Protein AF-A0A2V8M638-F1 (afdb_monomer)

Sequence (380 aa):
MRMRRLLTLLLILGIGCCVAFAQEKGPDPGGGSTGAAADVPVKTAGQPTPGELLDAIGHNKVAINMMWTLLTGFLVMFMQAGFAMVETGLTQAKNAAHTFAMNFLVYPLGMLGFYVLGFGIMFGGMGAIGTMGGYAGLNHEISISLFGKDFGLFGGTGFFLTGGAYDVGVFALFLFQMVFMDTTATIPTGAMAERWKYSAFVIYGLLVGSIIYPLFGNWVWGGGWLSTLGKNFGLGHGHVDFAGSSVVHLTGGVIALVGAWMIGPRLGKFKKDGTPVPIPAHSIPMAMIGTFILAFGWFGFNPGSTLAGTDLRIAVVAVNTMLASATGAFAATLWMWWVRAGKPDPSMMCNGMLAGLVAITAPCAFVNAPGACLIGLVSG

Foldseek 3Di:
DPPVVVVVVVVVVVPPDPPVDPPPDPDDPPCPPPPDPQPQDDPDGPDDDPVSVVVSVVCVQLVLLLVLLQVLLVLLLLLLLLLLLQLLQFDDPVQNVVLNVLSVLLLVQLLVLQLAAQVQFQALCQAFPVSNNTQGLSNAFDWDADPNDTFGQGGDDCGNCDDSSVDSSSVSVSSNVSSLLSLLLSLLSSLCGPFDDPVVSSVSSNCSNNPQLSRLNNCCPNPGRQQCCCVVPVVPRGDFFQQPLPSRVVSSVVCNVVNSVVRDDDVPQADPVRHGDDDGRPHLPSSVVSLVSNLSSLLSRQLSSVSGSPPPLSVQLNLLLVLLLQLQLVLQQCCCCPPNPVGGDSSSSSVLSVQLNSQCRRCSSPDGNVVSNVSSNVRD

Radius of gyration: 27.26 Å; Cα contacts (8 Å, |Δi|>4): 705; chains: 1; bounding box: 104×58×62 Å

Structure (mmCIF, N/CA/C/O backbone):
data_AF-A0A2V8M638-F1
#
_entry.id   AF-A0A2V8M638-F1
#
loop_
_atom_site.group_PDB
_atom_site.id
_atom_site.type_symbol
_atom_site.label_atom_id
_atom_site.label_alt_id
_atom_site.label_comp_id
_atom_site.label_asym_id
_atom_site.label_entity_id
_atom_site.label_seq_id
_atom_site.pdbx_PDB_ins_code
_atom_site.Cartn_x
_atom_site.Cartn_y
_atom_site.Cartn_z
_atom_site.occupancy
_atom_site.B_iso_or_equiv
_atom_site.auth_seq_id
_atom_site.auth_comp_id
_atom_site.auth_asym_id
_atom_site.auth_atom_id
_atom_site.pdbx_PDB_model_num
ATOM 1 N N . MET A 1 1 ? 76.857 32.966 -8.307 1.00 54.22 1 MET A N 1
ATOM 2 C CA . MET A 1 1 ? 76.425 32.619 -9.686 1.00 54.22 1 MET A CA 1
ATOM 3 C C . MET A 1 1 ? 75.451 31.422 -9.777 1.00 54.22 1 MET A C 1
ATOM 5 O O . MET A 1 1 ? 74.850 31.240 -10.827 1.00 54.22 1 MET A O 1
ATOM 9 N N . ARG A 1 2 ? 75.223 30.634 -8.706 1.00 54.19 2 ARG A N 1
ATOM 10 C CA . ARG A 1 2 ? 74.341 29.442 -8.737 1.00 54.19 2 ARG A CA 1
ATOM 11 C C . ARG A 1 2 ? 72.847 29.693 -8.461 1.00 54.19 2 ARG A C 1
ATOM 13 O O . ARG A 1 2 ? 72.029 28.929 -8.948 1.00 54.19 2 ARG A O 1
ATOM 20 N N . MET A 1 3 ? 72.472 30.778 -7.776 1.00 48.53 3 MET A N 1
ATOM 21 C CA . MET A 1 3 ? 71.065 31.008 -7.385 1.00 48.53 3 MET A CA 1
ATOM 22 C C . MET A 1 3 ? 70.201 31.641 -8.493 1.00 48.53 3 MET A C 1
ATOM 24 O O . MET A 1 3 ? 69.022 31.333 -8.607 1.00 48.53 3 MET A O 1
ATOM 28 N N . ARG A 1 4 ? 70.797 32.452 -9.383 1.00 48.59 4 ARG A N 1
ATOM 29 C CA . ARG A 1 4 ? 70.081 33.028 -10.539 1.00 48.59 4 ARG A CA 1
ATOM 30 C C . ARG A 1 4 ? 69.717 31.982 -11.598 1.00 48.59 4 ARG A C 1
ATOM 32 O O . ARG A 1 4 ? 68.650 32.087 -12.175 1.00 48.59 4 ARG A O 1
ATOM 39 N N . ARG A 1 5 ? 70.546 30.947 -11.802 1.00 49.84 5 ARG A N 1
ATOM 40 C CA . ARG A 1 5 ? 70.251 29.861 -12.759 1.00 49.84 5 ARG A CA 1
ATOM 41 C C . ARG A 1 5 ? 69.128 28.931 -12.284 1.00 49.84 5 ARG A C 1
ATOM 43 O O . ARG A 1 5 ? 68.410 28.398 -13.118 1.00 49.84 5 ARG A O 1
ATOM 50 N N . LEU A 1 6 ? 68.944 28.786 -10.968 1.00 49.84 6 LEU A N 1
ATOM 51 C CA . LEU A 1 6 ? 67.859 27.982 -10.396 1.00 49.84 6 LEU A CA 1
ATOM 52 C C . LEU A 1 6 ? 66.491 28.672 -10.555 1.00 49.84 6 LEU A C 1
ATOM 54 O O . LEU A 1 6 ? 65.510 28.023 -10.896 1.00 49.84 6 LEU A O 1
ATOM 58 N N . LEU A 1 7 ? 66.449 30.000 -10.395 1.00 50.31 7 LEU A N 1
ATOM 59 C CA . LEU A 1 7 ? 65.242 30.807 -10.617 1.00 50.31 7 LEU A CA 1
ATOM 60 C C . LEU A 1 7 ? 64.839 30.874 -12.098 1.00 50.31 7 LEU A C 1
ATOM 62 O O . LEU A 1 7 ? 63.653 30.854 -12.404 1.00 50.31 7 LEU A O 1
ATOM 66 N N . THR A 1 8 ? 65.801 30.879 -13.028 1.00 51.88 8 THR A N 1
ATOM 67 C CA . THR A 1 8 ? 65.497 30.807 -14.468 1.00 51.88 8 THR A CA 1
ATOM 68 C C . THR A 1 8 ? 65.001 29.418 -14.886 1.00 51.88 8 THR A C 1
ATOM 70 O O . THR A 1 8 ? 64.109 29.331 -15.721 1.00 51.88 8 THR A O 1
ATOM 73 N N . LEU A 1 9 ? 65.502 28.331 -14.279 1.00 47.56 9 LEU A N 1
ATOM 74 C CA . LEU A 1 9 ? 64.991 26.977 -14.542 1.00 47.56 9 LEU A CA 1
ATOM 75 C C . LEU A 1 9 ? 63.577 26.756 -13.981 1.00 47.56 9 LEU A C 1
ATOM 77 O O . LEU A 1 9 ? 62.771 26.099 -14.633 1.00 47.56 9 LEU A O 1
ATOM 81 N N . LEU A 1 10 ? 63.252 27.341 -12.823 1.00 47.91 10 LEU A N 1
ATOM 82 C CA . LEU A 1 10 ? 61.900 27.280 -12.251 1.00 47.91 10 LEU A CA 1
ATOM 83 C C . LEU A 1 10 ? 60.882 28.122 -13.037 1.00 47.91 10 LEU A C 1
ATOM 85 O O . LEU A 1 10 ? 59.721 27.734 -13.113 1.00 47.91 10 LEU A O 1
ATOM 89 N N . LEU A 1 11 ? 61.306 29.215 -13.686 1.00 44.88 11 LEU A N 1
ATOM 90 C CA . LEU A 1 11 ? 60.440 29.972 -14.601 1.00 44.88 11 LEU A CA 1
ATOM 91 C C . LEU A 1 11 ? 60.205 29.259 -15.945 1.00 44.88 11 LEU A C 1
ATOM 93 O O . LEU A 1 11 ? 59.148 29.431 -16.542 1.00 44.88 11 LEU A O 1
ATOM 97 N N . ILE A 1 12 ? 61.156 28.446 -16.418 1.00 48.34 12 ILE A N 1
ATOM 98 C CA . ILE A 1 12 ? 61.030 27.709 -17.691 1.00 48.34 12 ILE A CA 1
ATOM 99 C C . ILE A 1 12 ? 60.231 26.404 -17.513 1.00 48.34 12 ILE A C 1
ATOM 101 O O . ILE A 1 12 ? 59.493 26.009 -18.413 1.00 48.34 12 ILE A O 1
ATOM 105 N N . LEU A 1 13 ? 60.282 25.778 -16.332 1.00 43.69 13 LEU A N 1
ATOM 106 C CA . LEU A 1 13 ? 59.431 24.628 -15.986 1.00 43.69 13 LEU A CA 1
ATOM 107 C C . LEU A 1 13 ? 57.946 24.991 -15.792 1.00 43.69 13 LEU A C 1
ATOM 109 O O . LEU A 1 13 ? 57.105 24.098 -15.795 1.00 43.69 13 LEU A O 1
ATOM 113 N N . GLY A 1 14 ? 57.609 26.281 -15.682 1.00 41.84 14 GLY A N 1
ATOM 114 C CA . GLY A 1 14 ? 56.226 26.761 -15.590 1.00 41.84 14 GLY A CA 1
ATOM 115 C C . GLY A 1 14 ? 55.493 26.923 -16.930 1.00 41.84 14 GLY A C 1
ATOM 116 O O . GLY A 1 14 ? 54.306 27.225 -16.919 1.00 41.84 14 GLY A O 1
ATOM 117 N N . ILE A 1 15 ? 56.164 26.745 -18.077 1.00 49.81 15 ILE A N 1
ATOM 118 C CA . ILE A 1 15 ? 55.593 27.053 -19.410 1.00 49.81 15 ILE A CA 1
ATOM 119 C C . ILE A 1 15 ? 55.379 25.783 -20.268 1.00 49.81 15 ILE A C 1
ATOM 121 O O . ILE A 1 15 ? 54.819 25.838 -21.357 1.00 49.81 15 ILE A O 1
ATOM 125 N N . GLY A 1 16 ? 55.767 24.604 -19.776 1.00 43.19 16 GLY A N 1
ATOM 126 C CA . GLY A 1 16 ? 55.860 23.380 -20.585 1.00 43.19 16 GLY A CA 1
ATOM 127 C C . GLY A 1 16 ? 54.780 22.318 -20.384 1.00 43.19 16 GLY A C 1
ATOM 128 O O . GLY A 1 16 ? 55.001 21.186 -20.798 1.00 43.19 16 GLY A O 1
ATOM 129 N N . CYS A 1 17 ? 53.647 22.625 -19.750 1.00 40.59 17 CYS A N 1
ATOM 130 C CA . CYS A 1 17 ? 52.543 21.673 -19.623 1.00 40.59 17 CYS A CA 1
ATOM 131 C C . CYS A 1 17 ? 51.230 22.349 -20.023 1.00 40.59 17 CYS A C 1
ATOM 133 O O . CYS A 1 17 ? 50.439 22.764 -19.180 1.00 40.59 17 CYS A O 1
ATOM 135 N N . CYS A 1 18 ? 50.980 22.444 -21.331 1.00 39.19 18 CYS A N 1
ATOM 136 C CA . CYS A 1 18 ? 49.616 22.549 -21.842 1.00 39.19 18 CYS A CA 1
ATOM 137 C C . CYS A 1 18 ? 48.916 21.204 -21.608 1.00 39.19 18 CYS A C 1
ATOM 139 O O . CYS A 1 18 ? 48.646 20.447 -22.537 1.00 39.19 18 CYS A O 1
ATOM 141 N N . VAL A 1 19 ? 48.638 20.895 -20.342 1.00 42.53 19 VAL A N 1
ATOM 142 C CA . VAL A 1 19 ? 47.472 20.084 -20.021 1.00 42.53 19 VAL A CA 1
ATOM 143 C C . VAL A 1 19 ? 46.306 20.947 -20.473 1.00 42.53 19 VAL A C 1
ATOM 145 O O . VAL A 1 19 ? 46.200 22.101 -20.057 1.00 42.53 19 VAL A O 1
ATOM 148 N N . ALA A 1 20 ? 45.490 20.440 -21.392 1.00 38.25 20 ALA A N 1
ATOM 149 C CA . ALA A 1 20 ? 44.214 21.057 -21.699 1.00 38.25 20 ALA A CA 1
ATOM 150 C C . ALA A 1 20 ? 43.388 21.041 -20.404 1.00 38.25 20 ALA A C 1
ATOM 152 O O . ALA A 1 20 ? 42.707 20.065 -20.103 1.00 38.25 20 ALA A O 1
ATOM 153 N N . PHE A 1 21 ? 43.518 22.086 -19.587 1.00 39.66 21 PHE A N 1
ATOM 154 C CA . PHE A 1 21 ? 42.579 22.350 -18.517 1.00 39.66 21 PHE A CA 1
ATOM 155 C C . PHE A 1 21 ? 41.246 22.567 -19.219 1.00 39.66 21 PHE A C 1
ATOM 157 O O . PHE A 1 21 ? 41.100 23.512 -19.998 1.00 39.66 21 PHE A O 1
ATOM 164 N N . ALA A 1 22 ? 40.304 21.646 -19.005 1.00 50.03 22 ALA A N 1
ATOM 165 C CA . ALA A 1 22 ? 38.907 21.922 -19.277 1.00 50.03 22 ALA A CA 1
ATOM 166 C C . ALA A 1 22 ? 38.622 23.293 -18.660 1.00 50.03 22 ALA A C 1
ATOM 168 O O . ALA A 1 22 ? 38.903 23.501 -17.480 1.00 50.03 22 ALA A O 1
ATOM 169 N N . GLN A 1 23 ? 38.199 24.244 -19.490 1.00 51.28 23 GLN A N 1
ATOM 170 C CA . GLN A 1 23 ? 37.894 25.601 -19.067 1.00 51.28 23 GLN A CA 1
ATOM 171 C C . GLN A 1 23 ? 36.997 25.514 -17.828 1.00 51.28 23 GLN A C 1
ATOM 173 O O . GLN A 1 23 ? 35.902 24.958 -17.917 1.00 51.28 23 GLN A O 1
ATOM 178 N N . GLU A 1 24 ? 37.490 25.974 -16.671 1.00 56.38 24 GLU A N 1
ATOM 179 C CA . GLU A 1 24 ? 36.710 25.915 -15.436 1.00 56.38 24 GLU A CA 1
ATOM 180 C C . GLU A 1 24 ? 35.388 26.637 -15.678 1.00 56.38 24 GLU A C 1
ATOM 182 O O . GLU A 1 24 ? 35.346 27.798 -16.100 1.00 56.38 24 GLU A O 1
ATOM 187 N N . LYS A 1 25 ? 34.295 25.903 -15.476 1.00 63.72 25 LYS A N 1
ATOM 188 C CA . LYS A 1 25 ? 32.948 26.425 -15.639 1.00 63.72 25 LYS A CA 1
ATOM 189 C C . LYS A 1 25 ? 32.765 27.539 -14.610 1.00 63.72 25 LYS A C 1
ATOM 191 O O . LYS A 1 25 ? 32.875 27.295 -13.410 1.00 63.72 25 LYS A O 1
ATOM 196 N N . GLY A 1 26 ? 32.543 28.768 -15.078 1.00 76.25 26 GLY A N 1
ATOM 197 C CA . GLY A 1 26 ? 32.265 29.898 -14.192 1.00 76.25 26 GLY A CA 1
ATOM 198 C C . GLY A 1 26 ? 30.999 29.658 -13.352 1.00 76.25 26 GLY A C 1
ATOM 199 O O . GLY A 1 26 ? 30.191 28.794 -13.702 1.00 76.25 26 GLY A O 1
ATOM 200 N N . PRO A 1 27 ? 30.793 30.410 -12.256 1.00 72.94 27 PRO A N 1
ATOM 201 C CA . PRO A 1 27 ? 29.583 30.297 -11.450 1.00 72.94 27 PRO A CA 1
ATOM 202 C C . PRO A 1 27 ? 28.327 30.522 -12.301 1.00 72.94 27 PRO A C 1
ATOM 204 O O . PRO A 1 27 ? 28.211 31.542 -12.979 1.00 72.94 27 PRO A O 1
ATOM 207 N N . ASP A 1 28 ? 27.379 29.590 -12.230 1.00 74.81 28 ASP A N 1
ATOM 208 C CA . ASP A 1 28 ? 26.121 29.621 -12.984 1.00 74.81 28 ASP A CA 1
ATOM 209 C C . ASP A 1 28 ? 24.909 29.683 -12.037 1.00 74.81 28 ASP A C 1
ATOM 211 O O . ASP A 1 28 ? 24.189 28.697 -11.866 1.00 74.81 28 ASP A O 1
ATOM 215 N N . PRO A 1 29 ? 24.667 30.829 -11.374 1.00 67.81 29 PRO A N 1
ATOM 216 C CA . PRO A 1 29 ? 23.577 30.970 -10.407 1.00 67.81 29 PRO A CA 1
ATOM 217 C C . PRO A 1 29 ? 22.179 30.865 -11.040 1.00 67.81 29 PRO A C 1
ATOM 219 O O . PRO A 1 29 ? 21.206 30.656 -10.322 1.00 67.81 29 PRO A O 1
ATOM 222 N N . GLY A 1 30 ? 22.069 31.015 -12.366 1.00 71.38 30 GLY A N 1
ATOM 223 C CA . GLY A 1 30 ? 20.821 30.838 -13.113 1.00 71.38 30 GLY A CA 1
ATOM 224 C C . GLY A 1 30 ? 20.617 29.427 -13.672 1.00 71.38 30 GLY A C 1
ATOM 225 O O . GLY A 1 30 ? 19.552 29.154 -14.218 1.00 71.38 30 GLY A O 1
ATOM 226 N N . GLY A 1 31 ? 21.621 28.547 -13.575 1.00 69.94 31 GLY A N 1
ATOM 227 C CA . GLY A 1 31 ? 21.592 27.173 -14.085 1.00 69.94 31 GLY A CA 1
ATOM 228 C C . GLY A 1 31 ? 21.539 27.038 -15.612 1.00 69.94 31 GLY A C 1
ATOM 229 O O . GLY A 1 31 ? 21.428 25.925 -16.115 1.00 69.94 31 GLY A O 1
ATOM 230 N N . GLY A 1 32 ? 21.609 28.138 -16.367 1.00 71.00 32 GLY A N 1
ATOM 231 C CA . GLY A 1 32 ? 21.393 28.140 -17.819 1.00 71.00 32 GLY A CA 1
ATOM 232 C C . GLY A 1 32 ? 22.524 27.497 -18.625 1.00 71.00 32 GLY A C 1
ATOM 233 O O . GLY A 1 32 ? 22.322 27.110 -19.773 1.00 71.00 32 GLY A O 1
ATOM 234 N N . SER A 1 33 ? 23.710 27.371 -18.033 1.00 67.12 33 SER A N 1
ATOM 235 C CA . SER A 1 33 ? 24.866 26.682 -18.616 1.00 67.12 33 SER A CA 1
ATOM 236 C C . SER A 1 33 ? 25.088 25.282 -18.025 1.00 67.12 33 SER A C 1
ATOM 238 O O . SER A 1 33 ? 25.975 24.555 -18.472 1.00 67.12 33 SER A O 1
ATOM 240 N N . THR A 1 34 ? 24.296 24.894 -17.022 1.00 74.81 34 THR A N 1
ATOM 241 C CA . THR A 1 34 ? 24.382 23.623 -16.296 1.00 74.81 34 THR A CA 1
ATOM 242 C C . THR A 1 34 ? 23.436 22.588 -16.902 1.00 74.81 34 THR A C 1
ATOM 244 O O . THR A 1 34 ? 22.245 22.838 -17.039 1.00 74.81 34 THR A O 1
ATOM 247 N N . GLY A 1 35 ? 23.958 21.415 -17.269 1.00 70.31 35 GLY A N 1
ATOM 248 C CA . GLY A 1 35 ? 23.214 20.383 -18.001 1.00 70.31 35 GLY A CA 1
ATOM 249 C C . GLY A 1 35 ? 23.227 20.571 -19.526 1.00 70.31 35 GLY A C 1
ATOM 250 O O . GLY A 1 35 ? 22.334 20.077 -20.210 1.00 70.31 35 GLY A O 1
ATOM 251 N N . ALA A 1 36 ? 24.209 21.301 -20.066 1.00 72.94 36 ALA A N 1
ATOM 252 C CA . ALA A 1 36 ? 24.378 21.515 -21.503 1.00 72.94 36 ALA A CA 1
ATOM 253 C C . ALA A 1 36 ? 25.030 20.299 -22.191 1.00 72.94 36 ALA A C 1
ATOM 255 O O . ALA A 1 36 ? 25.460 19.350 -21.541 1.00 72.94 36 ALA A O 1
ATOM 256 N N . ALA A 1 37 ? 25.180 20.336 -23.521 1.00 69.00 37 ALA A N 1
ATOM 257 C CA . ALA A 1 37 ? 25.810 19.251 -24.290 1.00 69.00 37 ALA A CA 1
ATOM 258 C C . ALA A 1 37 ? 27.236 18.894 -23.815 1.00 69.00 37 ALA A C 1
ATOM 260 O O . ALA A 1 37 ? 27.665 17.755 -23.963 1.00 69.00 37 ALA A O 1
ATOM 261 N N . ALA A 1 38 ? 27.955 19.853 -23.223 1.00 70.50 38 ALA A N 1
ATOM 262 C CA . ALA A 1 38 ? 29.273 19.634 -22.628 1.00 70.50 38 ALA A CA 1
ATOM 263 C C . ALA A 1 38 ? 29.234 18.824 -21.316 1.00 70.50 38 ALA A C 1
ATOM 265 O O . ALA A 1 38 ? 30.251 18.254 -20.934 1.00 70.50 38 ALA A O 1
ATOM 266 N N . ASP A 1 39 ? 28.079 18.766 -20.646 1.00 71.88 39 ASP A N 1
ATOM 267 C CA . ASP A 1 39 ? 27.868 18.015 -19.404 1.00 71.88 39 ASP A CA 1
ATOM 268 C C . ASP A 1 39 ? 27.376 16.575 -19.671 1.00 71.88 39 ASP A C 1
ATOM 270 O O . ASP A 1 39 ? 27.232 15.785 -18.738 1.00 71.88 39 ASP A O 1
ATOM 274 N N . VAL A 1 40 ? 27.118 16.214 -20.938 1.00 72.00 40 VAL A N 1
ATOM 275 C CA . VAL A 1 40 ? 26.773 14.841 -21.336 1.00 72.00 40 VAL A CA 1
ATOM 276 C C . VAL A 1 40 ? 28.056 14.001 -21.357 1.00 72.00 40 VAL A C 1
ATOM 278 O O . VAL A 1 40 ? 28.992 14.361 -22.074 1.00 72.00 40 VAL A O 1
ATOM 281 N N . PRO A 1 41 ? 28.135 12.878 -20.619 1.00 70.56 41 PRO A N 1
ATOM 282 C CA . PRO A 1 41 ? 29.295 11.994 -20.669 1.00 70.56 41 PRO A CA 1
ATOM 283 C C . PRO A 1 41 ? 29.453 11.402 -22.076 1.00 70.56 41 PRO A C 1
ATOM 285 O O . PRO A 1 41 ? 28.625 10.610 -22.518 1.00 70.56 41 PRO A O 1
ATOM 288 N N . VAL A 1 42 ? 30.511 11.796 -22.783 1.00 77.75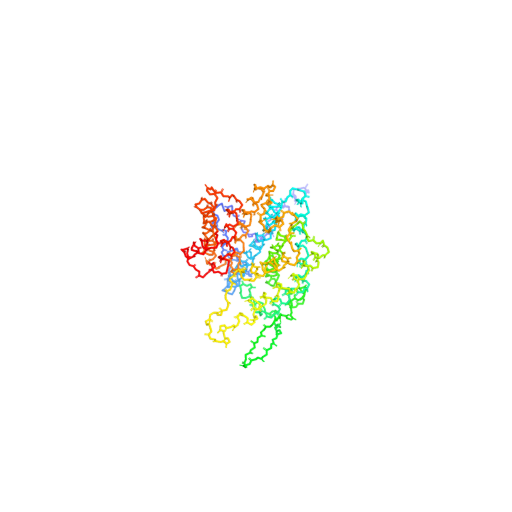 42 VAL A N 1
ATOM 289 C CA . VAL A 1 42 ? 30.799 11.391 -24.169 1.00 77.75 42 VAL A CA 1
ATOM 290 C C . VAL A 1 42 ? 32.265 11.004 -24.315 1.00 77.75 42 VAL A C 1
ATOM 292 O O . VAL A 1 42 ? 33.122 11.484 -23.571 1.00 77.75 42 VAL A O 1
ATOM 295 N N . LYS A 1 43 ? 32.584 10.161 -25.301 1.00 76.12 43 LYS A N 1
ATOM 296 C CA . LYS A 1 43 ? 33.967 9.760 -25.606 1.00 76.12 43 LYS A CA 1
ATOM 297 C C . LYS A 1 43 ? 34.830 10.937 -26.068 1.00 76.12 43 LYS A C 1
ATOM 299 O O . LYS A 1 43 ? 36.038 10.923 -25.846 1.00 76.12 43 LYS A O 1
ATOM 304 N N . THR A 1 44 ? 34.237 11.951 -26.702 1.00 74.69 44 THR A N 1
ATOM 305 C CA . THR A 1 44 ? 34.924 13.180 -27.128 1.00 74.69 44 THR A CA 1
ATOM 306 C C . THR A 1 44 ? 34.201 14.401 -26.574 1.00 74.69 44 THR A C 1
ATOM 308 O O . THR A 1 44 ? 33.099 14.727 -27.007 1.00 74.69 44 THR A O 1
ATOM 311 N N . ALA A 1 45 ? 34.824 15.076 -25.604 1.00 72.44 45 ALA A N 1
ATOM 312 C CA . ALA A 1 45 ? 34.232 16.213 -24.902 1.00 72.44 45 ALA A CA 1
ATOM 313 C C . ALA A 1 45 ? 33.713 17.289 -25.875 1.00 72.44 45 ALA A C 1
ATOM 315 O O . ALA A 1 45 ? 34.421 17.714 -26.788 1.00 72.44 45 ALA A O 1
ATOM 316 N N . GLY A 1 46 ? 32.466 17.722 -25.675 1.00 71.94 46 GLY A N 1
ATOM 317 C CA . GLY A 1 46 ? 31.813 18.736 -26.510 1.00 71.94 46 GLY A CA 1
ATOM 318 C C . GLY A 1 46 ? 31.332 18.253 -27.886 1.00 71.94 46 GLY A C 1
ATOM 319 O O . GLY A 1 46 ? 30.805 19.066 -28.641 1.00 71.94 46 GLY A O 1
ATOM 320 N N . GLN A 1 47 ? 31.479 16.964 -28.221 1.00 78.88 47 GLN A N 1
ATOM 321 C CA . GLN A 1 47 ? 31.026 16.381 -29.492 1.00 78.88 47 GLN A CA 1
ATOM 322 C C . GLN A 1 47 ? 30.223 15.082 -29.274 1.00 78.88 47 GLN A C 1
ATOM 324 O O . GLN A 1 47 ? 30.701 14.004 -29.628 1.00 78.88 47 GLN A O 1
ATOM 329 N N . PRO A 1 48 ? 29.006 15.152 -28.696 1.00 81.75 48 PRO A N 1
ATOM 330 C CA . PRO A 1 48 ? 28.156 13.974 -28.533 1.00 81.75 48 PRO A CA 1
ATOM 331 C C . PRO A 1 48 ? 27.780 13.362 -29.884 1.00 81.75 48 PRO A C 1
ATOM 333 O O . PRO A 1 48 ? 27.234 14.038 -30.759 1.00 81.75 48 PRO A O 1
ATOM 336 N N . THR A 1 49 ? 28.002 12.058 -30.036 1.00 88.19 49 THR A N 1
ATOM 337 C CA . THR A 1 49 ? 27.407 11.294 -31.137 1.00 88.19 49 THR A CA 1
ATOM 338 C C . THR A 1 49 ? 25.899 11.111 -30.908 1.00 88.19 49 THR A C 1
ATOM 340 O O . THR A 1 49 ? 25.443 11.102 -29.761 1.00 88.19 49 THR A O 1
ATOM 343 N N . PRO A 1 50 ? 25.092 10.895 -31.968 1.00 87.81 50 PRO A N 1
ATOM 344 C CA . PRO A 1 50 ? 23.675 10.574 -31.802 1.00 87.81 50 PRO A CA 1
ATOM 345 C C . PRO A 1 50 ? 23.426 9.361 -30.892 1.00 87.81 50 PRO A C 1
ATOM 347 O O . PRO A 1 50 ? 22.468 9.370 -30.129 1.00 87.81 50 PRO A O 1
ATOM 350 N N . GLY A 1 51 ? 24.297 8.345 -30.939 1.00 88.00 51 GLY A N 1
ATOM 351 C CA . GLY A 1 51 ? 24.210 7.167 -30.069 1.00 88.00 51 GLY A CA 1
ATOM 352 C C . GLY A 1 51 ? 24.412 7.507 -28.593 1.00 88.00 51 GLY A C 1
ATOM 353 O O . GLY A 1 51 ? 23.575 7.158 -27.772 1.00 88.00 51 GLY A O 1
ATOM 354 N N . GLU A 1 52 ? 25.455 8.272 -28.261 1.00 86.19 52 GLU A N 1
ATOM 355 C CA . GLU A 1 52 ? 25.702 8.711 -26.878 1.00 86.19 52 GLU A CA 1
ATOM 356 C C . GLU A 1 52 ? 24.572 9.598 -26.345 1.00 86.19 52 GLU A C 1
ATOM 358 O O . GLU A 1 52 ? 24.209 9.514 -25.172 1.00 86.19 52 GLU A O 1
ATOM 363 N N . LEU A 1 53 ? 23.978 10.427 -27.209 1.00 87.50 53 LEU A N 1
ATOM 364 C CA . LEU A 1 53 ? 22.839 11.254 -26.830 1.00 87.50 53 LEU A CA 1
ATOM 365 C C . LEU A 1 53 ? 21.587 10.403 -26.559 1.00 87.50 53 LEU A C 1
ATOM 367 O O . LEU A 1 53 ? 20.870 10.661 -25.593 1.00 87.50 53 LEU A O 1
ATOM 371 N N . LEU A 1 54 ? 21.341 9.368 -27.370 1.00 88.31 54 LEU A N 1
ATOM 372 C CA . LEU A 1 54 ? 20.256 8.407 -27.148 1.00 88.31 54 LEU A CA 1
ATOM 373 C C . LEU A 1 54 ? 20.455 7.607 -25.854 1.00 88.31 54 LEU A C 1
ATOM 375 O O . LEU A 1 54 ? 19.506 7.481 -25.078 1.00 88.31 54 LEU A O 1
ATOM 379 N N . ASP A 1 55 ? 21.674 7.134 -25.587 1.00 88.19 55 ASP A N 1
ATOM 380 C CA . ASP A 1 55 ? 22.016 6.429 -24.348 1.00 88.19 55 ASP A CA 1
ATOM 381 C C . ASP A 1 55 ? 21.800 7.332 -23.128 1.00 88.19 55 ASP A C 1
ATOM 383 O O . ASP A 1 55 ? 21.183 6.919 -2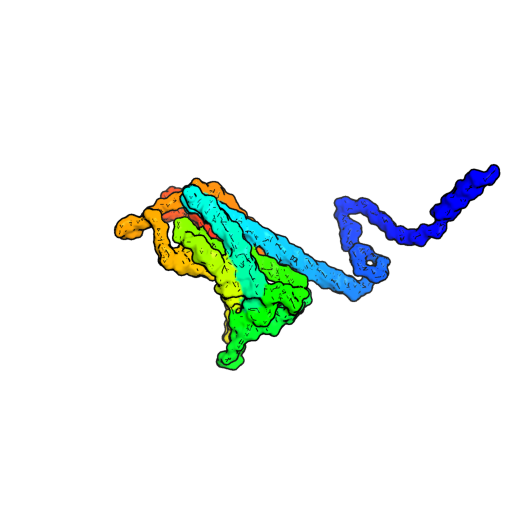2.147 1.00 88.19 55 ASP A O 1
ATOM 387 N N . ALA A 1 56 ? 22.226 8.598 -23.199 1.00 88.19 56 ALA A N 1
ATOM 388 C CA . ALA A 1 56 ? 22.001 9.575 -22.137 1.00 88.19 56 ALA A CA 1
ATOM 389 C C . ALA A 1 56 ? 20.504 9.832 -21.884 1.00 88.19 56 ALA A C 1
ATOM 391 O O . ALA A 1 56 ? 20.071 9.869 -20.732 1.00 88.19 56 ALA A O 1
ATOM 392 N N . ILE A 1 57 ? 19.689 9.960 -22.938 1.00 90.50 57 ILE A N 1
ATOM 393 C CA . ILE A 1 57 ? 18.228 10.106 -22.817 1.00 90.50 57 ILE A CA 1
ATOM 394 C C . ILE A 1 57 ? 17.613 8.862 -22.156 1.00 90.50 57 ILE A C 1
ATOM 396 O O . ILE A 1 57 ? 16.785 8.991 -21.250 1.00 90.50 57 ILE A O 1
ATOM 400 N N . GLY A 1 58 ? 18.027 7.665 -22.581 1.00 90.31 58 GLY A N 1
ATOM 401 C CA . GLY A 1 58 ? 17.569 6.395 -22.019 1.00 90.31 58 GLY A CA 1
ATOM 402 C C . GLY A 1 58 ? 17.924 6.249 -20.539 1.00 90.31 58 GLY A C 1
ATOM 403 O O . GLY A 1 58 ? 17.040 5.998 -19.715 1.00 90.31 58 GLY A O 1
ATOM 404 N N . HIS A 1 59 ? 19.190 6.483 -20.186 1.00 91.19 59 HIS A N 1
ATOM 405 C CA . HIS A 1 59 ? 19.664 6.460 -18.804 1.00 91.19 59 HIS A CA 1
ATOM 406 C C . HIS A 1 59 ? 18.932 7.479 -17.936 1.00 91.19 59 HIS A C 1
ATOM 408 O O . HIS A 1 59 ? 18.470 7.117 -16.859 1.00 91.19 59 HIS A O 1
ATOM 414 N N . ASN A 1 60 ? 18.746 8.714 -18.408 1.00 93.12 60 ASN A N 1
ATOM 415 C CA . ASN A 1 60 ? 18.022 9.736 -17.653 1.00 93.12 60 ASN A CA 1
ATOM 416 C C . ASN A 1 60 ? 16.563 9.339 -17.412 1.00 93.12 60 ASN A C 1
ATOM 418 O O . ASN A 1 60 ? 16.071 9.478 -16.294 1.00 93.12 60 ASN A O 1
ATOM 422 N N . LYS A 1 61 ? 15.873 8.790 -18.421 1.00 94.44 61 LYS A N 1
ATOM 423 C CA . LYS A 1 61 ? 14.498 8.297 -18.259 1.00 94.44 61 LYS A CA 1
ATOM 424 C C . LYS A 1 61 ? 14.410 7.220 -17.173 1.00 94.44 61 LYS A C 1
ATOM 426 O O . LYS A 1 61 ? 13.566 7.318 -16.283 1.00 94.44 61 LYS A O 1
ATOM 431 N N . VAL A 1 62 ? 15.277 6.207 -17.233 1.00 95.25 62 VAL A N 1
ATOM 432 C CA . VAL A 1 62 ? 15.291 5.105 -16.255 1.00 95.25 62 VAL A CA 1
ATOM 433 C C . VAL A 1 62 ? 15.713 5.603 -14.870 1.00 95.25 62 VAL A C 1
ATOM 435 O O . VAL A 1 62 ? 15.078 5.245 -13.881 1.00 95.25 62 VAL A O 1
ATOM 438 N N . ALA A 1 63 ? 16.710 6.486 -14.786 1.00 95.50 63 ALA A N 1
ATOM 439 C CA . ALA A 1 63 ? 17.174 7.071 -13.531 1.00 95.50 63 ALA A CA 1
ATOM 440 C C . ALA A 1 63 ? 16.084 7.904 -12.841 1.00 95.50 63 ALA A C 1
ATOM 442 O O . ALA A 1 63 ? 15.889 7.767 -11.636 1.00 95.50 63 ALA A O 1
ATOM 443 N N . ILE A 1 64 ? 15.322 8.712 -13.589 1.00 97.75 64 ILE A N 1
ATOM 444 C CA . ILE A 1 64 ? 14.173 9.461 -13.052 1.00 97.75 64 ILE A CA 1
ATOM 445 C C . ILE A 1 64 ? 13.101 8.498 -12.530 1.00 97.75 64 ILE A C 1
ATOM 447 O O . ILE A 1 64 ? 12.558 8.711 -11.447 1.00 97.75 64 ILE A O 1
ATOM 451 N N . ASN A 1 65 ? 12.814 7.417 -13.260 1.00 98.00 65 ASN A N 1
ATOM 452 C CA . ASN A 1 65 ? 11.845 6.409 -12.828 1.00 98.00 65 ASN A CA 1
ATOM 453 C C . ASN A 1 65 ? 12.284 5.677 -11.550 1.00 98.00 65 ASN A C 1
ATOM 455 O O . ASN A 1 65 ? 11.475 5.498 -10.638 1.00 98.00 65 ASN A O 1
ATOM 459 N N . MET A 1 66 ? 13.564 5.311 -11.448 1.00 96.56 66 MET A N 1
ATOM 460 C CA . MET A 1 66 ? 14.131 4.701 -10.244 1.00 96.56 66 MET A CA 1
ATOM 461 C C . MET A 1 66 ? 14.130 5.671 -9.062 1.00 96.56 66 MET A C 1
ATOM 463 O O . MET A 1 66 ? 13.682 5.301 -7.981 1.00 96.56 66 MET A O 1
ATOM 467 N N . MET A 1 67 ? 14.571 6.917 -9.263 1.00 97.75 67 MET A N 1
ATOM 468 C CA . MET A 1 67 ? 14.573 7.948 -8.221 1.00 97.75 67 MET A CA 1
ATOM 469 C C . MET A 1 67 ? 13.164 8.186 -7.679 1.00 97.75 67 MET A C 1
ATOM 471 O O . MET A 1 67 ? 12.968 8.174 -6.465 1.00 97.75 67 MET A O 1
ATOM 475 N N . TRP A 1 68 ? 12.178 8.308 -8.570 1.00 98.12 68 TRP A N 1
ATOM 476 C CA . TRP A 1 68 ? 10.774 8.419 -8.194 1.00 98.12 68 TRP A CA 1
ATOM 477 C C . TRP A 1 68 ? 10.297 7.216 -7.380 1.00 98.12 68 TRP A C 1
ATOM 479 O O . TRP A 1 68 ? 9.724 7.392 -6.308 1.00 98.12 68 TRP A O 1
ATOM 489 N N . THR A 1 69 ? 10.568 5.996 -7.849 1.00 98.31 69 THR A N 1
ATOM 490 C CA . THR A 1 69 ? 10.125 4.767 -7.172 1.00 98.31 69 THR A CA 1
ATOM 491 C C . THR A 1 69 ? 10.758 4.613 -5.787 1.00 98.31 69 THR A C 1
ATOM 493 O O . THR A 1 69 ? 10.078 4.261 -4.828 1.00 98.31 69 THR A O 1
ATOM 496 N N . LEU A 1 70 ? 12.048 4.924 -5.642 1.00 98.50 70 LEU A N 1
ATOM 497 C CA . LEU A 1 70 ? 12.734 4.868 -4.350 1.00 98.50 70 LEU A CA 1
ATOM 498 C C . LEU A 1 70 ? 12.213 5.942 -3.393 1.00 98.50 70 LEU A C 1
ATOM 500 O O . LEU A 1 70 ? 11.873 5.629 -2.255 1.00 98.50 70 LEU A O 1
ATOM 504 N N . LEU A 1 71 ? 12.089 7.190 -3.859 1.00 98.62 71 LEU A N 1
ATOM 505 C CA . LEU A 1 71 ? 11.579 8.294 -3.046 1.00 98.62 71 LEU A CA 1
ATOM 506 C C . LEU A 1 71 ? 10.158 8.012 -2.552 1.00 98.62 71 LEU A C 1
ATOM 508 O O . LEU A 1 71 ? 9.867 8.169 -1.368 1.00 98.62 71 LEU A O 1
ATOM 512 N N . THR A 1 72 ? 9.282 7.567 -3.449 1.00 98.62 72 THR A N 1
ATOM 513 C CA . THR A 1 72 ? 7.909 7.194 -3.097 1.00 98.62 72 THR A CA 1
ATOM 514 C C . THR A 1 72 ? 7.872 5.978 -2.173 1.00 98.62 72 THR A C 1
ATOM 516 O O . THR A 1 72 ? 7.125 5.996 -1.198 1.00 98.62 72 THR A O 1
ATOM 519 N N . GLY A 1 73 ? 8.750 4.991 -2.369 1.00 98.62 73 GLY A N 1
ATOM 520 C CA . GLY A 1 73 ? 8.951 3.889 -1.427 1.00 98.62 73 GLY A CA 1
ATOM 521 C C . GLY A 1 73 ? 9.344 4.359 -0.021 1.00 98.62 73 GLY A C 1
ATOM 522 O O . GLY A 1 73 ? 8.808 3.856 0.964 1.00 98.62 73 GLY A O 1
ATOM 523 N N . PHE A 1 74 ? 10.205 5.372 0.109 1.00 98.50 74 PHE A N 1
ATOM 524 C CA . PHE A 1 74 ? 10.567 5.944 1.415 1.00 98.50 74 PHE A CA 1
ATOM 525 C C . PHE A 1 74 ? 9.391 6.661 2.091 1.00 98.50 74 PHE A C 1
ATOM 527 O O . PHE A 1 74 ? 9.231 6.572 3.309 1.00 98.50 74 PHE A O 1
ATOM 534 N N . LEU A 1 75 ? 8.537 7.338 1.315 1.00 98.44 75 LEU A N 1
ATOM 535 C CA . LEU A 1 75 ? 7.300 7.932 1.832 1.00 98.44 75 LEU A CA 1
ATOM 536 C C . LEU A 1 75 ? 6.333 6.856 2.345 1.00 98.44 75 LEU A C 1
ATOM 538 O O . LEU A 1 75 ? 5.733 7.035 3.405 1.00 98.44 75 LEU A O 1
ATOM 542 N N . VAL A 1 76 ? 6.219 5.727 1.639 1.00 98.50 76 VAL A N 1
ATOM 543 C CA . VAL A 1 76 ? 5.402 4.588 2.086 1.00 98.50 76 VAL A CA 1
ATOM 544 C C . VAL A 1 76 ? 6.003 3.927 3.322 1.00 98.50 76 VAL A C 1
ATOM 546 O O . VAL A 1 76 ? 5.277 3.651 4.267 1.00 98.50 76 VAL A O 1
ATOM 549 N N . MET A 1 77 ? 7.326 3.762 3.399 1.00 97.31 77 MET A N 1
ATOM 550 C CA . MET A 1 77 ? 7.989 3.287 4.621 1.00 97.31 77 MET A CA 1
ATOM 551 C C . MET A 1 77 ? 7.631 4.168 5.830 1.00 97.31 77 MET A C 1
ATOM 553 O O . MET A 1 77 ? 7.386 3.665 6.927 1.00 97.31 77 MET A O 1
ATOM 557 N N . PHE A 1 78 ? 7.542 5.488 5.638 1.00 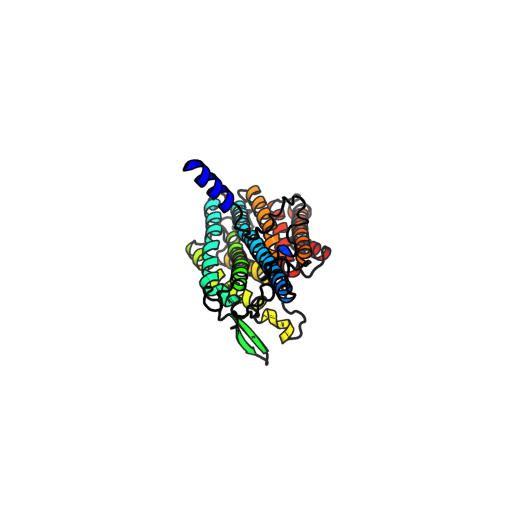97.81 78 PHE A N 1
ATOM 558 C CA . PHE A 1 78 ? 7.162 6.414 6.705 1.00 97.81 78 PHE A CA 1
ATOM 559 C C . PHE A 1 78 ? 5.702 6.251 7.171 1.00 97.81 78 PHE A C 1
ATOM 561 O O . PHE A 1 78 ? 5.379 6.632 8.300 1.00 97.81 78 PHE A O 1
ATOM 568 N N . MET A 1 79 ? 4.832 5.602 6.383 1.00 98.31 79 MET A N 1
ATOM 569 C CA . MET A 1 79 ? 3.476 5.244 6.819 1.00 98.31 79 MET A CA 1
ATOM 570 C C . MET A 1 79 ? 3.486 4.341 8.055 1.00 98.31 79 MET A C 1
ATOM 572 O O . MET A 1 79 ? 2.550 4.424 8.845 1.00 98.31 79 MET A O 1
ATOM 576 N N . GLN A 1 80 ? 4.543 3.558 8.299 1.00 97.31 80 GLN A N 1
ATOM 577 C CA . GLN A 1 80 ? 4.639 2.731 9.508 1.00 97.31 80 GLN A CA 1
ATOM 578 C C . GLN A 1 80 ? 4.624 3.553 10.798 1.00 97.31 80 GLN A C 1
ATOM 580 O O . GLN A 1 80 ? 3.988 3.164 11.777 1.00 97.31 80 GLN A O 1
ATOM 585 N N . ALA A 1 81 ? 5.240 4.739 10.794 1.00 97.75 81 ALA A N 1
ATOM 586 C CA . ALA A 1 81 ? 5.117 5.671 11.913 1.00 97.75 81 ALA A CA 1
ATOM 587 C C . ALA A 1 81 ? 3.671 6.175 12.062 1.00 97.75 81 ALA A C 1
ATOM 589 O O . ALA A 1 81 ? 3.175 6.341 13.177 1.00 97.75 81 ALA A O 1
ATOM 590 N N . GLY A 1 82 ? 2.984 6.377 10.935 1.00 98.31 82 GLY A N 1
ATOM 591 C CA . GLY A 1 82 ? 1.566 6.709 10.883 1.00 98.31 82 GLY A CA 1
ATOM 592 C C . GLY A 1 82 ? 0.692 5.640 11.540 1.00 98.31 82 GLY A C 1
ATOM 593 O O . GLY A 1 82 ? -0.031 5.957 12.483 1.00 98.31 82 GLY A O 1
ATOM 594 N N . PHE A 1 83 ? 0.808 4.380 11.112 1.00 97.94 83 PHE A N 1
ATOM 595 C CA . PHE A 1 83 ? 0.073 3.248 11.690 1.00 97.94 83 PHE A CA 1
ATOM 596 C C . PHE A 1 83 ? 0.353 3.090 13.183 1.00 97.94 83 PHE A C 1
ATOM 598 O O . PHE A 1 83 ? -0.586 3.117 13.982 1.00 97.94 83 PHE A O 1
ATOM 605 N N . ALA A 1 84 ? 1.631 3.077 13.578 1.00 97.81 84 ALA A N 1
ATOM 606 C CA . ALA A 1 84 ? 2.019 2.980 14.981 1.00 97.81 84 ALA A CA 1
ATOM 607 C C . ALA A 1 84 ? 1.352 4.066 15.835 1.00 97.81 84 ALA A C 1
ATOM 609 O O . ALA A 1 84 ? 0.901 3.789 16.951 1.00 97.81 84 ALA A O 1
ATOM 610 N N . MET A 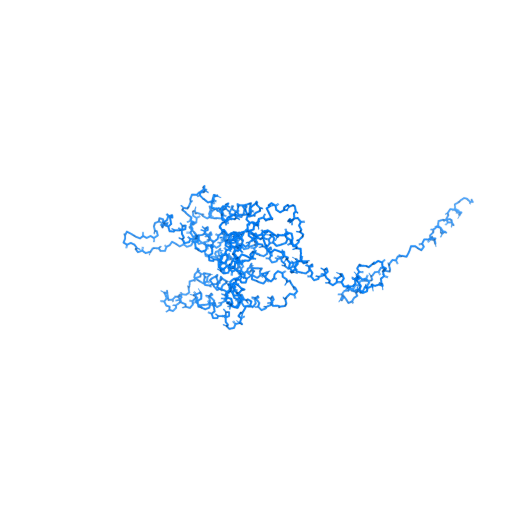1 85 ? 1.245 5.293 15.314 1.00 98.31 85 MET A N 1
ATOM 611 C CA . MET A 1 85 ? 0.607 6.397 16.023 1.00 98.31 85 MET A CA 1
ATOM 612 C C . MET A 1 85 ? -0.921 6.341 16.033 1.00 98.31 85 MET A C 1
ATOM 614 O O . MET A 1 85 ? -1.509 6.554 17.097 1.00 98.31 85 MET A O 1
ATOM 618 N N . VAL A 1 86 ? -1.565 6.030 14.900 1.00 97.94 86 VAL A N 1
ATOM 619 C CA . VAL A 1 86 ? -3.029 5.874 14.821 1.00 97.94 86 VAL A CA 1
ATOM 620 C C . VAL A 1 86 ? -3.494 4.808 15.795 1.00 97.94 86 VAL A C 1
ATOM 622 O O . VAL A 1 86 ? -4.339 5.064 16.653 1.00 97.94 86 VAL A O 1
ATOM 625 N N . GLU A 1 87 ? -2.910 3.622 15.702 1.00 97.25 87 GLU A N 1
ATOM 626 C CA . GLU A 1 87 ? -3.338 2.486 16.498 1.00 97.25 87 GLU A CA 1
ATOM 627 C C . GLU A 1 87 ? -3.066 2.699 17.975 1.00 97.25 87 GLU A C 1
ATOM 629 O O . GLU A 1 87 ? -3.956 2.518 18.806 1.00 97.25 87 GLU A O 1
ATOM 634 N N . THR A 1 88 ? -1.855 3.143 18.313 1.00 97.88 88 THR A N 1
ATOM 635 C CA . THR A 1 88 ? -1.510 3.389 19.707 1.00 97.88 88 THR A CA 1
ATOM 636 C C . THR A 1 88 ? -2.451 4.440 20.285 1.00 97.88 88 THR A C 1
ATOM 638 O O . THR A 1 88 ? -3.093 4.153 21.295 1.00 97.88 88 THR A O 1
ATOM 641 N N . GLY A 1 89 ? -2.647 5.584 19.616 1.00 97.75 89 GLY A N 1
ATOM 642 C CA . GLY A 1 89 ? -3.556 6.647 20.059 1.00 97.75 89 GLY A CA 1
ATOM 643 C C . GLY A 1 89 ? -4.993 6.173 20.314 1.00 97.75 89 GLY A C 1
ATOM 644 O O . GLY A 1 89 ? -5.622 6.608 21.284 1.00 97.75 89 GLY A O 1
ATOM 645 N N . LEU A 1 90 ? -5.482 5.225 19.503 1.00 96.88 90 LEU A N 1
ATOM 646 C CA . LEU A 1 90 ? -6.820 4.627 19.609 1.00 96.88 90 LEU A CA 1
ATOM 647 C C . LEU A 1 90 ? -6.930 3.459 20.611 1.00 96.88 90 LEU A C 1
ATOM 649 O O . LEU A 1 90 ? -8.042 3.010 20.906 1.00 96.88 90 LEU A O 1
ATOM 653 N N . THR A 1 91 ? -5.819 2.977 21.173 1.00 96.81 91 THR A N 1
ATOM 654 C CA . THR A 1 91 ? -5.814 1.974 22.259 1.00 96.81 91 THR A CA 1
ATOM 655 C C . THR A 1 91 ? -5.851 2.616 23.647 1.00 96.81 91 THR A C 1
ATOM 657 O O . THR A 1 91 ? -5.730 3.834 23.789 1.00 96.81 91 THR A O 1
ATOM 660 N N . GLN A 1 92 ? -6.051 1.811 24.696 1.00 96.12 92 GLN A N 1
ATOM 661 C CA . GLN A 1 92 ? -6.008 2.283 26.080 1.00 96.12 92 GLN A CA 1
ATOM 662 C C . GLN A 1 92 ? -4.563 2.583 26.508 1.00 96.12 92 GLN A C 1
ATOM 664 O O . GLN A 1 92 ? -3.644 1.847 26.158 1.00 96.12 92 GLN A O 1
ATOM 669 N N . ALA A 1 93 ? -4.364 3.594 27.363 1.00 96.50 93 ALA A N 1
ATOM 670 C CA . ALA A 1 93 ? -3.030 4.042 27.791 1.00 96.50 93 ALA A CA 1
ATOM 671 C C . ALA A 1 93 ? -2.142 2.909 28.340 1.00 96.50 93 ALA A C 1
ATOM 673 O O . ALA A 1 93 ? -0.952 2.847 28.046 1.00 96.50 93 ALA A O 1
ATOM 674 N N . LYS A 1 94 ? -2.732 1.962 29.083 1.00 95.69 94 LYS A N 1
ATOM 675 C CA . LYS A 1 94 ? -2.025 0.797 29.648 1.00 95.69 94 LYS A CA 1
ATOM 676 C C . LYS A 1 94 ? -1.400 -0.134 28.598 1.00 95.69 94 LYS A C 1
ATOM 678 O O . LYS A 1 94 ? -0.512 -0.904 28.938 1.00 95.69 94 LYS A O 1
ATOM 683 N N . ASN A 1 95 ? -1.871 -0.078 27.351 1.00 95.38 95 ASN A N 1
ATOM 684 C CA . ASN A 1 95 ? -1.405 -0.916 26.249 1.00 95.38 95 ASN A CA 1
ATOM 685 C C . ASN A 1 95 ? -0.525 -0.149 25.253 1.00 95.38 95 ASN A C 1
ATOM 687 O O . ASN A 1 95 ? -0.014 -0.763 24.321 1.00 95.38 95 ASN A O 1
ATOM 691 N N . ALA A 1 96 ? -0.313 1.158 25.444 1.00 96.06 96 ALA A N 1
ATOM 692 C CA . ALA A 1 96 ? 0.312 2.014 24.440 1.00 96.06 96 ALA A CA 1
ATOM 693 C C . ALA A 1 96 ? 1.714 1.533 24.024 1.00 96.06 96 ALA A C 1
ATOM 695 O O . ALA A 1 96 ? 1.985 1.372 22.837 1.00 96.06 96 ALA A O 1
ATOM 696 N N . ALA A 1 97 ? 2.576 1.220 24.998 1.00 95.31 97 ALA A N 1
ATOM 697 C CA . ALA A 1 97 ? 3.924 0.715 24.729 1.00 95.31 97 ALA A CA 1
ATOM 698 C C . ALA A 1 97 ? 3.907 -0.620 23.968 1.00 95.31 97 ALA A C 1
ATOM 700 O O . ALA A 1 97 ? 4.702 -0.825 23.054 1.00 95.31 97 ALA A O 1
ATOM 701 N N . HIS A 1 98 ? 2.976 -1.513 24.316 1.00 94.62 98 HIS A N 1
ATOM 702 C CA . HIS A 1 98 ? 2.834 -2.792 23.633 1.00 94.62 98 HIS A CA 1
ATOM 703 C C . HIS A 1 98 ? 2.341 -2.596 22.194 1.00 94.62 98 HIS A C 1
ATOM 705 O O . HIS A 1 98 ? 2.955 -3.122 21.277 1.00 94.62 98 HIS A O 1
ATOM 711 N N . THR A 1 99 ? 1.282 -1.813 21.965 1.00 95.69 99 THR A N 1
ATOM 712 C CA . THR A 1 99 ? 0.750 -1.540 20.615 1.00 95.69 99 THR A CA 1
ATOM 713 C C . THR A 1 99 ? 1.814 -0.941 19.693 1.00 95.69 99 THR A C 1
ATOM 715 O O . THR A 1 99 ? 1.994 -1.416 18.569 1.00 95.69 99 THR A O 1
ATOM 718 N N . PHE A 1 100 ? 2.576 0.036 20.189 1.00 96.62 100 PHE A N 1
ATOM 719 C CA . PHE A 1 100 ? 3.651 0.661 19.424 1.00 96.62 100 PHE A CA 1
ATOM 720 C C . PHE A 1 100 ? 4.781 -0.330 19.110 1.00 96.62 100 PHE A C 1
ATOM 722 O O . PHE A 1 100 ? 5.248 -0.400 17.975 1.00 96.62 100 PHE A O 1
ATOM 729 N N . ALA A 1 101 ? 5.189 -1.147 20.089 1.00 95.12 101 ALA A N 1
ATOM 730 C CA . ALA A 1 101 ? 6.211 -2.174 19.892 1.00 95.12 101 ALA A CA 1
ATOM 731 C C . ALA A 1 101 ? 5.783 -3.241 18.873 1.00 95.12 101 ALA A C 1
ATOM 733 O O . ALA A 1 101 ? 6.617 -3.707 18.101 1.00 95.12 101 ALA A O 1
ATOM 734 N N . MET A 1 102 ? 4.498 -3.608 18.835 1.00 95.31 102 MET A N 1
ATOM 735 C CA . MET A 1 102 ? 3.982 -4.554 17.841 1.00 95.31 102 MET A CA 1
ATOM 736 C C . MET A 1 102 ? 4.061 -3.972 16.430 1.00 95.31 102 MET A C 1
ATOM 738 O O . MET A 1 102 ? 4.572 -4.646 15.544 1.00 95.31 102 MET A O 1
ATOM 742 N N . ASN A 1 103 ? 3.668 -2.711 16.231 1.00 95.62 103 ASN A N 1
ATOM 743 C CA . ASN A 1 103 ? 3.848 -2.033 14.941 1.00 95.62 103 ASN A CA 1
ATOM 744 C C . ASN A 1 103 ? 5.328 -2.001 14.526 1.00 95.62 103 ASN A C 1
ATOM 746 O O . ASN A 1 103 ? 5.670 -2.308 13.391 1.00 95.62 103 ASN A O 1
ATOM 750 N N . PHE A 1 104 ? 6.236 -1.715 15.460 1.00 94.88 104 PHE A N 1
ATOM 751 C CA . PHE A 1 104 ? 7.668 -1.716 15.158 1.00 94.88 104 PHE A CA 1
ATOM 752 C C . PHE A 1 104 ? 8.208 -3.112 14.812 1.00 94.88 104 PHE A C 1
ATOM 754 O O . PHE A 1 104 ? 9.132 -3.242 14.017 1.00 94.88 104 PHE A O 1
ATOM 761 N N . LEU A 1 105 ? 7.653 -4.163 15.420 1.00 96.19 105 LEU A N 1
ATOM 762 C CA . LEU A 1 105 ? 8.079 -5.546 15.222 1.00 96.19 105 LEU A CA 1
ATOM 763 C C . LEU A 1 105 ? 7.492 -6.183 13.956 1.00 96.19 105 LEU A C 1
ATOM 765 O O . LEU A 1 105 ? 8.153 -7.040 13.370 1.00 96.19 105 LEU A O 1
ATOM 769 N N . VAL A 1 106 ? 6.293 -5.789 13.509 1.00 96.56 106 VAL A N 1
ATOM 770 C CA . VAL A 1 106 ? 5.732 -6.326 12.254 1.00 96.56 106 VAL A CA 1
ATOM 771 C C . VAL A 1 106 ? 6.629 -5.996 11.067 1.00 96.56 106 VAL A C 1
ATOM 773 O O . VAL A 1 106 ? 6.812 -6.851 10.206 1.00 96.56 106 VAL A O 1
ATOM 776 N N . TYR A 1 107 ? 7.262 -4.820 11.106 1.00 94.88 107 TYR A N 1
ATOM 777 C CA . TYR A 1 107 ? 8.164 -4.317 10.078 1.00 94.88 107 TYR A CA 1
ATOM 778 C C . TYR A 1 107 ? 9.291 -5.310 9.734 1.00 94.88 107 TYR A C 1
ATOM 780 O O . TYR A 1 107 ? 9.280 -5.878 8.639 1.00 94.88 107 TYR A O 1
ATOM 788 N N . PRO A 1 108 ? 10.231 -5.641 10.647 1.00 96.94 108 PRO A N 1
ATOM 789 C CA . PRO A 1 108 ? 11.290 -6.597 10.340 1.00 96.94 108 PRO A CA 1
ATOM 790 C C . PRO A 1 108 ? 10.763 -8.011 10.055 1.00 96.94 108 PRO A C 1
ATOM 792 O O . PRO A 1 108 ? 11.361 -8.719 9.249 1.00 96.94 108 PRO A O 1
ATOM 795 N N . LEU A 1 109 ? 9.660 -8.448 10.675 1.00 97.94 109 LEU A N 1
ATOM 796 C CA . LEU A 1 109 ? 9.109 -9.787 10.432 1.00 97.94 109 LEU A CA 1
ATOM 797 C C . LEU A 1 109 ? 8.566 -9.932 9.007 1.00 97.94 109 LEU A C 1
ATOM 799 O O . LEU A 1 109 ? 8.930 -10.876 8.302 1.00 97.94 109 LEU A O 1
ATOM 803 N N . GLY A 1 110 ? 7.732 -8.984 8.581 1.00 97.25 110 GLY A N 1
ATOM 804 C CA . GLY A 1 110 ? 7.186 -8.942 7.232 1.00 97.25 110 GLY A CA 1
ATOM 805 C C . GLY A 1 110 ? 8.300 -8.811 6.201 1.00 97.25 110 GLY A C 1
ATOM 806 O O . GLY A 1 110 ? 8.346 -9.591 5.251 1.00 97.25 110 GLY A O 1
ATOM 807 N N . MET A 1 111 ? 9.242 -7.885 6.417 1.00 96.94 111 MET A N 1
ATOM 808 C CA . MET A 1 111 ? 10.384 -7.676 5.522 1.00 96.94 111 MET A CA 1
ATOM 809 C C . MET A 1 111 ? 11.214 -8.941 5.326 1.00 96.94 111 MET A C 1
ATOM 811 O O . MET A 1 111 ? 11.545 -9.276 4.192 1.00 96.94 111 MET A O 1
ATOM 815 N N . LEU A 1 112 ? 11.553 -9.652 6.407 1.00 98.25 112 LEU A N 1
ATOM 816 C CA . LEU A 1 112 ? 12.331 -10.887 6.314 1.00 98.25 112 LEU A CA 1
ATOM 817 C C . LEU A 1 112 ? 11.550 -11.983 5.582 1.00 98.25 112 LEU A C 1
ATOM 819 O O . LEU A 1 112 ? 12.119 -12.662 4.728 1.00 98.25 112 LEU A O 1
ATOM 823 N N . GLY A 1 113 ? 10.249 -12.124 5.857 1.00 98.38 113 GLY A N 1
ATOM 824 C CA . GLY A 1 113 ? 9.384 -13.055 5.129 1.00 98.38 113 GLY A CA 1
ATOM 825 C C . GLY A 1 113 ? 9.312 -12.741 3.630 1.00 98.38 113 GLY A C 1
ATOM 826 O O . GLY A 1 113 ? 9.441 -13.642 2.794 1.00 98.38 113 GLY A O 1
ATOM 827 N N . PHE A 1 114 ? 9.172 -11.461 3.284 1.00 98.69 114 PHE A N 1
ATOM 828 C CA . PHE A 1 114 ? 9.092 -11.003 1.901 1.00 98.69 114 PHE A CA 1
ATOM 829 C C . PHE A 1 114 ? 10.430 -11.119 1.166 1.00 98.69 114 PHE A C 1
ATOM 831 O O . PHE A 1 114 ? 10.466 -11.570 0.028 1.00 98.69 114 PHE A O 1
ATOM 838 N N . TYR A 1 115 ? 11.543 -10.795 1.823 1.00 98.56 115 TYR A N 1
ATOM 839 C CA . TYR A 1 115 ? 12.893 -10.960 1.280 1.00 98.56 115 TYR A CA 1
ATOM 840 C C . TYR A 1 115 ? 13.224 -12.422 0.954 1.00 98.56 115 TYR A C 1
ATOM 842 O O . TYR A 1 115 ? 13.700 -12.728 -0.140 1.00 98.56 115 TYR A O 1
ATOM 850 N N . VAL A 1 116 ? 12.975 -13.328 1.902 1.00 98.31 116 VAL A N 1
ATOM 851 C CA . VAL A 1 116 ? 13.342 -14.743 1.761 1.00 98.31 116 VAL A CA 1
ATOM 852 C C . VAL A 1 116 ? 12.483 -15.431 0.704 1.00 98.31 116 VAL A C 1
ATOM 854 O O . VAL A 1 116 ? 13.015 -16.129 -0.160 1.00 98.31 116 VAL A O 1
ATOM 857 N N . LEU A 1 117 ? 11.163 -15.235 0.766 1.00 98.25 117 LEU A N 1
ATOM 858 C CA . LEU A 1 117 ? 10.206 -15.996 -0.038 1.00 98.25 117 LEU A CA 1
ATOM 859 C C . LEU A 1 117 ? 9.237 -15.106 -0.820 1.00 98.25 117 LEU A C 1
ATOM 861 O O . LEU A 1 117 ? 9.010 -15.339 -2.008 1.00 98.25 117 LEU A O 1
ATOM 865 N N . GLY A 1 118 ? 8.666 -14.096 -0.163 1.00 98.69 118 GLY A N 1
ATOM 866 C CA . GLY A 1 118 ? 7.498 -13.392 -0.684 1.00 98.69 118 GLY A CA 1
ATOM 867 C C . GLY A 1 118 ? 7.722 -12.665 -2.006 1.00 98.69 118 GLY A C 1
ATOM 868 O O . GLY A 1 118 ? 6.898 -12.782 -2.904 1.00 98.69 118 GLY A O 1
ATOM 869 N N . PHE A 1 119 ? 8.847 -11.978 -2.195 1.00 98.81 119 PHE A N 1
ATOM 870 C CA . PHE A 1 119 ? 9.123 -11.293 -3.456 1.00 98.81 119 PHE A CA 1
ATOM 871 C C . PHE A 1 119 ? 9.186 -12.271 -4.633 1.00 98.81 119 PHE A C 1
ATOM 873 O O . PHE A 1 119 ? 8.632 -11.991 -5.694 1.00 98.81 119 PHE A O 1
ATOM 880 N N . GLY A 1 120 ? 9.801 -13.440 -4.429 1.00 98.50 120 GLY A N 1
ATOM 881 C CA . GLY A 1 120 ? 9.880 -14.467 -5.461 1.00 98.50 120 GLY A CA 1
ATOM 882 C C . GLY A 1 120 ? 8.516 -15.059 -5.812 1.00 98.50 120 GLY A C 1
ATOM 883 O O . GLY A 1 120 ? 8.182 -15.165 -6.988 1.00 98.50 120 GLY A O 1
ATOM 884 N N . ILE A 1 121 ? 7.677 -15.339 -4.807 1.00 98.75 121 ILE A N 1
ATOM 885 C CA . ILE A 1 121 ? 6.283 -15.764 -5.030 1.00 98.75 121 ILE A CA 1
ATOM 886 C C . ILE A 1 121 ? 5.501 -14.690 -5.789 1.00 98.75 121 ILE A C 1
ATOM 888 O O . ILE A 1 121 ? 4.758 -15.010 -6.713 1.00 98.75 121 ILE A O 1
ATOM 892 N N . MET A 1 122 ? 5.664 -13.424 -5.410 1.00 98.81 122 MET A N 1
ATOM 893 C CA . MET A 1 122 ? 4.874 -12.328 -5.956 1.00 98.81 122 MET A CA 1
ATOM 894 C C . MET A 1 122 ? 5.278 -11.978 -7.390 1.00 98.81 122 MET A C 1
ATOM 896 O O . MET A 1 122 ? 4.413 -11.878 -8.249 1.00 98.81 122 MET A O 1
ATOM 900 N N . PHE A 1 123 ? 6.573 -11.819 -7.663 1.00 98.50 123 PHE A N 1
ATOM 901 C CA . PHE A 1 123 ? 7.075 -11.245 -8.917 1.00 98.50 123 PHE A CA 1
ATOM 902 C C . PHE A 1 123 ? 7.982 -12.171 -9.726 1.00 98.50 123 PHE A C 1
ATOM 904 O O . PHE A 1 123 ? 8.381 -11.796 -10.823 1.00 98.50 123 PHE A O 1
ATOM 911 N N . GLY A 1 124 ? 8.288 -13.381 -9.251 1.00 97.81 124 GLY A N 1
ATOM 912 C CA . GLY A 1 124 ? 9.222 -14.309 -9.904 1.00 97.81 124 GLY A CA 1
ATOM 913 C C . GLY A 1 124 ? 8.852 -14.757 -11.323 1.00 97.81 124 GLY A C 1
ATOM 914 O O . GLY A 1 124 ? 9.689 -15.357 -11.999 1.00 97.81 124 GLY A O 1
ATOM 915 N N . GLY A 1 125 ? 7.632 -14.473 -11.778 1.00 96.44 125 GLY A N 1
ATOM 916 C CA . GLY A 1 125 ? 7.150 -14.730 -13.133 1.00 96.44 125 GLY A CA 1
ATOM 917 C C . GLY A 1 125 ? 6.774 -13.480 -13.936 1.00 96.44 125 GLY A C 1
ATOM 918 O O . GLY A 1 125 ? 6.232 -13.616 -15.031 1.00 96.44 125 GLY A O 1
ATOM 919 N N . MET A 1 126 ? 7.048 -12.268 -13.431 1.00 95.06 126 MET A N 1
ATOM 920 C CA . MET A 1 126 ? 6.513 -11.029 -14.017 1.00 95.06 126 MET A CA 1
ATOM 921 C C . MET A 1 126 ? 7.088 -10.675 -15.399 1.00 95.06 126 MET A C 1
ATOM 923 O O . MET A 1 126 ? 6.485 -9.908 -16.149 1.00 95.06 126 MET A O 1
ATOM 927 N N . GLY A 1 127 ? 8.272 -11.186 -15.734 1.00 94.56 127 GLY A N 1
ATOM 928 C CA . GLY A 1 127 ? 9.003 -10.847 -16.948 1.00 94.56 127 GLY A CA 1
ATOM 929 C C . GLY A 1 127 ? 9.703 -9.486 -16.873 1.00 94.56 127 GLY A C 1
ATOM 930 O O . GLY A 1 127 ? 10.397 -9.178 -15.906 1.00 94.56 127 GLY A O 1
ATOM 931 N N . ALA A 1 128 ? 9.587 -8.701 -17.948 1.00 94.94 128 ALA A N 1
ATOM 932 C CA . ALA A 1 128 ? 10.351 -7.470 -18.143 1.00 94.94 128 ALA A CA 1
ATOM 933 C C . ALA A 1 128 ? 9.803 -6.277 -17.338 1.00 94.94 128 ALA A C 1
ATOM 935 O O . ALA A 1 128 ? 8.645 -5.889 -17.503 1.00 94.94 128 ALA A O 1
ATOM 936 N N . ILE A 1 129 ? 10.658 -5.602 -16.561 1.00 93.44 129 ILE A N 1
ATOM 937 C CA . ILE A 1 129 ? 10.290 -4.378 -15.821 1.00 93.44 129 ILE A CA 1
ATOM 938 C C . ILE A 1 129 ? 10.454 -3.145 -16.725 1.00 93.44 129 ILE A C 1
ATOM 940 O O . ILE A 1 129 ? 11.463 -2.438 -16.685 1.00 93.44 129 ILE A O 1
ATOM 944 N N . GLY A 1 130 ? 9.465 -2.887 -17.585 1.00 92.31 130 GLY A N 1
ATOM 945 C CA . GLY A 1 130 ? 9.562 -1.876 -18.649 1.00 92.31 130 GLY A CA 1
ATOM 946 C C . GLY A 1 130 ? 9.878 -0.447 -18.179 1.00 92.31 130 GLY A C 1
ATOM 947 O O . GLY A 1 130 ? 10.608 0.276 -18.856 1.00 92.31 130 GLY A O 1
ATOM 948 N N . THR A 1 131 ? 9.389 -0.034 -17.007 1.00 94.06 131 THR A N 1
ATOM 949 C CA . THR A 1 131 ? 9.663 1.303 -16.445 1.00 94.06 131 THR A CA 1
ATOM 950 C C . THR A 1 131 ? 11.103 1.468 -15.951 1.00 94.06 131 THR A C 1
ATOM 952 O O . THR A 1 131 ? 11.577 2.601 -15.848 1.00 94.06 131 THR A O 1
ATOM 955 N N . MET A 1 132 ? 11.815 0.363 -15.708 1.00 91.25 132 MET A N 1
ATOM 956 C CA . MET A 1 132 ? 13.155 0.320 -15.112 1.00 91.25 132 MET A CA 1
ATOM 957 C C . MET A 1 132 ? 14.184 -0.365 -16.023 1.00 91.25 132 MET A C 1
ATOM 959 O O . MET A 1 132 ? 15.058 -1.088 -15.559 1.00 91.25 132 MET A O 1
ATOM 963 N N . GLY A 1 133 ? 14.078 -0.155 -17.336 1.00 88.81 133 GLY A N 1
ATOM 964 C CA . GLY A 1 133 ? 15.071 -0.644 -18.301 1.00 88.81 133 GLY A CA 1
ATOM 965 C C . GLY A 1 133 ? 14.781 -2.027 -18.889 1.00 88.81 133 GLY A C 1
ATOM 966 O O . GLY A 1 133 ? 15.523 -2.477 -19.755 1.00 88.81 133 GLY A O 1
ATOM 967 N N . GLY A 1 134 ? 13.682 -2.678 -18.498 1.00 92.19 134 GLY A N 1
ATOM 968 C CA . GLY A 1 134 ? 13.173 -3.867 -19.187 1.00 92.19 134 GLY A CA 1
ATOM 969 C C . GLY A 1 134 ? 13.915 -5.166 -18.878 1.00 92.19 134 GLY A C 1
ATOM 970 O O . GLY A 1 134 ? 13.765 -6.129 -19.628 1.00 92.19 134 GLY A O 1
ATOM 971 N N . TYR A 1 135 ? 14.690 -5.221 -17.791 1.00 92.81 135 TYR A N 1
ATOM 972 C CA . TYR A 1 135 ? 15.305 -6.467 -17.342 1.00 92.81 135 TYR A CA 1
ATOM 973 C C . TYR A 1 135 ? 14.236 -7.544 -17.111 1.00 92.81 135 TYR A C 1
ATOM 975 O O . TYR A 1 135 ? 13.221 -7.279 -16.468 1.00 92.81 135 TYR A O 1
ATOM 983 N N . ALA A 1 136 ? 14.465 -8.744 -17.651 1.00 94.12 136 ALA A N 1
ATOM 984 C CA . ALA A 1 136 ? 13.491 -9.836 -17.709 1.00 94.12 136 ALA A CA 1
ATOM 985 C C . ALA A 1 136 ? 13.974 -11.109 -16.990 1.00 94.12 136 ALA A C 1
ATOM 987 O O . ALA A 1 136 ? 13.636 -12.215 -17.400 1.00 94.12 136 ALA A O 1
ATOM 988 N N . GLY A 1 137 ? 14.800 -10.971 -15.946 1.00 92.06 137 GLY A N 1
ATOM 989 C CA . GLY A 1 137 ? 15.320 -12.113 -15.178 1.00 92.06 137 GLY A CA 1
ATOM 990 C C . GLY A 1 137 ? 14.294 -12.792 -14.263 1.00 92.06 137 GLY A C 1
ATOM 991 O O . GLY A 1 137 ? 14.519 -13.920 -13.837 1.00 92.06 137 GLY A O 1
ATOM 992 N N . LEU A 1 138 ? 13.154 -12.144 -14.001 1.00 96.12 138 LEU A N 1
ATOM 993 C CA . LEU A 1 138 ? 12.029 -12.699 -13.244 1.00 96.12 138 LEU A CA 1
ATOM 994 C C . LEU A 1 138 ? 11.089 -13.483 -14.175 1.00 96.12 138 LEU A C 1
ATOM 996 O O . LEU A 1 138 ? 10.016 -13.010 -14.536 1.00 96.12 138 LEU A O 1
ATOM 1000 N N . ASN A 1 139 ? 11.533 -14.642 -14.657 1.00 95.44 139 ASN A N 1
ATOM 1001 C CA . ASN A 1 139 ? 10.999 -15.267 -15.875 1.00 95.44 139 ASN A CA 1
ATOM 1002 C C . ASN A 1 139 ? 10.349 -16.642 -15.685 1.00 95.44 139 ASN A C 1
ATOM 1004 O O . ASN A 1 139 ? 10.169 -17.369 -16.664 1.00 95.44 139 ASN A O 1
ATOM 1008 N N . HIS A 1 140 ? 10.003 -17.016 -14.457 1.00 97.12 140 HIS A N 1
ATOM 1009 C CA . HIS A 1 140 ? 9.416 -18.320 -14.178 1.00 97.12 140 HIS A CA 1
ATOM 1010 C C . HIS A 1 140 ? 8.117 -18.163 -13.397 1.00 97.12 140 HIS A C 1
ATOM 1012 O O . HIS A 1 140 ? 8.136 -17.895 -12.201 1.00 97.12 140 HIS A O 1
ATOM 1018 N N . GLU A 1 141 ? 6.993 -18.355 -14.081 1.00 97.69 141 GLU A N 1
ATOM 1019 C CA . GLU A 1 141 ? 5.662 -18.390 -13.477 1.00 97.69 141 GLU A CA 1
ATOM 1020 C C . GLU A 1 141 ? 5.171 -19.837 -13.422 1.00 97.69 141 GLU A C 1
ATOM 1022 O O . GLU A 1 141 ? 5.072 -20.514 -14.450 1.00 97.69 141 GLU A O 1
ATOM 1027 N N . ILE A 1 142 ? 4.831 -20.319 -12.230 1.00 98.12 142 ILE A N 1
ATOM 1028 C CA . ILE A 1 142 ? 4.211 -21.630 -12.063 1.00 98.12 142 ILE A CA 1
ATOM 1029 C C . ILE A 1 142 ? 2.732 -21.484 -12.396 1.00 98.12 142 ILE A C 1
ATOM 1031 O O . ILE A 1 142 ? 2.001 -20.742 -11.744 1.00 98.12 142 ILE A O 1
ATOM 1035 N N . SER A 1 143 ? 2.296 -22.196 -13.432 1.00 97.56 143 SER A N 1
ATOM 1036 C CA . SER A 1 143 ? 0.959 -22.054 -14.009 1.00 97.56 143 SER A CA 1
ATOM 1037 C C . SER A 1 143 ? 0.239 -23.393 -14.114 1.00 97.56 143 SER A C 1
ATOM 1039 O O . SER A 1 143 ? 0.866 -24.446 -14.231 1.00 97.56 143 SER A O 1
ATOM 1041 N N . ILE A 1 144 ? -1.092 -23.343 -14.131 1.00 97.00 144 ILE A N 1
ATOM 1042 C CA . ILE A 1 144 ? -1.947 -24.464 -14.541 1.00 97.00 144 ILE A CA 1
ATOM 1043 C C . ILE A 1 144 ? -2.661 -24.116 -15.845 1.00 97.00 144 ILE A C 1
ATOM 1045 O O . ILE A 1 144 ? -3.113 -22.986 -16.022 1.00 97.00 144 ILE A O 1
ATOM 1049 N N . SER A 1 145 ? -2.799 -25.085 -16.747 1.00 96.69 145 SER A N 1
ATOM 1050 C CA . SER A 1 145 ? -3.531 -24.895 -18.002 1.00 96.69 145 SER A CA 1
ATOM 1051 C C . SER A 1 145 ? -4.937 -25.480 -17.879 1.00 96.69 145 SER A C 1
ATOM 1053 O O . SER A 1 145 ? -5.108 -26.686 -17.709 1.00 96.69 145 SER A O 1
ATOM 1055 N N . LEU A 1 146 ? -5.956 -24.627 -17.977 1.00 94.44 146 LEU A N 1
ATOM 1056 C CA . LEU A 1 146 ? -7.372 -25.003 -17.939 1.00 94.44 146 LEU A CA 1
ATOM 1057 C C . LEU A 1 146 ? -8.094 -24.357 -19.125 1.00 94.44 146 LEU A C 1
ATOM 1059 O O . LEU A 1 146 ? -7.820 -23.217 -19.479 1.00 94.44 146 LEU A O 1
ATOM 1063 N N . PHE A 1 147 ? -9.021 -25.069 -19.769 1.00 93.44 147 PHE A N 1
ATOM 1064 C CA . PHE A 1 147 ? -9.812 -24.529 -20.894 1.00 93.44 147 PHE A CA 1
ATOM 1065 C C . PHE A 1 147 ? -8.971 -23.944 -22.053 1.00 93.44 147 PHE A C 1
ATOM 1067 O O . PHE A 1 147 ? -9.398 -23.009 -22.729 1.00 93.44 147 PHE A O 1
ATOM 1074 N N . GLY A 1 148 ? -7.758 -24.466 -22.276 1.00 92.81 148 GLY A N 1
ATOM 1075 C CA . GLY A 1 148 ? -6.825 -23.941 -23.283 1.00 92.81 148 GLY A CA 1
ATOM 1076 C C . GLY A 1 148 ? -6.217 -22.575 -22.933 1.00 92.81 148 GLY A C 1
ATOM 1077 O O . GLY A 1 148 ? -5.779 -21.857 -23.831 1.00 92.81 148 GLY A O 1
ATOM 1078 N N . LYS A 1 149 ? -6.228 -22.191 -21.651 1.00 94.38 149 LYS A N 1
ATOM 1079 C CA . LYS A 1 149 ? -5.663 -20.947 -21.116 1.00 94.38 149 LYS A CA 1
ATOM 1080 C C . LYS A 1 149 ? -4.734 -21.261 -19.947 1.00 94.38 149 LYS A C 1
ATOM 1082 O O . LYS A 1 149 ? -5.028 -22.157 -19.158 1.00 94.38 149 LYS A O 1
ATOM 1087 N N . ASP A 1 150 ? -3.663 -20.489 -19.817 1.00 94.38 150 ASP A N 1
ATOM 1088 C CA . ASP A 1 150 ? -2.745 -20.591 -18.685 1.00 94.38 150 ASP A CA 1
ATOM 1089 C C . ASP A 1 150 ? -3.176 -19.653 -17.554 1.00 94.38 150 ASP A C 1
ATOM 1091 O O . ASP A 1 150 ? -3.530 -18.490 -17.779 1.00 94.38 150 ASP A O 1
ATOM 1095 N N . PHE A 1 151 ? -3.144 -20.182 -16.334 1.00 96.06 151 PHE A N 1
ATOM 1096 C CA . PHE A 1 151 ? -3.455 -19.487 -15.091 1.00 96.06 151 PHE A CA 1
ATOM 1097 C C . PHE A 1 151 ? -2.201 -19.499 -14.217 1.00 96.06 151 PHE A C 1
ATOM 1099 O O . PHE A 1 151 ? -1.896 -20.518 -13.594 1.00 96.06 151 PHE A O 1
ATOM 1106 N N . GLY A 1 152 ? -1.478 -18.376 -14.196 1.00 96.94 152 GLY A N 1
ATOM 1107 C CA . GLY A 1 152 ? -0.325 -18.173 -13.314 1.00 96.94 152 GLY A CA 1
ATOM 1108 C C . GLY A 1 152 ? -0.753 -18.151 -11.849 1.00 96.94 152 GLY A C 1
ATOM 1109 O O . GLY A 1 152 ? -1.733 -17.480 -11.499 1.00 96.94 152 GLY A O 1
ATOM 1110 N N . LEU A 1 153 ? -0.075 -18.949 -11.029 1.00 97.75 153 LEU A N 1
ATOM 1111 C CA . LEU A 1 153 ? -0.390 -19.153 -9.620 1.00 97.75 153 LEU A CA 1
ATOM 1112 C C . LEU A 1 153 ? 0.604 -18.455 -8.690 1.00 97.75 153 LEU A C 1
ATOM 1114 O O . LEU A 1 153 ? 0.175 -17.967 -7.644 1.00 97.75 153 LEU A O 1
ATOM 1118 N N . PHE A 1 154 ? 1.899 -18.505 -9.012 1.00 98.44 154 PHE A N 1
ATOM 1119 C CA . PHE A 1 154 ? 2.985 -17.877 -8.259 1.00 98.44 154 PHE A CA 1
ATOM 1120 C C . PHE A 1 154 ? 4.318 -17.934 -9.020 1.00 98.44 154 PHE A C 1
ATOM 1122 O O . PHE A 1 154 ? 4.578 -18.843 -9.813 1.00 98.44 154 PHE A O 1
ATOM 1129 N N . GLY A 1 155 ? 5.210 -16.998 -8.697 1.00 98.19 155 GLY A N 1
ATOM 1130 C CA . GLY A 1 155 ? 6.556 -16.921 -9.249 1.00 98.19 155 GLY A CA 1
ATOM 1131 C C . GLY A 1 155 ? 7.522 -17.967 -8.679 1.00 98.19 155 GLY A C 1
ATOM 1132 O O . GLY A 1 155 ? 7.436 -18.387 -7.523 1.00 98.19 155 GLY A O 1
ATOM 1133 N N . GLY A 1 156 ? 8.476 -18.380 -9.512 1.00 97.25 156 GLY A N 1
ATOM 1134 C CA . GLY A 1 156 ? 9.481 -19.403 -9.223 1.00 97.25 156 GLY A CA 1
ATOM 1135 C C . GLY A 1 156 ? 10.932 -18.923 -9.338 1.00 97.25 156 GLY A C 1
ATOM 1136 O O . GLY A 1 156 ? 11.839 -19.752 -9.323 1.00 97.25 156 GLY A O 1
ATOM 1137 N N . THR A 1 157 ? 11.168 -17.614 -9.461 1.00 97.06 157 THR A N 1
ATOM 1138 C CA . THR A 1 157 ? 12.494 -16.965 -9.353 1.00 97.06 157 THR A CA 1
ATOM 1139 C C . THR A 1 157 ? 12.403 -15.761 -8.408 1.00 97.06 157 THR A C 1
ATOM 1141 O O . THR A 1 157 ? 11.328 -15.474 -7.901 1.00 97.06 157 THR A O 1
ATOM 1144 N N . GLY A 1 158 ? 13.502 -15.054 -8.117 1.00 96.31 158 GLY A N 1
ATOM 1145 C CA . GLY A 1 158 ? 13.457 -13.854 -7.259 1.00 96.31 158 GLY A CA 1
ATOM 1146 C C . GLY A 1 158 ? 13.744 -14.086 -5.773 1.00 96.31 158 GLY A C 1
ATOM 1147 O O . GLY A 1 158 ? 13.896 -13.123 -5.023 1.00 96.31 158 GLY A O 1
ATOM 1148 N N . PHE A 1 159 ? 13.859 -15.342 -5.336 1.00 97.88 159 PHE A N 1
ATOM 1149 C CA . PHE A 1 159 ? 14.122 -15.687 -3.936 1.00 97.88 159 PHE A CA 1
ATOM 1150 C C . PHE A 1 159 ? 15.472 -15.135 -3.453 1.00 97.88 159 PHE A C 1
ATOM 1152 O O . PHE A 1 159 ? 16.484 -15.228 -4.156 1.00 97.88 159 PHE A O 1
ATOM 1159 N N . PHE A 1 160 ? 15.485 -14.563 -2.245 1.00 97.62 160 PHE A N 1
ATOM 1160 C CA . PHE A 1 160 ? 16.657 -13.930 -1.625 1.00 97.62 160 PHE A CA 1
ATOM 1161 C C . PHE A 1 160 ? 17.308 -12.796 -2.442 1.00 97.62 160 PHE A C 1
ATOM 1163 O O . PHE A 1 160 ? 18.411 -12.378 -2.105 1.00 97.62 160 PHE A O 1
ATOM 1170 N N . LEU A 1 161 ? 16.678 -12.299 -3.517 1.00 96.38 161 LEU A N 1
ATOM 1171 C CA . LEU A 1 161 ? 17.264 -11.288 -4.416 1.00 96.38 161 LEU A CA 1
ATOM 1172 C C . LEU A 1 161 ? 18.659 -11.663 -4.956 1.00 96.38 161 LEU A C 1
ATOM 1174 O O . LEU A 1 161 ? 19.531 -10.812 -5.134 1.00 96.38 161 LEU A O 1
ATOM 1178 N N . THR A 1 162 ? 18.882 -12.951 -5.212 1.00 94.50 162 THR A N 1
ATOM 1179 C CA . THR A 1 162 ? 20.161 -13.467 -5.725 1.00 94.50 162 THR A CA 1
ATOM 1180 C C . THR A 1 162 ? 20.045 -13.972 -7.165 1.00 94.50 162 THR A C 1
ATOM 1182 O O . THR A 1 162 ? 18.952 -14.098 -7.721 1.00 94.50 162 THR A O 1
ATOM 1185 N N . GLY A 1 163 ? 21.187 -14.259 -7.799 1.00 92.00 163 GLY A 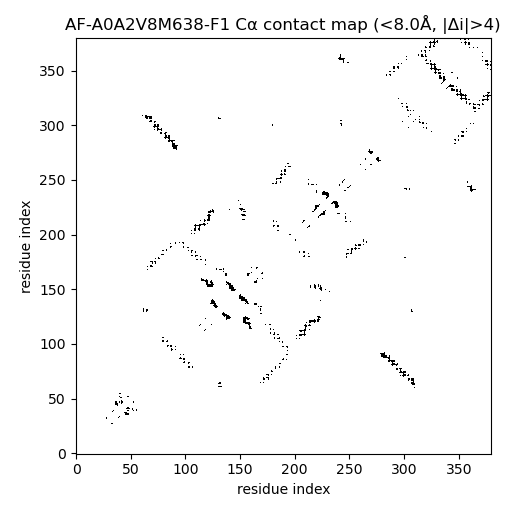N 1
ATOM 1186 C CA . GLY A 1 163 ? 21.235 -14.807 -9.156 1.00 92.00 163 GLY A CA 1
ATOM 1187 C C . GLY A 1 163 ? 20.594 -13.865 -10.176 1.00 92.00 163 GLY A C 1
ATOM 1188 O O . GLY A 1 163 ? 20.943 -12.690 -10.235 1.00 92.00 163 GLY A O 1
ATOM 1189 N N . GLY A 1 164 ? 19.626 -14.369 -10.947 1.00 86.69 164 GLY A N 1
ATOM 1190 C CA . GLY A 1 164 ? 18.868 -13.583 -11.930 1.00 86.69 164 GLY A CA 1
ATOM 1191 C C . GLY A 1 164 ? 17.967 -12.493 -11.336 1.00 86.69 164 GLY A C 1
ATOM 1192 O O . GLY A 1 164 ? 17.277 -11.818 -12.081 1.00 86.69 164 GLY A O 1
ATOM 1193 N N . ALA A 1 165 ? 17.937 -12.319 -10.014 1.00 93.44 165 ALA A N 1
ATOM 1194 C CA . ALA A 1 165 ? 17.258 -11.205 -9.355 1.00 93.44 165 ALA A CA 1
ATOM 1195 C C . ALA A 1 165 ? 18.221 -10.099 -8.889 1.00 93.44 165 ALA A C 1
ATOM 1197 O O . ALA A 1 165 ? 17.769 -9.065 -8.401 1.00 93.44 165 ALA A O 1
ATOM 1198 N N . TYR A 1 166 ? 19.537 -10.298 -9.035 1.00 95.75 166 TYR A N 1
ATOM 1199 C CA . TYR A 1 166 ? 20.542 -9.278 -8.739 1.00 95.75 166 TYR A CA 1
ATOM 1200 C C . TYR A 1 166 ? 20.625 -8.260 -9.884 1.00 95.75 166 TYR A C 1
ATOM 1202 O O . TYR A 1 166 ? 21.528 -8.292 -10.717 1.00 95.75 166 TYR A O 1
ATOM 1210 N N . ASP A 1 167 ? 19.629 -7.379 -9.931 1.00 96.19 167 ASP A N 1
ATOM 1211 C CA . ASP A 1 167 ? 19.481 -6.316 -10.920 1.00 96.19 167 ASP A CA 1
ATOM 1212 C C . ASP A 1 167 ? 18.959 -5.032 -10.256 1.00 96.19 167 ASP A C 1
ATOM 1214 O O . ASP A 1 167 ? 18.182 -5.067 -9.300 1.00 96.19 167 ASP A O 1
ATOM 1218 N N . VAL A 1 168 ? 19.379 -3.879 -10.776 1.00 95.06 168 VAL A N 1
ATOM 1219 C CA . VAL A 1 168 ? 19.039 -2.565 -10.213 1.00 95.06 168 VAL A CA 1
ATOM 1220 C C . VAL A 1 168 ? 17.537 -2.265 -10.261 1.00 95.06 168 VAL A C 1
ATOM 1222 O O . VAL A 1 168 ? 16.998 -1.698 -9.310 1.00 95.06 168 VAL A O 1
ATOM 1225 N N . GLY A 1 169 ? 16.842 -2.669 -11.329 1.00 95.19 169 GLY A N 1
ATOM 1226 C CA . GLY A 1 169 ? 15.396 -2.503 -11.465 1.00 95.19 169 GLY A CA 1
ATOM 1227 C C . GLY A 1 169 ? 14.638 -3.446 -10.539 1.00 95.19 169 GLY A C 1
ATOM 1228 O O . GLY A 1 169 ? 13.693 -3.034 -9.868 1.00 95.19 169 GLY A O 1
ATOM 1229 N N . VAL A 1 170 ? 15.106 -4.690 -10.419 1.00 97.88 170 VAL A N 1
ATOM 1230 C CA . VAL A 1 170 ? 14.536 -5.667 -9.480 1.00 97.88 170 VAL A CA 1
ATOM 1231 C C . VAL A 1 170 ? 14.662 -5.187 -8.032 1.00 97.88 170 VAL A C 1
ATOM 1233 O O . VAL A 1 170 ? 13.698 -5.283 -7.278 1.00 97.88 170 VAL A O 1
ATOM 1236 N N . PHE A 1 171 ? 15.801 -4.612 -7.638 1.00 98.00 171 PHE A N 1
ATOM 1237 C CA . PHE A 1 171 ? 16.004 -4.087 -6.281 1.00 98.00 171 PHE A CA 1
ATOM 1238 C C . PHE A 1 171 ? 15.137 -2.855 -5.988 1.00 98.00 171 PHE A C 1
ATOM 1240 O O . PHE A 1 171 ? 14.586 -2.739 -4.890 1.00 98.00 171 PHE A O 1
ATOM 1247 N N . ALA A 1 172 ? 14.977 -1.952 -6.961 1.00 97.88 172 ALA A N 1
ATOM 1248 C CA . ALA A 1 172 ? 14.075 -0.809 -6.829 1.00 97.88 172 ALA A CA 1
ATOM 1249 C C . ALA A 1 172 ? 12.611 -1.261 -6.685 1.00 97.88 172 ALA A C 1
ATOM 1251 O O . ALA A 1 172 ? 11.901 -0.778 -5.800 1.00 97.88 172 ALA A O 1
ATOM 1252 N N . LEU A 1 173 ? 12.180 -2.235 -7.495 1.00 98.19 173 LEU A N 1
ATOM 1253 C CA . LEU A 1 173 ? 10.855 -2.841 -7.383 1.00 98.19 173 LEU A CA 1
ATOM 1254 C C . LEU A 1 173 ? 10.672 -3.559 -6.040 1.00 98.19 173 LEU A C 1
ATOM 1256 O O . LEU A 1 173 ? 9.642 -3.379 -5.395 1.00 98.19 173 LEU A O 1
ATOM 1260 N N . PHE A 1 174 ? 11.663 -4.336 -5.598 1.00 98.56 174 PHE A N 1
ATOM 1261 C CA . PHE A 1 174 ? 11.629 -5.030 -4.313 1.00 98.56 174 PHE A CA 1
ATOM 1262 C C . PHE A 1 174 ? 11.386 -4.061 -3.160 1.00 98.56 174 PHE A C 1
ATOM 1264 O O . PHE A 1 174 ? 10.488 -4.302 -2.358 1.00 98.56 174 PHE A O 1
ATOM 1271 N N . LEU A 1 175 ? 12.146 -2.963 -3.087 1.00 98.38 175 LEU A N 1
ATOM 1272 C CA . LEU A 1 175 ? 11.995 -1.980 -2.016 1.00 98.38 175 LEU A CA 1
ATOM 1273 C C . LEU A 1 175 ? 10.582 -1.397 -2.001 1.00 98.38 175 LEU A C 1
ATOM 1275 O O . LEU A 1 175 ? 9.947 -1.358 -0.949 1.00 98.38 175 LEU A O 1
ATOM 1279 N N . PHE A 1 176 ? 10.080 -0.991 -3.168 1.00 98.69 176 PHE A N 1
ATOM 1280 C CA . PHE A 1 176 ? 8.746 -0.413 -3.294 1.00 98.69 176 PHE A CA 1
ATOM 1281 C C . PHE A 1 176 ? 7.641 -1.408 -2.908 1.00 98.69 176 PHE A C 1
ATOM 1283 O O . PHE A 1 176 ? 6.715 -1.070 -2.180 1.00 98.69 176 PHE A O 1
ATOM 1290 N N . GLN A 1 177 ? 7.755 -2.665 -3.328 1.00 98.62 177 GLN A N 1
ATOM 1291 C CA . GLN A 1 177 ? 6.738 -3.686 -3.061 1.00 98.62 177 GLN A CA 1
ATOM 1292 C C . GLN A 1 177 ? 6.809 -4.241 -1.634 1.00 98.62 177 GLN A C 1
ATOM 1294 O O . GLN A 1 177 ? 5.789 -4.621 -1.058 1.00 98.62 177 GLN A O 1
ATOM 1299 N N . MET A 1 178 ? 7.996 -4.237 -1.028 1.00 98.44 178 MET A N 1
ATOM 1300 C CA . MET A 1 178 ? 8.199 -4.608 0.369 1.00 98.44 178 MET A CA 1
ATOM 1301 C C . MET A 1 178 ? 7.453 -3.655 1.308 1.00 98.44 178 MET A C 1
ATOM 1303 O O . MET A 1 178 ? 6.788 -4.118 2.229 1.00 98.44 178 MET A O 1
ATOM 1307 N N . VAL A 1 179 ? 7.473 -2.345 1.054 1.00 98.31 179 VAL A N 1
ATOM 1308 C CA . VAL A 1 179 ? 6.751 -1.385 1.909 1.00 98.31 179 VAL A CA 1
ATOM 1309 C C . VAL A 1 179 ? 5.219 -1.451 1.723 1.00 98.31 179 VAL A C 1
ATOM 1311 O O . VAL A 1 179 ? 4.464 -1.138 2.646 1.00 98.31 179 VAL A O 1
ATOM 1314 N N . PHE A 1 180 ? 4.728 -1.963 0.586 1.00 98.75 180 PHE A N 1
ATOM 1315 C CA . PHE A 1 180 ? 3.301 -2.269 0.365 1.00 98.75 180 PHE A CA 1
ATOM 1316 C C . PHE A 1 180 ? 2.868 -3.546 1.099 1.00 98.75 180 PHE A C 1
ATOM 1318 O O . PHE A 1 180 ? 1.818 -3.579 1.750 1.00 98.75 180 PHE A O 1
ATOM 1325 N N . MET A 1 181 ? 3.699 -4.592 1.043 1.00 98.50 181 MET A N 1
ATOM 1326 C CA . MET A 1 181 ? 3.521 -5.803 1.850 1.00 98.50 181 MET A CA 1
ATOM 1327 C C . MET A 1 181 ? 3.432 -5.442 3.331 1.00 98.50 181 MET A C 1
ATOM 1329 O O . MET A 1 181 ? 2.512 -5.860 4.028 1.00 98.50 181 MET A O 1
ATOM 1333 N N . ASP A 1 182 ? 4.356 -4.614 3.796 1.00 97.62 182 ASP A N 1
ATOM 1334 C CA . ASP A 1 182 ? 4.441 -4.194 5.185 1.00 97.62 182 ASP A CA 1
ATOM 1335 C C . ASP A 1 182 ? 3.218 -3.359 5.613 1.00 97.62 182 ASP A C 1
ATOM 1337 O O . ASP A 1 182 ? 2.652 -3.565 6.686 1.00 97.62 182 ASP A O 1
ATOM 1341 N N . THR A 1 183 ? 2.692 -2.515 4.720 1.00 98.06 183 THR A N 1
ATOM 1342 C CA . THR A 1 183 ? 1.391 -1.849 4.916 1.00 98.06 183 THR A CA 1
ATOM 1343 C C . THR A 1 183 ? 0.256 -2.866 5.103 1.00 98.06 183 THR A C 1
ATOM 1345 O O . THR A 1 183 ? -0.560 -2.731 6.015 1.00 98.06 183 THR A O 1
ATOM 1348 N N . THR A 1 184 ? 0.220 -3.931 4.296 1.00 98.56 184 THR A N 1
ATOM 1349 C CA . THR A 1 184 ? -0.756 -5.028 4.458 1.00 98.56 184 THR A CA 1
ATOM 1350 C C . THR A 1 184 ? -0.604 -5.717 5.809 1.00 98.56 184 THR A C 1
ATOM 1352 O O . THR A 1 184 ? -1.597 -5.990 6.483 1.00 98.56 184 THR A O 1
ATOM 1355 N N . ALA A 1 185 ? 0.638 -5.998 6.205 1.00 98.06 185 ALA A N 1
ATOM 1356 C CA . ALA A 1 185 ? 0.967 -6.693 7.440 1.00 98.06 185 ALA A CA 1
ATOM 1357 C C . ALA A 1 185 ? 0.577 -5.885 8.687 1.00 98.06 185 ALA A C 1
ATOM 1359 O O . ALA A 1 185 ? 0.231 -6.471 9.718 1.00 98.06 185 ALA A O 1
ATOM 1360 N N . THR A 1 186 ? 0.600 -4.557 8.592 1.00 97.31 186 THR A N 1
ATOM 1361 C CA . THR A 1 186 ? 0.349 -3.672 9.727 1.00 97.31 186 THR A CA 1
ATOM 1362 C C . THR A 1 186 ? -1.148 -3.438 9.988 1.00 97.31 186 THR A C 1
ATOM 1364 O O . THR A 1 186 ? -1.554 -3.397 11.146 1.00 97.31 186 THR A O 1
ATOM 1367 N N . ILE A 1 187 ? -2.007 -3.422 8.952 1.00 97.62 187 ILE A N 1
ATOM 1368 C CA . ILE A 1 187 ? -3.469 -3.195 9.080 1.00 97.62 187 ILE A CA 1
ATOM 1369 C C . ILE A 1 187 ? -4.136 -4.072 10.168 1.00 97.62 187 ILE A C 1
ATOM 1371 O O . ILE A 1 187 ? -4.934 -3.558 10.960 1.00 97.62 187 ILE A O 1
ATOM 1375 N N . PRO A 1 188 ? -3.854 -5.387 10.263 1.00 96.62 188 PRO A N 1
ATOM 1376 C CA . PRO A 1 188 ? -4.477 -6.240 11.272 1.00 96.62 188 PRO A CA 1
ATOM 1377 C C . PRO A 1 188 ? -4.011 -5.964 12.704 1.00 96.62 188 PRO A C 1
ATOM 1379 O O . PRO A 1 188 ? -4.695 -6.377 13.647 1.00 96.62 188 PRO A O 1
ATOM 1382 N N . THR A 1 189 ? -2.878 -5.276 12.889 1.00 95.50 189 THR A N 1
ATOM 1383 C CA . THR A 1 189 ? -2.297 -5.055 14.217 1.00 95.50 189 THR A CA 1
ATOM 1384 C C . THR A 1 189 ? -3.209 -4.196 15.096 1.00 95.50 189 THR A C 1
ATOM 1386 O O . THR A 1 189 ? -3.508 -4.602 16.223 1.00 95.50 189 THR A O 1
ATOM 1389 N N . GLY A 1 190 ? -3.815 -3.136 14.555 1.00 93.94 190 GLY A N 1
ATOM 1390 C CA . GLY A 1 190 ? -4.801 -2.318 15.267 1.00 93.94 190 GLY A CA 1
ATOM 1391 C C . GLY A 1 190 ? -6.122 -3.037 15.552 1.00 93.94 190 GLY A C 1
ATOM 1392 O O . GLY A 1 190 ? -6.715 -2.869 16.621 1.00 93.94 190 GLY A O 1
ATOM 1393 N N . ALA A 1 191 ? -6.586 -3.897 14.640 1.00 95.19 191 ALA A N 1
ATOM 1394 C CA . ALA A 1 191 ? -7.839 -4.643 14.808 1.00 95.19 191 ALA A CA 1
ATOM 1395 C C . ALA A 1 191 ? -7.765 -5.694 15.931 1.00 95.19 191 ALA A C 1
ATOM 1397 O O . ALA A 1 191 ? -8.760 -5.980 16.614 1.00 95.19 191 ALA A O 1
ATOM 1398 N N . MET A 1 192 ? -6.583 -6.272 16.142 1.00 95.06 192 MET A N 1
ATOM 1399 C CA . MET A 1 192 ? -6.318 -7.289 17.164 1.00 95.06 192 MET A CA 1
ATOM 1400 C C . MET A 1 192 ? -5.573 -6.747 18.391 1.00 95.06 192 MET A C 1
ATOM 1402 O O . MET A 1 192 ? -5.319 -7.510 19.332 1.00 95.06 192 MET A O 1
ATOM 1406 N N . ALA A 1 193 ? -5.277 -5.445 18.416 1.00 94.75 193 ALA A N 1
ATOM 1407 C CA . ALA A 1 193 ? -4.574 -4.783 19.503 1.00 94.75 193 ALA A CA 1
ATOM 1408 C C . ALA A 1 193 ? -5.193 -5.091 20.877 1.00 94.75 193 ALA A C 1
ATOM 1410 O O . ALA A 1 193 ? -6.400 -5.307 21.021 1.00 94.75 193 ALA A O 1
ATOM 1411 N N . GLU A 1 194 ? -4.340 -5.082 21.905 1.00 95.00 194 GLU A N 1
ATOM 1412 C CA . GLU A 1 194 ? -4.677 -5.307 23.322 1.00 95.00 194 GLU A CA 1
ATOM 1413 C C . GLU A 1 194 ? -5.023 -6.758 23.719 1.00 95.00 194 GLU A C 1
ATOM 1415 O O . GLU A 1 194 ? -5.262 -7.006 24.901 1.00 95.00 194 GLU A O 1
ATOM 1420 N N . ARG A 1 195 ? -5.065 -7.721 22.780 1.00 93.88 195 ARG A N 1
ATOM 1421 C CA . ARG A 1 195 ? -5.576 -9.083 23.074 1.00 93.88 195 ARG A CA 1
ATOM 1422 C C . ARG A 1 195 ? -4.941 -10.259 22.323 1.00 93.88 195 ARG A C 1
ATOM 1424 O O . ARG A 1 195 ? -5.218 -11.398 22.690 1.00 93.88 195 ARG A O 1
ATOM 1431 N N . TRP A 1 196 ? -4.108 -10.047 21.305 1.00 92.56 196 TRP A N 1
ATOM 1432 C CA . TRP A 1 196 ? -3.399 -11.166 20.666 1.00 92.56 196 TRP A CA 1
ATOM 1433 C C . TRP A 1 196 ? -2.122 -11.581 21.403 1.00 92.56 196 TRP A C 1
ATOM 1435 O O . TRP A 1 196 ? -1.451 -10.771 22.042 1.00 92.56 196 TRP A O 1
ATOM 1445 N N . LYS A 1 197 ? -1.778 -12.869 21.314 1.00 92.75 197 LYS A N 1
ATOM 1446 C CA . LYS A 1 197 ? -0.545 -13.412 21.898 1.00 92.75 197 LYS A CA 1
ATOM 1447 C C . LYS A 1 197 ? 0.661 -13.002 21.055 1.00 92.75 197 LYS A C 1
ATOM 1449 O O . LYS A 1 197 ? 0.631 -13.140 19.836 1.00 92.75 197 LYS A O 1
ATOM 1454 N N . TYR A 1 198 ? 1.753 -12.619 21.713 1.00 92.88 198 TYR A N 1
ATOM 1455 C CA . TYR A 1 198 ? 2.997 -12.220 21.047 1.00 92.88 198 TYR A CA 1
ATOM 1456 C C . TYR A 1 198 ? 3.557 -13.298 20.100 1.00 92.88 198 TYR A C 1
ATOM 1458 O O . TYR A 1 198 ? 3.952 -12.998 18.981 1.00 92.88 198 TYR A O 1
ATOM 1466 N N . SER A 1 199 ? 3.528 -14.576 20.490 1.00 95.62 199 SER A N 1
ATOM 1467 C CA . SER A 1 199 ? 3.992 -15.668 19.619 1.00 95.62 199 SER A CA 1
ATOM 1468 C C . SER A 1 199 ? 3.143 -15.831 18.355 1.00 95.62 199 SER A C 1
ATOM 1470 O O . SER A 1 199 ? 3.685 -16.044 17.274 1.00 95.62 199 SER A O 1
ATOM 1472 N N . ALA A 1 200 ? 1.819 -15.687 18.474 1.00 95.12 200 ALA A N 1
ATOM 1473 C CA . ALA A 1 200 ? 0.916 -15.721 17.326 1.00 95.12 200 ALA A CA 1
ATOM 1474 C C . ALA A 1 200 ? 1.182 -14.544 16.379 1.00 95.12 200 ALA A C 1
ATOM 1476 O O 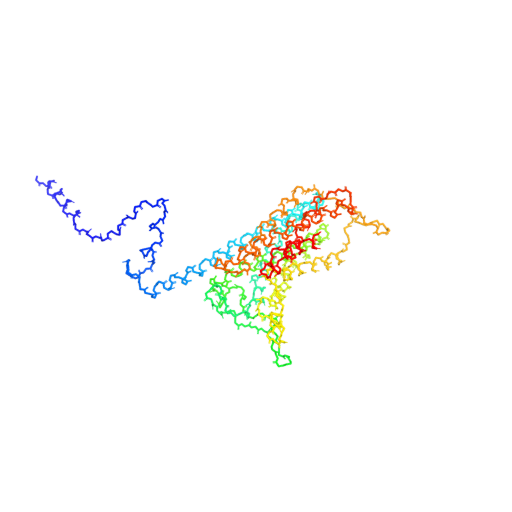. ALA A 1 200 ? 1.143 -14.718 15.166 1.00 95.12 200 ALA A O 1
ATOM 1477 N N 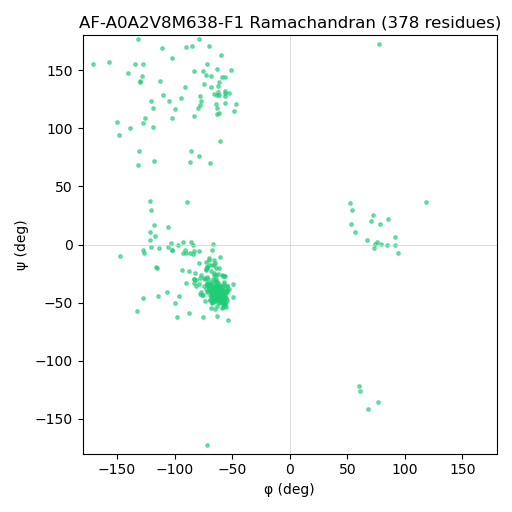. PHE A 1 201 ? 1.517 -13.376 16.931 1.00 96.00 201 PHE A N 1
ATOM 1478 C CA . PHE A 1 201 ? 1.897 -12.211 16.146 1.00 96.00 201 PHE A CA 1
ATOM 1479 C C . PHE A 1 201 ? 3.183 -12.412 15.345 1.00 96.00 201 PHE A C 1
ATOM 1481 O O . PHE A 1 201 ? 3.229 -12.062 14.170 1.00 96.00 201 PHE A O 1
ATOM 1488 N N . VAL A 1 202 ? 4.208 -13.015 15.954 1.00 96.81 202 VAL A N 1
ATOM 1489 C CA . VAL A 1 202 ? 5.473 -13.301 15.263 1.00 96.81 202 VAL A CA 1
ATOM 1490 C C . VAL A 1 202 ? 5.248 -14.234 14.071 1.00 96.81 202 VAL A C 1
ATOM 1492 O O . VAL A 1 202 ? 5.718 -13.962 12.968 1.00 96.81 202 VAL A O 1
ATOM 1495 N N . ILE A 1 203 ? 4.481 -15.308 14.279 1.00 96.62 203 ILE A N 1
ATOM 1496 C CA . ILE A 1 203 ? 4.120 -16.255 13.216 1.00 96.62 203 ILE A CA 1
ATOM 1497 C C . ILE A 1 203 ? 3.320 -15.545 12.120 1.00 96.62 203 ILE A C 1
ATOM 1499 O O . ILE A 1 203 ? 3.608 -15.715 10.939 1.00 96.62 203 ILE A O 1
ATOM 1503 N N . TYR A 1 204 ? 2.347 -14.722 12.511 1.00 96.69 204 TYR A N 1
ATOM 1504 C CA . TYR A 1 204 ? 1.555 -13.921 11.587 1.00 96.69 204 TYR A CA 1
ATOM 1505 C C . TYR A 1 204 ? 2.433 -13.013 10.712 1.00 96.69 204 TYR A C 1
ATOM 1507 O O . TYR A 1 204 ? 2.314 -13.077 9.491 1.00 96.69 204 TYR A O 1
ATOM 1515 N N . GLY A 1 205 ? 3.334 -12.225 11.311 1.00 96.38 205 GLY A N 1
ATOM 1516 C CA . GLY A 1 205 ? 4.201 -11.289 10.589 1.00 96.38 205 GLY A CA 1
ATOM 1517 C C . GLY A 1 205 ? 5.079 -11.983 9.545 1.00 96.38 205 GLY A C 1
ATOM 1518 O O . GLY A 1 205 ? 5.210 -11.503 8.422 1.00 96.38 205 GLY A O 1
ATOM 1519 N N . LEU A 1 206 ? 5.610 -13.165 9.871 1.00 97.62 206 LEU A N 1
ATOM 1520 C CA . LEU A 1 206 ? 6.376 -13.970 8.917 1.00 97.62 206 LEU A CA 1
ATOM 1521 C C . LEU A 1 206 ? 5.490 -14.531 7.796 1.00 97.62 206 LEU A C 1
ATOM 1523 O O . LEU A 1 206 ? 5.869 -14.467 6.628 1.00 97.62 206 LEU A O 1
ATOM 1527 N N . LEU A 1 207 ? 4.315 -15.079 8.122 1.00 97.75 207 LEU A N 1
ATOM 1528 C CA . LEU A 1 207 ? 3.424 -15.715 7.142 1.00 97.75 207 LEU A CA 1
ATOM 1529 C C . LEU A 1 207 ? 2.777 -14.717 6.182 1.00 97.75 207 LEU A C 1
ATOM 1531 O O . LEU A 1 207 ? 2.620 -15.024 4.998 1.00 97.75 207 LEU A O 1
ATOM 1535 N N . VAL A 1 208 ? 2.407 -13.529 6.668 1.00 98.19 208 VAL A N 1
ATOM 1536 C CA . VAL A 1 208 ? 1.795 -12.510 5.813 1.00 98.19 208 VAL A CA 1
ATOM 1537 C C . VAL A 1 208 ? 2.782 -12.030 4.755 1.00 98.19 208 VAL A C 1
ATOM 1539 O O . VAL A 1 208 ? 2.425 -12.009 3.580 1.00 98.19 208 VAL A O 1
ATOM 1542 N N . GLY A 1 209 ? 4.032 -11.763 5.147 1.00 97.81 209 GLY A N 1
ATOM 1543 C CA . GLY A 1 209 ? 5.072 -11.311 4.226 1.00 97.81 209 GLY A CA 1
ATOM 1544 C C . GLY A 1 209 ? 5.625 -12.404 3.318 1.00 97.81 209 GLY A C 1
ATOM 1545 O O . GLY A 1 209 ? 6.046 -12.105 2.207 1.00 97.81 209 GLY A O 1
ATOM 1546 N N . SER A 1 210 ? 5.615 -13.668 3.748 1.00 98.19 210 SER A N 1
ATOM 1547 C CA . SER A 1 210 ? 6.180 -14.771 2.959 1.00 98.19 210 SER A CA 1
ATOM 1548 C C . SER A 1 210 ? 5.187 -15.447 2.017 1.00 98.19 210 SER A C 1
ATOM 1550 O O . SER A 1 210 ? 5.611 -15.894 0.957 1.00 98.19 210 SER A O 1
ATOM 1552 N N . ILE A 1 211 ? 3.898 -15.538 2.371 1.00 98.19 211 ILE A N 1
ATOM 1553 C CA . ILE A 1 211 ? 2.923 -16.359 1.630 1.00 98.19 211 ILE A CA 1
ATOM 1554 C C . ILE A 1 211 ? 1.627 -15.599 1.339 1.00 98.19 211 ILE A C 1
ATOM 1556 O O . ILE A 1 211 ? 1.242 -15.491 0.179 1.00 98.19 211 ILE A O 1
ATOM 1560 N N . ILE A 1 212 ? 0.940 -15.080 2.365 1.00 98.12 212 ILE A N 1
ATOM 1561 C CA . ILE A 1 212 ? -0.457 -14.626 2.216 1.00 98.12 212 ILE A CA 1
ATOM 1562 C C . ILE A 1 212 ? -0.563 -13.426 1.267 1.00 98.12 212 ILE A C 1
ATOM 1564 O O . ILE A 1 212 ? -1.307 -13.488 0.289 1.00 98.12 212 ILE A O 1
ATOM 1568 N N . TYR A 1 213 ? 0.178 -12.348 1.541 1.00 98.69 213 TYR A N 1
ATOM 1569 C CA . TYR A 1 213 ? 0.183 -11.165 0.679 1.00 98.69 213 TYR A CA 1
ATOM 1570 C C . TYR A 1 213 ? 0.819 -11.450 -0.693 1.00 98.69 213 TYR A C 1
ATOM 1572 O O . TYR A 1 213 ? 0.175 -11.162 -1.703 1.00 98.69 213 TYR A O 1
ATOM 1580 N N . PRO A 1 214 ? 2.019 -12.067 -0.775 1.00 98.75 214 PRO A N 1
ATOM 1581 C CA . PRO A 1 214 ? 2.664 -12.375 -2.048 1.00 98.75 214 PRO A CA 1
ATOM 1582 C C . PRO A 1 214 ? 1.827 -13.176 -3.033 1.00 98.75 214 PRO A C 1
ATOM 1584 O O . PRO A 1 214 ? 1.889 -12.912 -4.229 1.00 98.75 214 PRO A O 1
ATOM 1587 N N . LEU A 1 215 ? 1.055 -14.152 -2.549 1.00 98.50 215 LEU A N 1
ATOM 1588 C CA . LEU A 1 215 ? 0.264 -15.018 -3.414 1.00 98.50 215 LEU A CA 1
ATOM 1589 C C . LEU A 1 215 ? -0.843 -14.228 -4.118 1.00 98.50 215 LEU A C 1
ATOM 1591 O O . LEU A 1 215 ? -0.969 -14.284 -5.338 1.00 98.50 215 LEU A O 1
ATOM 1595 N N . PHE A 1 216 ? -1.607 -13.432 -3.367 1.00 98.50 216 PHE A N 1
ATOM 1596 C CA . PHE A 1 216 ? -2.623 -12.567 -3.968 1.00 98.50 216 PHE A CA 1
ATOM 1597 C C . PHE A 1 216 ? -1.992 -11.449 -4.812 1.00 98.50 216 PHE A C 1
ATOM 1599 O O . PHE A 1 216 ? -2.484 -11.124 -5.894 1.00 98.50 216 PHE A O 1
ATOM 1606 N N . GLY A 1 217 ? -0.855 -10.918 -4.358 1.00 98.62 217 GLY A N 1
ATOM 1607 C CA . GLY A 1 217 ? -0.035 -9.972 -5.102 1.00 98.62 217 GLY A CA 1
ATOM 1608 C C . GLY A 1 217 ? 0.421 -10.505 -6.461 1.00 98.62 217 GLY A C 1
ATOM 1609 O O . GLY A 1 217 ? 0.360 -9.772 -7.444 1.00 98.62 217 GLY A O 1
ATOM 1610 N N . ASN A 1 218 ? 0.804 -11.782 -6.557 1.00 98.62 218 ASN A N 1
ATOM 1611 C CA . ASN A 1 218 ? 1.155 -12.411 -7.829 1.00 98.62 218 ASN A CA 1
ATOM 1612 C C . ASN A 1 218 ? -0.031 -12.414 -8.792 1.00 98.62 218 ASN A C 1
ATOM 1614 O O . ASN A 1 218 ? 0.103 -12.002 -9.946 1.00 98.62 218 ASN A O 1
ATOM 1618 N N . TRP A 1 219 ? -1.202 -12.829 -8.305 1.00 98.19 219 TRP A N 1
ATOM 1619 C CA . TRP A 1 219 ? -2.385 -12.961 -9.146 1.00 98.19 219 TRP A CA 1
ATOM 1620 C C . TRP A 1 219 ? -2.749 -11.637 -9.813 1.00 98.19 219 TRP A C 1
ATOM 1622 O O . TRP A 1 219 ? -3.166 -11.643 -10.970 1.00 98.19 219 TRP A O 1
ATOM 1632 N N . VAL A 1 220 ? -2.568 -10.519 -9.105 1.00 98.00 220 VAL A N 1
ATOM 1633 C CA . VAL A 1 220 ? -2.975 -9.179 -9.549 1.00 98.00 220 VAL A CA 1
ATOM 1634 C C . VAL A 1 220 ? -1.842 -8.383 -10.215 1.00 98.00 220 VAL A C 1
ATOM 1636 O O . VAL A 1 220 ? -2.078 -7.769 -11.252 1.00 98.00 220 VAL A O 1
ATOM 1639 N N . TRP A 1 221 ? -0.627 -8.389 -9.660 1.00 97.81 221 TRP A N 1
ATOM 1640 C CA . TRP A 1 221 ? 0.507 -7.560 -10.115 1.00 97.81 221 TRP A CA 1
ATOM 1641 C C . TRP A 1 221 ? 1.702 -8.352 -10.647 1.00 97.81 221 TRP A C 1
ATOM 1643 O O . TRP A 1 221 ? 2.520 -7.799 -11.378 1.00 97.81 221 TRP A O 1
ATOM 1653 N N . GLY A 1 222 ? 1.809 -9.634 -10.303 1.00 96.06 222 GLY A N 1
ATOM 1654 C CA . GLY A 1 222 ? 2.922 -10.502 -10.698 1.00 96.06 222 GLY A CA 1
ATOM 1655 C C . GLY A 1 222 ? 2.800 -11.152 -12.072 1.00 96.06 222 GLY A C 1
ATOM 1656 O O . GLY A 1 222 ? 3.690 -11.900 -12.455 1.00 96.06 222 GLY A O 1
ATOM 1657 N N . GLY A 1 223 ? 1.713 -10.893 -12.805 1.00 93.62 223 GLY A N 1
ATOM 1658 C CA . GLY A 1 223 ? 1.407 -11.568 -14.072 1.00 93.62 223 GLY A CA 1
ATOM 1659 C C . GLY A 1 223 ? 0.540 -12.824 -13.924 1.00 93.62 223 GLY A C 1
ATOM 1660 O O . GLY A 1 223 ? 0.297 -13.518 -14.911 1.00 93.62 223 GLY A O 1
ATOM 1661 N N . GLY A 1 224 ? 0.038 -13.105 -12.717 1.00 96.12 224 GLY A N 1
ATOM 1662 C CA . GLY A 1 224 ? -0.805 -14.262 -12.444 1.00 96.12 224 GLY A CA 1
ATOM 1663 C C . GLY A 1 224 ? -2.221 -14.155 -13.025 1.00 96.12 224 GLY A C 1
ATOM 1664 O O . GLY A 1 224 ? -2.574 -13.257 -13.798 1.00 96.12 224 GLY A O 1
ATOM 1665 N N . TRP A 1 225 ? -3.071 -15.113 -12.673 1.00 95.94 225 TRP A N 1
ATOM 1666 C CA . TRP A 1 225 ? -4.337 -15.335 -13.375 1.00 95.94 225 TRP A CA 1
ATOM 1667 C C . TRP A 1 225 ? -5.359 -14.181 -13.316 1.00 95.94 225 TRP A C 1
ATOM 1669 O O . TRP A 1 225 ? -6.086 -13.983 -14.291 1.00 95.94 225 TRP A O 1
ATOM 1679 N N . LEU A 1 226 ? -5.425 -13.398 -12.226 1.00 96.19 226 LEU A N 1
ATOM 1680 C CA . LEU A 1 226 ? -6.353 -12.255 -12.133 1.00 96.19 226 LEU A CA 1
ATOM 1681 C C . LEU A 1 226 ? -5.971 -11.151 -13.126 1.00 96.19 226 LEU A C 1
ATOM 1683 O O . LEU A 1 226 ? -6.838 -10.608 -13.816 1.00 96.19 226 LEU A O 1
ATOM 1687 N N . SER A 1 227 ? -4.672 -10.877 -13.254 1.00 94.81 227 SER A N 1
ATOM 1688 C CA . SER A 1 227 ? -4.122 -9.890 -14.188 1.00 94.81 227 SER A CA 1
ATOM 1689 C C . SER A 1 227 ? -4.361 -10.269 -15.657 1.00 94.81 227 SER A C 1
ATOM 1691 O O . SER A 1 227 ? -4.472 -9.407 -16.528 1.00 94.81 227 SER A O 1
ATOM 1693 N N . THR A 1 228 ? -4.508 -11.566 -15.947 1.00 94.00 228 THR A N 1
ATOM 1694 C CA . THR A 1 228 ? -4.683 -12.082 -17.311 1.00 94.00 228 THR A CA 1
ATOM 1695 C C . THR A 1 228 ? -6.142 -12.323 -17.694 1.00 94.00 228 THR A C 1
ATOM 1697 O O . THR A 1 228 ? -6.402 -12.675 -18.845 1.00 94.00 228 THR A O 1
ATOM 1700 N N . LEU A 1 229 ? -7.116 -12.069 -16.807 1.00 93.56 229 LEU A N 1
ATOM 1701 C CA . LEU A 1 229 ? -8.544 -12.281 -17.095 1.00 93.56 229 LEU A CA 1
ATOM 1702 C C . LEU A 1 229 ? -9.017 -11.556 -18.362 1.00 93.56 229 LEU A C 1
ATOM 1704 O O . LEU A 1 229 ? -9.748 -12.135 -19.167 1.00 93.56 229 LEU A O 1
ATOM 1708 N N . GLY A 1 230 ? -8.564 -10.317 -18.571 1.00 92.69 230 GLY A N 1
ATOM 1709 C CA . GLY A 1 230 ? -8.880 -9.536 -19.768 1.00 92.69 230 GLY A CA 1
ATOM 1710 C C . GLY A 1 230 ? -8.439 -10.239 -21.054 1.00 92.69 230 GLY A C 1
ATOM 1711 O O . GLY A 1 230 ? -9.241 -10.438 -21.966 1.00 92.69 230 GLY A O 1
ATOM 1712 N N . LYS A 1 231 ? -7.187 -10.711 -21.089 1.00 90.88 231 LYS A N 1
ATOM 1713 C CA . LYS A 1 231 ? -6.603 -11.463 -22.212 1.00 90.88 231 LYS A CA 1
ATOM 1714 C C . LYS A 1 231 ? -7.241 -12.845 -22.386 1.00 90.88 231 LYS A C 1
ATOM 1716 O O . LYS A 1 231 ? -7.496 -13.276 -23.510 1.00 90.88 231 LYS A O 1
ATOM 1721 N N . ASN A 1 232 ? -7.480 -13.556 -21.288 1.00 92.81 232 ASN A N 1
ATOM 1722 C CA . ASN A 1 232 ? -7.940 -14.940 -21.323 1.00 92.81 232 ASN A CA 1
ATOM 1723 C C . ASN A 1 232 ? -9.417 -15.053 -21.719 1.00 92.81 232 ASN A C 1
ATOM 1725 O O . ASN A 1 232 ? -9.754 -15.971 -22.470 1.00 92.81 232 ASN A O 1
ATOM 1729 N N . PHE A 1 233 ? -10.254 -14.102 -21.291 1.00 92.44 233 PHE A N 1
ATOM 1730 C CA . PHE A 1 233 ? -11.713 -14.146 -21.446 1.00 92.44 233 PHE A CA 1
ATOM 1731 C C . PHE A 1 233 ? -12.314 -12.970 -22.234 1.00 92.44 233 PHE A C 1
ATOM 1733 O O . PHE A 1 233 ? -13.532 -12.885 -22.354 1.00 92.44 233 PHE A O 1
ATOM 1740 N N . GLY A 1 234 ? -11.501 -12.060 -22.777 1.00 91.31 234 GLY A N 1
ATOM 1741 C CA . GLY A 1 234 ? -11.995 -10.907 -23.543 1.00 91.31 234 GLY A CA 1
ATOM 1742 C C . GLY A 1 234 ? -12.669 -9.829 -22.685 1.00 91.31 234 GLY A C 1
ATOM 1743 O O . GLY A 1 234 ? -13.505 -9.081 -23.183 1.00 91.31 234 GLY A O 1
ATOM 1744 N N . LEU A 1 235 ? -12.317 -9.733 -21.399 1.00 90.19 235 LEU A N 1
ATOM 1745 C CA . LEU A 1 235 ? -12.938 -8.832 -20.414 1.00 90.19 235 LEU A CA 1
ATOM 1746 C C . LEU A 1 235 ? -12.273 -7.441 -20.359 1.00 90.19 235 LEU A C 1
ATOM 1748 O O . LEU A 1 235 ? -12.107 -6.861 -19.286 1.00 90.19 235 LEU A O 1
ATOM 1752 N N . GLY A 1 236 ? -11.832 -6.912 -21.503 1.00 89.19 236 GLY A N 1
ATOM 1753 C CA . GLY A 1 236 ? -11.097 -5.644 -21.565 1.00 89.19 236 GLY A CA 1
ATOM 1754 C C . GLY A 1 236 ? -9.799 -5.693 -20.750 1.00 89.19 236 GLY A C 1
ATOM 1755 O O . GLY A 1 236 ? -8.948 -6.546 -20.996 1.00 89.19 236 GLY A O 1
ATOM 1756 N N . HIS A 1 237 ? -9.650 -4.795 -19.771 1.00 86.25 237 HIS A N 1
ATOM 1757 C CA . HIS A 1 237 ? -8.476 -4.750 -18.888 1.00 86.25 237 HIS A CA 1
ATOM 1758 C C . HIS A 1 237 ? -8.487 -5.802 -17.761 1.00 86.25 237 HIS A C 1
ATOM 1760 O O . HIS A 1 237 ? -7.488 -5.935 -17.065 1.00 86.25 237 HIS A O 1
ATOM 1766 N N . GLY A 1 238 ? -9.566 -6.579 -17.591 1.00 88.62 238 GLY A N 1
ATOM 1767 C CA . GLY A 1 238 ? -9.658 -7.584 -16.527 1.00 88.62 238 GLY A CA 1
ATOM 1768 C C . GLY A 1 238 ? -9.722 -6.968 -15.124 1.00 88.62 238 GLY A C 1
ATOM 1769 O O . GLY A 1 238 ? -10.384 -5.950 -14.920 1.00 88.62 238 GLY A O 1
ATOM 1770 N N . HIS A 1 239 ? -9.061 -7.603 -14.150 1.00 94.31 239 HIS A N 1
ATOM 1771 C CA . HIS A 1 239 ? -8.938 -7.072 -12.789 1.00 94.31 239 HIS A CA 1
ATOM 1772 C C . HIS A 1 239 ? -7.869 -5.977 -12.747 1.00 94.31 239 HIS A C 1
ATOM 1774 O O . HIS A 1 239 ? -6.705 -6.240 -13.043 1.00 94.31 239 HIS A O 1
ATOM 1780 N N . VAL A 1 240 ? -8.261 -4.760 -12.367 1.00 94.81 240 VAL A N 1
ATOM 1781 C CA . VAL A 1 240 ? -7.360 -3.605 -12.277 1.00 94.81 240 VAL A CA 1
ATOM 1782 C C . VAL A 1 240 ? -7.329 -3.057 -10.858 1.00 94.81 240 VAL A C 1
ATOM 1784 O O . VAL A 1 240 ? -8.349 -2.670 -10.292 1.00 94.81 240 VAL A O 1
ATOM 1787 N N . ASP A 1 241 ? -6.131 -3.000 -10.294 1.00 98.00 241 ASP A N 1
ATOM 1788 C CA . ASP A 1 241 ? -5.862 -2.408 -8.992 1.00 98.00 241 ASP A CA 1
ATOM 1789 C C . ASP A 1 241 ? -4.565 -1.615 -9.110 1.00 98.00 241 ASP A C 1
ATOM 1791 O O . ASP A 1 241 ? -3.493 -2.206 -9.173 1.00 98.00 241 ASP A O 1
ATOM 1795 N N . PHE A 1 242 ? -4.657 -0.292 -9.252 1.00 98.31 242 PHE A N 1
ATOM 1796 C CA . PHE A 1 242 ? -3.490 0.524 -9.581 1.00 98.31 242 PHE A CA 1
ATOM 1797 C C . PHE A 1 242 ? -2.447 0.540 -8.461 1.00 98.31 242 PHE A C 1
ATOM 1799 O O . PHE A 1 242 ? -1.269 0.333 -8.732 1.00 98.31 242 PHE A O 1
ATOM 1806 N N . ALA A 1 243 ? -2.882 0.767 -7.218 1.00 98.50 243 ALA A N 1
ATOM 1807 C CA . ALA A 1 243 ? -1.981 0.892 -6.075 1.00 98.50 243 ALA A CA 1
ATOM 1808 C C . ALA A 1 243 ? -2.320 -0.028 -4.892 1.00 98.50 243 ALA A C 1
ATOM 1810 O O . ALA A 1 243 ? -1.548 -0.085 -3.951 1.00 98.50 243 ALA A O 1
ATOM 1811 N N . GLY A 1 244 ? -3.418 -0.794 -4.901 1.00 98.19 244 GLY A N 1
ATOM 1812 C CA . GLY A 1 244 ? -3.661 -1.815 -3.874 1.00 98.19 244 GLY A CA 1
ATOM 1813 C C . GLY A 1 244 ? -4.900 -1.637 -3.002 1.00 98.19 244 GLY A C 1
ATOM 1814 O O . GLY A 1 244 ? -4.841 -2.013 -1.830 1.00 98.19 244 GLY A O 1
ATOM 1815 N N . SER A 1 245 ? -6.041 -1.142 -3.507 1.00 98.56 245 SER A N 1
ATOM 1816 C CA . SER A 1 245 ? -7.286 -1.243 -2.708 1.00 98.56 245 SER A CA 1
ATOM 1817 C C . SER A 1 245 ? -7.636 -2.702 -2.433 1.00 98.56 245 SER A C 1
ATOM 1819 O O . SER A 1 245 ? -8.116 -3.021 -1.348 1.00 98.56 245 SER A O 1
ATOM 1821 N N . SER A 1 246 ? -7.380 -3.594 -3.395 1.00 97.75 246 SER A N 1
ATOM 1822 C CA . SER A 1 246 ? -7.536 -5.031 -3.203 1.00 97.75 246 SER A CA 1
ATOM 1823 C C . SER A 1 246 ? -6.261 -5.648 -2.628 1.00 97.75 246 SER A C 1
ATOM 1825 O O . SER A 1 246 ? -6.296 -6.208 -1.534 1.00 97.75 246 SER A O 1
ATOM 1827 N N . VAL A 1 247 ? -5.126 -5.509 -3.321 1.00 98.62 247 VAL A N 1
ATOM 1828 C CA . VAL A 1 247 ? -3.894 -6.252 -3.006 1.00 98.62 247 VAL A CA 1
ATOM 1829 C C . VAL A 1 247 ? -3.398 -5.959 -1.597 1.00 98.62 247 VAL A C 1
ATOM 1831 O O . VAL A 1 247 ? -3.040 -6.891 -0.878 1.00 98.62 247 VAL A O 1
ATOM 1834 N N . VAL A 1 248 ? -3.459 -4.695 -1.175 1.00 98.75 248 VAL A N 1
ATOM 1835 C CA . VAL A 1 248 ? -2.989 -4.268 0.143 1.00 98.75 248 VAL A CA 1
ATOM 1836 C C . VAL A 1 248 ? -4.145 -4.166 1.130 1.00 98.75 248 VAL A C 1
ATOM 1838 O O . VAL A 1 248 ? -4.197 -4.892 2.126 1.00 98.75 248 VAL A O 1
ATOM 1841 N N . HIS A 1 249 ? -5.108 -3.287 0.860 1.00 98.69 249 HIS A N 1
ATOM 1842 C CA . HIS A 1 249 ? -6.089 -2.915 1.877 1.00 98.69 249 HIS A CA 1
ATOM 1843 C C . HIS A 1 249 ? -7.176 -3.962 2.101 1.00 98.69 249 HIS A C 1
ATOM 1845 O O . HIS A 1 249 ? -7.514 -4.224 3.254 1.00 98.69 249 HIS A O 1
ATOM 1851 N N . LEU A 1 250 ? -7.709 -4.595 1.051 1.00 98.44 250 LEU A N 1
ATOM 1852 C CA . LEU A 1 250 ? -8.671 -5.686 1.219 1.00 98.44 250 LEU A CA 1
ATOM 1853 C C . LEU A 1 250 ? -8.002 -6.907 1.850 1.00 98.44 250 LEU A C 1
ATOM 1855 O O . LEU A 1 250 ? -8.571 -7.476 2.776 1.00 98.44 250 LEU A O 1
ATOM 1859 N N . THR A 1 251 ? -6.791 -7.277 1.418 1.00 98.62 251 THR A N 1
ATOM 1860 C CA . THR A 1 251 ? -6.021 -8.367 2.043 1.00 98.62 251 THR A CA 1
ATOM 1861 C C . THR A 1 251 ? -5.830 -8.113 3.537 1.00 98.62 251 THR A C 1
ATOM 1863 O O . THR A 1 251 ? -6.233 -8.935 4.361 1.00 98.62 251 THR A O 1
ATOM 1866 N N . GLY A 1 252 ? -5.299 -6.942 3.904 1.00 98.56 252 GLY A N 1
ATOM 1867 C CA . GLY A 1 252 ? -5.125 -6.547 5.301 1.00 98.56 252 GLY A CA 1
ATOM 1868 C C . GLY A 1 252 ? -6.456 -6.491 6.054 1.00 98.56 252 GLY A C 1
ATOM 1869 O O . GLY A 1 252 ? -6.568 -7.013 7.157 1.00 98.56 252 GLY A O 1
ATOM 1870 N N . GLY A 1 253 ? -7.503 -5.935 5.446 1.00 98.50 253 GLY A N 1
ATOM 1871 C CA . GLY A 1 253 ? -8.838 -5.830 6.034 1.00 98.50 253 GLY A CA 1
ATOM 1872 C C . GLY A 1 253 ? -9.502 -7.184 6.297 1.00 98.50 253 GLY A C 1
ATOM 1873 O O . GLY A 1 253 ? -10.106 -7.378 7.351 1.00 98.50 253 GLY A O 1
ATOM 1874 N N . VAL A 1 254 ? -9.356 -8.151 5.389 1.00 98.44 254 VAL A N 1
ATOM 1875 C CA . VAL A 1 254 ? -9.875 -9.515 5.566 1.00 98.44 254 VAL A CA 1
ATOM 1876 C C . VAL A 1 254 ? -9.102 -10.245 6.659 1.00 98.44 254 VAL A C 1
ATOM 1878 O O . VAL A 1 254 ? -9.723 -10.864 7.523 1.00 98.44 254 VAL A O 1
ATOM 1881 N N . ILE A 1 255 ? -7.770 -10.127 6.691 1.00 98.06 255 ILE A N 1
ATOM 1882 C CA . ILE A 1 255 ? -6.959 -10.682 7.784 1.00 98.06 255 ILE A CA 1
ATOM 1883 C C . ILE A 1 255 ? -7.381 -10.062 9.122 1.00 98.06 255 ILE A C 1
ATOM 1885 O O . ILE A 1 255 ? -7.586 -10.782 10.099 1.00 98.06 255 ILE A O 1
ATOM 1889 N N . ALA A 1 256 ? -7.556 -8.740 9.167 1.00 98.00 256 ALA A N 1
ATOM 1890 C CA . ALA A 1 256 ? -8.007 -8.011 10.346 1.00 98.00 256 ALA A CA 1
ATOM 1891 C C . ALA A 1 256 ? -9.384 -8.494 10.824 1.00 98.00 256 ALA A C 1
ATOM 1893 O O . ALA A 1 256 ? -9.571 -8.741 12.016 1.00 98.00 256 ALA A O 1
ATOM 1894 N N . LEU A 1 257 ? -10.333 -8.671 9.899 1.00 98.12 257 LEU A N 1
ATOM 1895 C CA . LEU A 1 257 ? -11.681 -9.158 10.181 1.00 98.12 257 LEU A CA 1
ATOM 1896 C C . LEU A 1 257 ? -11.662 -10.585 10.739 1.00 98.12 257 LEU A C 1
ATOM 1898 O O . LEU A 1 257 ? -12.219 -10.833 11.810 1.00 98.12 257 LEU A O 1
ATOM 1902 N N . VAL A 1 258 ? -11.007 -11.512 10.036 1.00 97.44 258 VAL A N 1
ATOM 1903 C CA . VAL A 1 258 ? -10.916 -12.922 10.440 1.00 97.44 258 VAL A CA 1
ATOM 1904 C C . VAL A 1 258 ? -10.182 -13.045 11.774 1.00 97.44 258 VAL A C 1
ATOM 1906 O O . VAL A 1 258 ? -10.669 -13.709 12.687 1.00 97.44 258 VAL A O 1
ATOM 1909 N N . GLY A 1 259 ? -9.058 -12.347 11.938 1.00 96.31 259 GLY A N 1
ATOM 1910 C CA . GLY A 1 259 ? -8.281 -12.354 13.174 1.00 96.31 259 GLY A CA 1
ATOM 1911 C C . GLY A 1 259 ? -9.053 -11.786 14.369 1.00 96.31 259 GLY A C 1
ATOM 1912 O O . GLY A 1 259 ? -9.091 -12.401 15.438 1.00 96.31 259 GLY A O 1
ATOM 1913 N N . ALA A 1 260 ? -9.740 -10.652 14.196 1.00 96.12 260 ALA A N 1
ATOM 1914 C CA . ALA A 1 260 ? -10.577 -10.070 15.244 1.00 96.12 260 ALA A CA 1
ATOM 1915 C C . ALA A 1 260 ? -11.769 -10.968 15.614 1.00 96.12 260 ALA A C 1
ATOM 1917 O O . ALA A 1 260 ? -12.144 -11.021 16.789 1.00 96.12 260 ALA A O 1
ATOM 1918 N N . TRP A 1 261 ? -12.346 -11.679 14.639 1.00 96.44 261 TRP A N 1
ATOM 1919 C CA . TRP A 1 261 ? -13.407 -12.658 14.873 1.00 96.44 261 TRP A CA 1
ATOM 1920 C C . TRP A 1 261 ? -12.903 -13.862 15.677 1.00 96.44 261 TRP A C 1
ATOM 1922 O O . TRP A 1 261 ? -13.519 -14.218 16.680 1.00 96.44 261 TRP A O 1
ATOM 1932 N N . MET A 1 262 ? -11.755 -14.433 15.300 1.00 96.06 262 MET A N 1
ATOM 1933 C CA . MET A 1 262 ? -11.172 -15.602 15.968 1.00 96.06 262 MET A CA 1
ATOM 1934 C C . MET A 1 262 ? -10.727 -15.319 17.406 1.00 96.06 262 MET A C 1
ATOM 1936 O O . MET A 1 262 ? -10.907 -16.163 18.281 1.00 96.06 262 MET A O 1
ATOM 1940 N N . ILE A 1 263 ? -10.140 -14.146 17.668 1.00 95.81 263 ILE A N 1
ATOM 1941 C CA . ILE A 1 263 ? -9.683 -13.778 19.020 1.00 95.81 263 ILE A CA 1
ATOM 1942 C C . ILE A 1 263 ? -10.861 -13.361 19.914 1.00 95.81 263 ILE A C 1
ATOM 1944 O O . ILE A 1 263 ? -10.794 -13.494 21.137 1.00 95.81 263 ILE A O 1
ATOM 1948 N N . GLY A 1 264 ? -11.952 -12.876 19.319 1.00 94.69 264 GLY A N 1
ATOM 1949 C CA . GLY A 1 264 ? -13.127 -12.412 20.047 1.00 94.69 264 GLY A CA 1
ATOM 1950 C C . GLY A 1 264 ? -12.947 -11.020 20.669 1.00 94.69 264 GLY A C 1
ATOM 1951 O O . GLY A 1 264 ? -11.862 -10.437 20.616 1.00 94.69 264 GLY A O 1
ATOM 1952 N N . PRO A 1 265 ? -14.019 -10.424 21.227 1.00 95.25 265 PRO A N 1
ATOM 1953 C CA . PRO A 1 265 ? -14.071 -9.027 21.670 1.00 95.25 265 PRO A CA 1
ATOM 1954 C C . PRO A 1 265 ? -13.096 -8.683 22.807 1.00 95.25 265 PRO A C 1
ATOM 1956 O O . PRO A 1 265 ? -12.788 -9.511 23.657 1.00 95.25 265 PRO A O 1
ATOM 1959 N N . ARG A 1 266 ? -12.646 -7.419 22.858 1.00 95.62 266 ARG A N 1
ATOM 1960 C CA . ARG A 1 266 ? -11.902 -6.883 24.008 1.00 95.62 266 ARG A CA 1
ATOM 1961 C C . ARG A 1 266 ? -12.761 -6.996 25.269 1.00 95.62 266 ARG A C 1
ATOM 1963 O O . ARG A 1 266 ? -13.977 -6.790 25.214 1.00 95.62 266 ARG A O 1
ATOM 1970 N N . LEU A 1 267 ? -12.131 -7.276 26.409 1.00 93.25 267 LEU A N 1
ATOM 1971 C CA . LEU A 1 267 ? -12.827 -7.320 27.696 1.00 93.25 267 LEU A CA 1
ATOM 1972 C C . LEU A 1 267 ? -13.542 -5.986 27.955 1.00 93.25 267 LEU A C 1
ATOM 1974 O O . LEU A 1 267 ? -12.955 -4.917 27.802 1.00 93.25 267 LEU A O 1
ATOM 1978 N N . GLY A 1 268 ? -14.826 -6.054 28.311 1.00 92.81 268 GLY A N 1
ATOM 1979 C CA . GLY A 1 268 ? -15.667 -4.875 28.540 1.00 92.81 268 GLY A CA 1
ATOM 1980 C C . GLY A 1 268 ? -16.211 -4.200 27.275 1.00 92.81 268 GLY A C 1
ATOM 1981 O O . GLY A 1 268 ? -16.951 -3.229 27.399 1.00 92.81 268 GLY A O 1
ATOM 1982 N N . LYS A 1 269 ? -15.909 -4.702 26.065 1.00 95.62 269 LYS A N 1
ATOM 1983 C CA . LYS A 1 269 ? -16.443 -4.135 24.813 1.00 95.62 269 LYS A CA 1
ATOM 1984 C C . LYS A 1 269 ? -17.956 -4.314 24.669 1.00 95.62 269 LYS A C 1
ATOM 1986 O O . LYS A 1 269 ? -18.598 -3.487 24.025 1.00 95.62 269 LYS A O 1
ATOM 1991 N N . PHE A 1 270 ? -18.508 -5.376 25.246 1.00 97.06 270 PHE A N 1
ATOM 1992 C CA . PHE A 1 270 ? -19.931 -5.694 25.202 1.00 97.06 270 PHE A CA 1
ATOM 1993 C C . PHE A 1 270 ? -20.452 -5.985 26.610 1.00 97.06 270 PHE A C 1
ATOM 1995 O O . PHE A 1 270 ? -19.772 -6.634 27.409 1.00 97.06 270 PHE A O 1
ATOM 2002 N N . LYS A 1 271 ? -21.660 -5.502 26.916 1.00 95.69 271 LYS A N 1
ATOM 2003 C CA . LYS A 1 271 ? -22.411 -5.907 28.114 1.00 95.69 271 LYS A CA 1
ATOM 2004 C C . LYS A 1 271 ? -22.889 -7.361 27.973 1.00 95.69 271 LYS A C 1
ATOM 2006 O O . LYS A 1 271 ? -22.823 -7.939 26.891 1.00 95.69 271 LYS A O 1
ATOM 2011 N N . LYS A 1 272 ? -23.419 -7.948 29.056 1.00 94.12 272 LYS A N 1
ATOM 2012 C CA . LYS A 1 272 ? -23.985 -9.316 29.041 1.00 94.12 272 LYS A CA 1
ATOM 2013 C C . LYS A 1 272 ? -25.126 -9.495 28.026 1.00 94.12 272 LYS A C 1
ATOM 2015 O O . LYS A 1 272 ? -25.329 -10.604 27.554 1.00 94.12 272 LYS A O 1
ATOM 2020 N N . ASP A 1 273 ? -25.839 -8.419 27.700 1.00 95.25 273 ASP A N 1
ATOM 2021 C CA . ASP A 1 273 ? -26.916 -8.384 26.700 1.00 95.25 273 ASP A CA 1
ATOM 2022 C C . ASP A 1 273 ? -26.416 -8.143 25.259 1.00 95.25 273 ASP A C 1
ATOM 2024 O O . ASP A 1 273 ? -27.220 -8.032 24.339 1.00 95.25 273 ASP A O 1
ATOM 2028 N N . GLY A 1 274 ? -25.097 -8.042 25.048 1.00 94.00 274 GLY A N 1
ATOM 2029 C CA . GLY A 1 274 ? -24.493 -7.777 23.742 1.00 94.00 274 GLY A CA 1
ATOM 2030 C C . GLY A 1 274 ? -24.419 -6.298 23.350 1.00 94.00 274 GLY A C 1
ATOM 2031 O O . GLY A 1 274 ? -23.872 -5.982 22.296 1.00 94.00 274 GLY A O 1
ATOM 2032 N N . THR A 1 275 ? -24.898 -5.368 24.182 1.00 96.06 275 THR A N 1
ATOM 2033 C CA . THR A 1 275 ? -24.831 -3.930 23.878 1.00 96.06 275 THR A CA 1
ATOM 2034 C C . THR A 1 275 ? -23.373 -3.460 23.786 1.00 96.06 275 THR A C 1
ATOM 2036 O O . THR A 1 275 ? -22.606 -3.692 24.733 1.00 96.06 275 THR A O 1
ATOM 2039 N N . PRO A 1 276 ? -22.962 -2.771 22.701 1.00 94.88 276 PRO A N 1
ATOM 2040 C CA . PRO A 1 276 ? -21.606 -2.255 22.563 1.00 94.88 276 PRO A CA 1
ATOM 2041 C C . PRO A 1 276 ? -21.330 -1.120 23.549 1.00 94.88 276 PRO A C 1
ATOM 2043 O O . PRO A 1 276 ? -22.108 -0.179 23.689 1.00 94.88 276 PRO A O 1
ATOM 2046 N N . VAL A 1 277 ? -20.162 -1.177 24.180 1.00 94.88 277 VAL A N 1
ATOM 2047 C CA . VAL A 1 277 ? -19.616 -0.127 25.039 1.00 94.88 277 VAL A CA 1
ATOM 2048 C C . VAL A 1 277 ? -18.418 0.510 24.320 1.00 94.88 277 VAL A C 1
ATOM 2050 O O . VAL A 1 277 ? -17.541 -0.203 23.810 1.00 94.88 277 VAL A O 1
ATOM 2053 N N . PRO A 1 278 ? -18.366 1.845 24.189 1.00 91.06 278 PRO A N 1
ATOM 2054 C CA . PRO A 1 278 ? -17.177 2.525 23.689 1.00 91.06 278 PRO A CA 1
ATOM 2055 C C . PRO A 1 278 ? -15.984 2.300 24.625 1.00 91.06 278 PRO A C 1
ATOM 2057 O O . PRO A 1 278 ? -16.095 2.485 25.834 1.00 91.06 278 PRO A O 1
ATOM 2060 N N . ILE A 1 279 ? -14.838 1.922 24.058 1.00 93.75 279 ILE A N 1
ATOM 2061 C CA . ILE A 1 279 ? -13.550 1.952 24.757 1.00 93.75 279 ILE A CA 1
ATOM 2062 C C . ILE A 1 279 ? -12.847 3.203 24.226 1.00 93.75 279 ILE A C 1
ATOM 2064 O O . ILE A 1 279 ? -12.518 3.216 23.038 1.00 93.75 279 ILE A O 1
ATOM 2068 N N . PRO A 1 280 ? -12.707 4.269 25.031 1.00 90.75 280 PRO A N 1
ATOM 2069 C CA . PRO A 1 280 ? -12.194 5.540 24.543 1.00 90.75 280 PRO A CA 1
ATOM 2070 C C . PRO A 1 280 ? -10.713 5.436 24.174 1.00 90.75 280 PRO A C 1
ATOM 2072 O O . PRO A 1 280 ? -9.940 4.741 24.837 1.00 90.75 280 PRO A O 1
ATOM 2075 N N . ALA A 1 281 ? -10.340 6.171 23.129 1.00 94.75 281 ALA A N 1
ATOM 2076 C CA . ALA A 1 281 ? -8.955 6.404 22.749 1.00 94.75 281 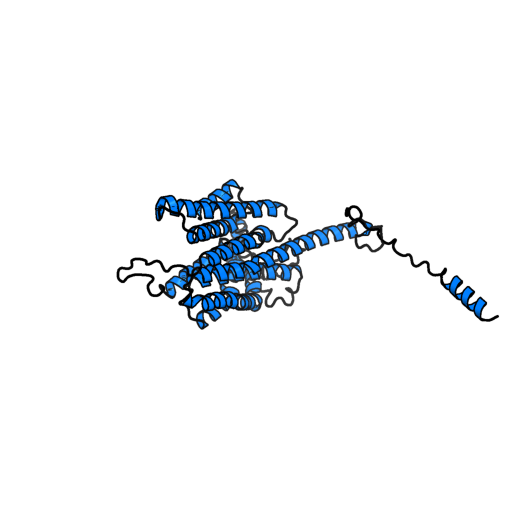ALA A CA 1
ATOM 2077 C C . ALA A 1 281 ? -8.216 7.131 23.878 1.00 94.75 281 ALA A C 1
ATOM 2079 O O . ALA A 1 281 ? -8.771 8.044 24.495 1.00 94.75 281 ALA A O 1
ATOM 2080 N N . HIS A 1 282 ? -6.964 6.758 24.141 1.00 96.19 282 HIS A N 1
ATOM 2081 C CA . HIS A 1 282 ? -6.179 7.439 25.168 1.00 96.19 282 HIS A CA 1
ATOM 2082 C C . HIS A 1 282 ? -5.538 8.744 24.667 1.00 96.19 282 HIS A C 1
ATOM 2084 O O . HIS A 1 282 ? -5.260 9.622 25.479 1.00 96.19 282 HIS A O 1
ATOM 2090 N N . SER A 1 283 ? -5.305 8.880 23.353 1.00 98.12 283 SER A N 1
ATOM 2091 C CA . SER A 1 283 ? -4.731 10.088 22.750 1.00 98.12 283 SER A CA 1
ATOM 2092 C C . SER A 1 283 ? -5.253 10.318 21.330 1.00 98.12 283 SER A C 1
ATOM 2094 O O . SER A 1 283 ? -4.716 9.814 20.343 1.00 98.12 283 SER A O 1
ATOM 2096 N N . ILE A 1 284 ? -6.307 11.131 21.221 1.00 97.69 284 ILE A N 1
ATOM 2097 C CA . ILE A 1 284 ? -6.845 11.581 19.929 1.00 97.69 284 ILE A CA 1
ATOM 2098 C C . ILE A 1 284 ? -5.822 12.404 19.126 1.00 97.69 284 ILE A C 1
ATOM 2100 O O . ILE A 1 284 ? -5.682 12.127 17.937 1.00 97.69 284 ILE A O 1
ATOM 2104 N N . PRO A 1 285 ? -5.055 13.349 19.712 1.00 98.38 285 PRO A N 1
ATOM 2105 C CA . PRO A 1 285 ? -4.047 14.090 18.951 1.00 98.38 285 PRO A CA 1
ATOM 2106 C C . PRO A 1 285 ? -2.996 13.182 18.307 1.00 98.38 285 PRO A C 1
ATOM 2108 O O . PRO A 1 285 ? -2.630 13.391 17.155 1.00 98.38 285 PRO A O 1
ATOM 2111 N N . MET A 1 286 ? -2.556 12.137 19.013 1.00 98.31 286 MET A N 1
ATOM 2112 C CA . MET A 1 286 ? -1.625 11.147 18.468 1.00 98.31 286 MET A CA 1
ATOM 2113 C C . MET A 1 286 ? -2.236 10.392 17.284 1.00 98.31 286 MET A C 1
ATOM 2115 O O . MET A 1 286 ? -1.578 10.234 16.258 1.00 98.31 286 MET A O 1
ATOM 2119 N N . ALA A 1 287 ? -3.510 10.001 17.388 1.00 98.25 287 ALA A N 1
ATOM 2120 C CA . ALA A 1 287 ? -4.211 9.359 16.283 1.00 98.25 287 ALA A CA 1
ATOM 2121 C C . ALA A 1 287 ? -4.370 10.285 15.063 1.00 98.25 287 ALA A C 1
ATOM 2123 O O . ALA A 1 287 ? -4.198 9.853 13.924 1.00 98.25 287 ALA A O 1
ATOM 2124 N N . MET A 1 288 ? -4.633 11.575 15.286 1.00 98.50 288 MET A N 1
ATOM 2125 C CA . MET A 1 288 ? -4.730 12.567 14.211 1.00 98.50 288 MET A CA 1
ATOM 2126 C C . MET A 1 288 ? -3.378 12.813 13.528 1.00 98.50 288 MET A C 1
ATOM 2128 O O . MET A 1 288 ? -3.318 12.852 12.302 1.00 98.50 288 MET A O 1
ATOM 2132 N N . ILE A 1 289 ? -2.285 12.921 14.293 1.00 98.56 289 IL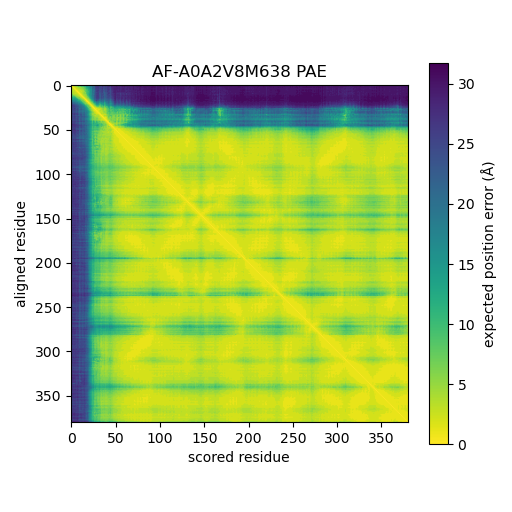E A N 1
ATOM 2133 C CA . ILE A 1 289 ? -0.929 13.048 13.733 1.00 98.56 289 ILE A CA 1
ATOM 2134 C C . ILE A 1 289 ? -0.580 11.804 12.911 1.00 98.56 289 ILE A C 1
ATOM 2136 O O . ILE A 1 289 ? -0.122 11.934 11.778 1.00 98.56 289 ILE A O 1
ATOM 2140 N N . GLY A 1 290 ? -0.847 10.607 13.443 1.00 98.62 290 GLY A N 1
ATOM 2141 C CA . GLY A 1 290 ? -0.657 9.360 12.706 1.00 98.62 290 GLY A CA 1
ATOM 2142 C C . GLY A 1 290 ? -1.429 9.344 11.387 1.00 98.62 290 GLY A C 1
ATOM 2143 O O . GLY A 1 290 ? -0.870 9.003 10.349 1.00 98.62 290 GLY A O 1
ATOM 2144 N N . THR A 1 291 ? -2.680 9.807 11.404 1.00 98.75 291 THR A N 1
ATOM 2145 C CA . THR A 1 291 ? -3.534 9.882 10.210 1.00 98.75 291 THR A CA 1
ATOM 2146 C C . THR A 1 291 ? -2.967 10.834 9.157 1.00 98.75 291 THR A C 1
ATOM 2148 O O . THR A 1 291 ? -2.940 10.487 7.979 1.00 98.75 291 THR A O 1
ATOM 2151 N N . PHE A 1 292 ? -2.445 12.000 9.553 1.00 98.50 292 PHE A N 1
ATOM 2152 C CA . PHE A 1 292 ? -1.781 12.907 8.613 1.00 98.50 292 PHE A CA 1
ATOM 2153 C C . PHE A 1 292 ? -0.490 12.326 8.035 1.00 98.50 292 PHE A C 1
ATOM 2155 O O . PHE A 1 292 ? -0.219 12.529 6.853 1.00 98.50 292 PHE A O 1
ATOM 2162 N N . ILE A 1 293 ? 0.287 11.579 8.826 1.00 98.75 293 ILE A N 1
ATOM 2163 C CA . ILE A 1 293 ? 1.466 10.873 8.308 1.00 98.75 293 ILE A CA 1
ATOM 2164 C C . ILE A 1 293 ? 1.060 9.813 7.285 1.00 98.75 293 ILE A C 1
ATOM 2166 O O . ILE A 1 293 ? 1.687 9.730 6.232 1.00 98.75 293 ILE A O 1
ATOM 2170 N N . LEU A 1 294 ? -0.006 9.051 7.545 1.00 98.69 294 LEU A N 1
ATOM 2171 C CA . LEU A 1 294 ? -0.550 8.101 6.571 1.00 98.69 294 LEU A CA 1
ATOM 2172 C C . LEU A 1 294 ? -1.004 8.811 5.294 1.00 98.69 294 LEU A C 1
ATOM 2174 O O . LEU A 1 294 ? -0.628 8.393 4.203 1.00 98.69 294 LEU A O 1
ATOM 2178 N N . ALA A 1 295 ? -1.754 9.909 5.416 1.00 98.44 295 ALA A N 1
ATOM 2179 C CA . ALA A 1 295 ? -2.201 10.695 4.269 1.00 98.44 295 ALA A CA 1
ATOM 2180 C C . ALA A 1 295 ? -1.026 11.250 3.448 1.00 98.44 295 ALA A C 1
ATOM 2182 O O . ALA A 1 295 ? -1.071 11.228 2.221 1.00 98.44 295 ALA A O 1
ATOM 2183 N N . PHE A 1 296 ? 0.043 11.699 4.112 1.00 98.44 296 PHE A N 1
ATOM 2184 C CA . PHE A 1 296 ? 1.267 12.146 3.452 1.00 98.44 296 PHE A CA 1
ATOM 2185 C C . PHE A 1 296 ? 1.997 10.994 2.747 1.00 98.44 296 PHE A C 1
ATOM 2187 O O . PHE A 1 296 ? 2.350 11.112 1.575 1.00 98.44 296 PHE A O 1
ATOM 2194 N N . GLY A 1 297 ? 2.174 9.856 3.423 1.00 98.62 297 GLY A N 1
ATOM 2195 C CA . GLY A 1 297 ? 2.789 8.666 2.836 1.00 98.62 297 GLY A CA 1
ATOM 2196 C C . GLY A 1 297 ? 1.999 8.099 1.652 1.00 98.62 297 GLY A C 1
ATOM 2197 O O . GLY A 1 297 ? 2.590 7.545 0.726 1.00 98.62 297 GLY A O 1
ATOM 2198 N N . TRP A 1 298 ? 0.686 8.344 1.595 1.00 98.69 298 TRP A N 1
ATOM 2199 C CA . TRP A 1 298 ? -0.165 7.967 0.464 1.00 98.69 298 TRP A CA 1
ATOM 2200 C C . TRP A 1 298 ? 0.185 8.671 -0.856 1.00 98.69 298 TRP A C 1
ATOM 2202 O O . TRP A 1 298 ? -0.142 8.155 -1.927 1.00 98.69 298 TRP A O 1
ATOM 2212 N N . PHE A 1 299 ? 0.891 9.810 -0.811 1.00 97.62 299 PHE A N 1
ATOM 2213 C CA . PHE A 1 299 ? 1.486 10.426 -2.006 1.00 97.62 299 PHE A CA 1
ATOM 2214 C C . PHE A 1 299 ? 2.704 9.653 -2.528 1.00 97.62 299 PHE A C 1
ATOM 2216 O O . PHE A 1 299 ? 3.042 9.774 -3.703 1.00 97.62 299 PHE A O 1
ATOM 2223 N N . GLY A 1 300 ? 3.341 8.837 -1.687 1.00 98.19 300 GLY A N 1
ATOM 2224 C CA . GLY A 1 300 ? 4.252 7.788 -2.130 1.00 98.19 300 GLY A CA 1
ATOM 2225 C C . GLY A 1 300 ? 3.501 6.567 -2.649 1.00 98.19 300 GLY A C 1
ATOM 2226 O O . GLY A 1 300 ? 3.844 6.033 -3.694 1.00 98.19 300 GLY A O 1
ATOM 2227 N N . PHE A 1 301 ? 2.440 6.165 -1.953 1.00 98.62 301 PHE A N 1
ATOM 2228 C CA . PHE A 1 301 ? 1.688 4.950 -2.259 1.00 98.62 301 PHE A CA 1
ATOM 2229 C C . PHE A 1 301 ? 1.030 5.014 -3.641 1.00 98.62 301 PHE A C 1
ATOM 2231 O O . PHE A 1 301 ? 1.393 4.266 -4.539 1.00 98.62 301 PHE A O 1
ATOM 2238 N N . ASN A 1 302 ? 0.125 5.971 -3.859 1.00 98.75 302 ASN A N 1
ATOM 2239 C CA . ASN A 1 302 ? -0.656 6.025 -5.092 1.00 98.75 302 ASN A CA 1
ATOM 2240 C C . ASN A 1 302 ? 0.187 6.543 -6.274 1.00 98.75 302 ASN A C 1
ATOM 2242 O O . ASN A 1 302 ? 0.400 5.789 -7.218 1.00 98.75 302 ASN A O 1
ATOM 2246 N N . PRO A 1 303 ? 0.720 7.784 -6.272 1.00 98.44 303 PRO A N 1
ATOM 2247 C CA . PRO A 1 303 ? 1.571 8.262 -7.366 1.00 98.44 303 PRO A CA 1
ATOM 2248 C C . PRO A 1 303 ? 2.809 7.393 -7.640 1.00 98.44 303 PRO A C 1
ATOM 2250 O O . PRO A 1 303 ? 3.225 7.288 -8.792 1.00 98.44 303 PRO A O 1
ATOM 2253 N N . GLY A 1 304 ? 3.394 6.763 -6.616 1.00 98.25 304 GLY A N 1
ATOM 2254 C CA . GLY A 1 304 ? 4.538 5.863 -6.778 1.00 98.25 304 GLY A CA 1
ATOM 2255 C C . GLY A 1 304 ? 4.214 4.598 -7.564 1.00 98.25 304 GLY A C 1
ATOM 2256 O O . GLY A 1 304 ? 5.091 4.084 -8.253 1.00 98.25 304 GLY A O 1
ATOM 2257 N N . SER A 1 305 ? 2.957 4.142 -7.565 1.00 98.44 305 SER A N 1
ATOM 2258 C CA . SER A 1 305 ? 2.524 2.959 -8.322 1.00 98.44 305 SER A CA 1
ATOM 2259 C C . SER A 1 305 ? 2.573 3.127 -9.844 1.00 98.44 305 SER A C 1
ATOM 2261 O O . SER A 1 305 ? 2.390 2.148 -10.562 1.00 98.44 305 SER A O 1
ATOM 2263 N N . THR A 1 306 ? 2.900 4.317 -10.369 1.00 97.50 306 THR A N 1
ATOM 2264 C CA . THR A 1 306 ? 3.327 4.438 -11.776 1.00 97.50 306 THR A CA 1
ATOM 2265 C C . THR A 1 306 ? 4.658 3.733 -12.041 1.00 97.50 306 THR A C 1
ATOM 2267 O O . THR A 1 306 ? 4.954 3.405 -13.189 1.00 97.50 306 THR A O 1
ATOM 2270 N N . LEU A 1 307 ? 5.492 3.557 -11.006 1.00 97.50 307 LEU A N 1
ATOM 2271 C CA . LEU A 1 307 ? 6.891 3.124 -11.088 1.00 97.50 307 LEU A CA 1
ATOM 2272 C C . LEU A 1 307 ? 7.731 3.990 -12.046 1.00 97.50 307 LEU A C 1
ATOM 2274 O O . LEU A 1 307 ? 8.790 3.576 -12.522 1.00 97.50 307 LEU A O 1
ATOM 2278 N N . ALA A 1 308 ? 7.230 5.184 -12.379 1.00 97.19 308 ALA A N 1
ATOM 2279 C CA . ALA A 1 308 ? 7.761 6.037 -13.424 1.00 97.19 308 ALA A CA 1
ATOM 2280 C C . ALA A 1 308 ? 7.523 7.517 -13.106 1.00 97.19 308 ALA A C 1
ATOM 2282 O O . ALA A 1 308 ? 6.422 8.038 -13.281 1.00 97.19 308 ALA A O 1
ATOM 2283 N N . GLY A 1 309 ? 8.587 8.218 -12.705 1.00 96.81 309 GLY A N 1
ATOM 2284 C CA . GLY A 1 309 ? 8.579 9.674 -12.524 1.00 96.81 309 GLY A CA 1
ATOM 2285 C C . GLY A 1 309 ? 8.484 10.449 -13.841 1.00 96.81 309 GLY A C 1
ATOM 2286 O O . GLY A 1 309 ? 8.247 11.651 -13.836 1.00 96.81 309 GLY A O 1
ATOM 2287 N N . THR A 1 310 ? 8.660 9.764 -14.974 1.00 96.12 310 THR A N 1
ATOM 2288 C CA . THR A 1 310 ? 8.453 10.331 -16.313 1.00 96.12 310 THR A CA 1
ATOM 2289 C C . THR A 1 310 ? 7.005 10.231 -16.807 1.00 96.12 310 THR A C 1
ATOM 2291 O O . THR A 1 310 ? 6.685 10.814 -17.842 1.00 96.12 310 THR A O 1
ATOM 2294 N N . ASP A 1 311 ? 6.114 9.536 -16.087 1.00 95.38 311 ASP A N 1
ATOM 2295 C CA . ASP A 1 311 ? 4.681 9.532 -16.394 1.00 95.38 311 ASP A CA 1
ATOM 2296 C C . ASP A 1 311 ? 4.008 10.769 -15.786 1.00 95.38 311 ASP A C 1
ATOM 2298 O O . ASP A 1 311 ? 3.842 10.882 -14.575 1.00 95.38 311 ASP A O 1
ATOM 2302 N N . LEU A 1 312 ? 3.564 11.700 -16.632 1.00 95.19 312 LEU A N 1
ATOM 2303 C CA . LEU A 1 312 ? 2.924 12.939 -16.183 1.00 95.19 312 LEU A CA 1
ATOM 2304 C C . LEU A 1 312 ? 1.583 12.709 -15.457 1.00 95.19 312 LEU A C 1
ATOM 2306 O O . LEU A 1 312 ? 1.110 13.605 -14.752 1.00 95.19 312 LEU A O 1
ATOM 2310 N N . ARG A 1 313 ? 0.967 11.519 -15.564 1.00 95.06 313 ARG A N 1
ATOM 2311 C CA . ARG A 1 313 ? -0.257 11.184 -14.814 1.00 95.06 313 ARG A CA 1
ATOM 2312 C C . ARG A 1 313 ? -0.035 11.117 -13.305 1.00 95.06 313 ARG A C 1
ATOM 2314 O O . ARG A 1 313 ? -1.034 11.184 -12.588 1.00 95.06 313 ARG A O 1
ATOM 2321 N N . ILE A 1 314 ? 1.209 11.094 -12.808 1.00 97.56 314 ILE A N 1
ATOM 2322 C CA . ILE A 1 314 ? 1.506 11.223 -11.367 1.00 97.56 314 ILE A CA 1
ATOM 2323 C C . ILE A 1 314 ? 0.777 12.417 -10.727 1.00 97.56 314 ILE A C 1
ATOM 2325 O O . ILE A 1 314 ? 0.308 12.312 -9.595 1.00 97.56 314 ILE A O 1
ATOM 2329 N N . ALA A 1 315 ? 0.590 13.520 -11.466 1.00 97.94 315 ALA A N 1
ATOM 2330 C CA . ALA A 1 315 ? -0.138 14.693 -10.985 1.00 97.94 315 ALA A CA 1
ATOM 2331 C C . ALA A 1 315 ? -1.638 14.412 -10.783 1.00 97.94 315 ALA A C 1
ATOM 2333 O O . ALA A 1 315 ? -2.211 14.779 -9.758 1.00 97.94 315 ALA A O 1
ATOM 2334 N N . VAL A 1 316 ? -2.272 13.718 -11.734 1.00 98.44 316 VAL A N 1
ATOM 2335 C CA . VAL A 1 316 ? -3.690 13.330 -11.644 1.00 98.44 316 VAL A CA 1
ATOM 2336 C C . VAL A 1 316 ? -3.901 12.365 -10.483 1.00 98.44 316 VAL A C 1
ATOM 2338 O O . VAL A 1 316 ? -4.818 12.548 -9.685 1.00 98.44 316 VAL A O 1
ATOM 2341 N N . VAL A 1 317 ? -3.017 11.374 -10.354 1.00 98.69 317 VAL A N 1
ATOM 2342 C CA . VAL A 1 317 ? -3.066 10.381 -9.277 1.00 98.69 317 VAL A CA 1
ATOM 2343 C C . VAL A 1 317 ? -2.951 11.053 -7.906 1.00 98.69 317 VAL A C 1
ATOM 2345 O O . VAL A 1 317 ? -3.743 10.758 -7.007 1.00 98.69 317 VAL A O 1
ATOM 2348 N N . ALA A 1 318 ? -2.016 11.995 -7.747 1.00 98.62 318 ALA A N 1
ATOM 2349 C CA . ALA A 1 318 ? -1.828 12.731 -6.499 1.00 98.62 318 ALA A CA 1
ATOM 2350 C C . ALA A 1 318 ? -3.066 13.566 -6.134 1.00 98.62 318 ALA A C 1
ATOM 2352 O O . ALA A 1 318 ? -3.549 13.499 -5.003 1.00 98.62 318 ALA A O 1
ATOM 2353 N N . VAL A 1 319 ? -3.627 14.305 -7.098 1.00 98.75 319 VAL A N 1
ATOM 2354 C CA . VAL A 1 319 ? -4.821 15.135 -6.874 1.00 98.75 319 VAL A CA 1
ATOM 2355 C C . VAL A 1 319 ? -6.038 14.277 -6.528 1.00 98.75 319 VAL A C 1
ATOM 2357 O O . VAL A 1 319 ? -6.728 14.576 -5.556 1.00 98.75 319 VAL A O 1
ATOM 2360 N N . ASN A 1 320 ? -6.280 13.185 -7.256 1.00 98.88 320 ASN A N 1
ATOM 2361 C CA . ASN A 1 320 ? -7.379 12.265 -6.958 1.00 98.88 320 ASN A CA 1
ATOM 2362 C C . ASN A 1 320 ? -7.250 11.669 -5.548 1.00 98.88 320 ASN A C 1
ATOM 2364 O O . ASN A 1 320 ? -8.234 11.609 -4.812 1.00 98.88 320 ASN A O 1
ATOM 2368 N N . THR A 1 321 ? -6.032 11.288 -5.153 1.00 98.81 321 THR A N 1
ATOM 2369 C CA . THR A 1 321 ? -5.735 10.766 -3.810 1.00 98.81 321 THR A CA 1
ATOM 2370 C C . THR A 1 321 ? -6.096 11.783 -2.726 1.00 98.81 321 THR A C 1
ATOM 2372 O O . THR A 1 321 ? -6.812 11.461 -1.777 1.00 98.81 321 THR A O 1
ATOM 2375 N N . MET A 1 322 ? -5.668 13.036 -2.900 1.00 98.56 322 MET A N 1
ATOM 2376 C CA . MET A 1 322 ? -5.958 14.124 -1.964 1.00 98.56 322 MET A CA 1
ATOM 2377 C C . MET A 1 322 ? -7.458 14.444 -1.879 1.00 98.56 322 MET A C 1
ATOM 2379 O O . MET A 1 322 ? -7.987 14.638 -0.786 1.00 98.56 322 MET A O 1
ATOM 2383 N N . LEU A 1 323 ? -8.157 14.488 -3.016 1.00 98.88 323 LEU A N 1
ATOM 2384 C CA . LEU A 1 323 ? -9.584 14.807 -3.062 1.00 98.88 323 LEU A CA 1
ATOM 2385 C C . LEU A 1 323 ? -10.446 13.724 -2.407 1.00 98.88 323 LEU A C 1
ATOM 2387 O O . LEU A 1 323 ? -11.342 14.054 -1.628 1.00 98.88 323 LEU A O 1
ATOM 2391 N N . ALA A 1 324 ? -10.169 12.445 -2.671 1.00 98.94 324 ALA A N 1
ATOM 2392 C CA . ALA A 1 324 ? -10.887 11.344 -2.032 1.00 98.94 324 ALA A CA 1
ATOM 2393 C C . ALA A 1 324 ? -10.648 11.313 -0.513 1.00 98.94 324 ALA A C 1
ATOM 2395 O O . ALA A 1 324 ? -11.589 11.149 0.258 1.00 98.94 324 ALA A O 1
ATOM 2396 N N . SER A 1 325 ? -9.409 11.564 -0.078 1.00 98.69 325 SER A N 1
ATOM 2397 C CA . SER A 1 325 ? -9.050 11.724 1.338 1.00 98.69 325 SER A CA 1
ATOM 2398 C C . SER A 1 325 ? -9.854 12.836 2.023 1.00 98.69 325 SER A C 1
ATOM 2400 O O . SER A 1 325 ? -10.506 12.618 3.047 1.00 98.69 325 SER A O 1
ATOM 2402 N N . ALA A 1 326 ? -9.872 14.032 1.425 1.00 98.75 326 ALA A N 1
ATOM 2403 C CA . ALA A 1 326 ? -10.575 15.188 1.974 1.00 98.75 326 ALA A CA 1
ATOM 2404 C C . ALA A 1 326 ? -12.094 14.974 2.030 1.00 98.75 326 ALA A C 1
ATOM 2406 O O . ALA A 1 326 ? -12.740 15.294 3.029 1.00 98.75 326 ALA A O 1
ATOM 2407 N N . THR A 1 327 ? -12.669 14.413 0.967 1.00 98.81 327 THR A N 1
ATOM 2408 C CA . THR A 1 327 ? -14.112 14.159 0.892 1.00 98.81 327 THR A CA 1
ATOM 2409 C C . THR A 1 327 ? -14.562 13.026 1.805 1.00 98.81 327 THR A C 1
ATOM 2411 O O . THR A 1 327 ? -15.631 13.153 2.394 1.00 98.81 327 THR A O 1
ATOM 2414 N N . GLY A 1 328 ? -13.742 11.993 2.023 1.00 98.81 328 GLY A N 1
ATOM 2415 C CA . GLY A 1 328 ? -14.014 10.958 3.024 1.00 98.81 328 GLY A CA 1
ATOM 2416 C C . GLY A 1 328 ? -13.998 11.504 4.455 1.00 98.81 328 GLY A C 1
ATOM 2417 O O . GLY A 1 328 ? -14.917 11.253 5.234 1.00 98.81 328 GLY A O 1
ATOM 2418 N N . ALA A 1 329 ? -13.015 12.343 4.803 1.00 98.81 329 ALA A N 1
ATOM 2419 C CA . ALA A 1 329 ? -12.979 13.013 6.108 1.00 98.81 329 ALA A CA 1
ATOM 2420 C C . ALA A 1 329 ? -14.209 13.913 6.329 1.00 98.81 329 ALA A C 1
ATOM 2422 O O . ALA A 1 329 ? -14.792 13.956 7.421 1.00 98.81 329 ALA A O 1
ATOM 2423 N N . PHE A 1 330 ? -14.610 14.635 5.280 1.00 98.62 330 PHE A N 1
ATOM 2424 C CA . PHE A 1 330 ? -15.776 15.507 5.295 1.00 98.62 330 PHE A CA 1
ATOM 2425 C C . PHE A 1 330 ? -17.082 14.715 5.443 1.00 98.62 330 PHE A C 1
ATOM 2427 O O . PHE A 1 330 ? -17.892 15.054 6.306 1.00 98.62 330 PHE A O 1
ATOM 2434 N N . ALA A 1 331 ? -17.260 13.634 4.679 1.00 98.56 331 ALA A N 1
ATOM 2435 C CA . ALA A 1 331 ? -18.432 12.763 4.755 1.00 98.56 331 ALA A CA 1
ATOM 2436 C C . ALA A 1 331 ? -18.609 12.163 6.155 1.00 98.56 331 ALA A C 1
ATOM 2438 O O . ALA A 1 331 ? -19.664 12.352 6.767 1.00 98.56 331 ALA A O 1
ATOM 2439 N N . ALA A 1 332 ? -17.552 11.578 6.727 1.00 98.44 332 ALA A N 1
ATOM 2440 C CA . ALA A 1 332 ? -17.588 11.041 8.086 1.00 98.44 332 ALA A CA 1
ATOM 2441 C C . ALA A 1 332 ? -17.929 12.119 9.132 1.00 98.44 332 ALA A C 1
ATOM 2443 O O . ALA A 1 332 ? -18.684 11.875 10.077 1.00 98.44 332 ALA A O 1
ATOM 2444 N N . THR A 1 333 ? -17.416 13.340 8.952 1.00 98.38 333 THR A N 1
ATOM 2445 C CA . THR A 1 333 ? -17.719 14.477 9.833 1.00 98.38 333 THR A CA 1
ATOM 2446 C C . THR A 1 333 ? -19.199 14.852 9.782 1.00 98.38 333 THR A C 1
ATOM 2448 O O . THR A 1 333 ? -19.833 14.986 10.832 1.00 98.38 333 THR A O 1
ATOM 2451 N N . LEU A 1 334 ? -19.762 14.994 8.578 1.00 98.12 334 LEU A N 1
ATOM 2452 C CA . LEU A 1 334 ? -21.177 15.318 8.389 1.00 98.12 334 LEU A CA 1
ATOM 2453 C C . LEU A 1 334 ? -22.089 14.204 8.903 1.00 98.12 334 LEU A C 1
ATOM 2455 O O . LEU A 1 334 ? -23.083 14.486 9.569 1.00 98.12 334 LEU A O 1
ATOM 2459 N N . TRP A 1 335 ? -21.730 12.943 8.661 1.00 97.94 335 TRP A N 1
ATOM 2460 C CA . TRP A 1 335 ? -22.475 11.788 9.153 1.00 97.94 335 TRP A CA 1
ATOM 2461 C C . TRP A 1 335 ? -22.548 11.764 10.683 1.00 97.94 335 TRP A C 1
ATOM 2463 O O . TRP A 1 335 ? -23.622 11.601 11.273 1.00 97.94 335 TRP A O 1
ATOM 2473 N N . MET A 1 336 ? -21.412 11.986 11.348 1.00 97.69 336 MET A N 1
ATOM 2474 C CA . MET A 1 336 ? -21.370 12.047 12.807 1.00 97.69 336 MET A CA 1
ATOM 2475 C C . MET A 1 336 ? -22.155 13.234 13.353 1.00 97.69 336 MET A C 1
ATOM 2477 O O . MET A 1 336 ? -22.894 13.079 14.329 1.00 97.69 336 MET A O 1
ATOM 2481 N N . TRP A 1 337 ? -22.064 14.392 12.702 1.00 97.69 337 TRP A N 1
ATOM 2482 C CA . TRP A 1 337 ? -22.784 15.579 13.135 1.00 97.69 337 TRP A CA 1
ATOM 2483 C C . TRP A 1 337 ? -24.296 15.436 12.952 1.00 97.69 337 TRP A C 1
ATOM 2485 O O . TRP A 1 337 ? -25.043 15.599 13.913 1.00 97.69 337 TRP A O 1
ATOM 2495 N N . TRP A 1 338 ? -24.764 15.116 11.752 1.00 97.56 338 TRP A N 1
ATOM 2496 C CA . TRP A 1 338 ? -26.183 15.231 11.419 1.00 97.56 338 TRP A CA 1
ATOM 2497 C C . TRP A 1 338 ? -26.985 13.950 11.633 1.00 97.56 338 TRP A C 1
ATOM 2499 O O . TRP A 1 338 ? -28.198 14.036 11.798 1.00 97.56 338 TRP A O 1
ATOM 2509 N N . VAL A 1 339 ? -26.342 12.776 11.658 1.00 97.19 339 VAL A N 1
ATOM 2510 C CA . VAL A 1 339 ? -27.060 11.488 11.699 1.00 97.19 339 VAL A CA 1
ATOM 2511 C C . VAL A 1 339 ? -26.825 10.711 12.990 1.00 97.19 339 VAL A C 1
ATOM 2513 O O . VAL A 1 339 ? -27.766 10.157 13.554 1.00 97.19 339 VAL A O 1
ATOM 2516 N N . ARG A 1 340 ? -25.579 10.632 13.473 1.00 93.31 340 ARG A N 1
ATOM 2517 C CA . ARG A 1 340 ? -25.219 9.718 14.577 1.00 93.31 340 ARG A CA 1
ATOM 2518 C C . ARG A 1 340 ? -25.133 10.370 15.955 1.00 93.31 340 ARG A C 1
ATOM 2520 O O . ARG A 1 340 ? -25.659 9.800 16.906 1.00 93.31 340 ARG A O 1
ATOM 2527 N N . ALA A 1 341 ? -24.410 11.481 16.092 1.00 91.81 341 ALA A N 1
ATOM 2528 C CA . ALA A 1 341 ? -23.946 11.976 17.394 1.00 91.81 341 ALA A CA 1
ATOM 2529 C C . ALA A 1 341 ? -24.309 13.437 17.700 1.00 91.81 341 ALA A C 1
ATOM 2531 O O . ALA A 1 341 ? -24.051 13.895 18.814 1.00 91.81 341 ALA A O 1
ATOM 2532 N N . GLY A 1 342 ? -24.869 14.190 16.747 1.00 96.25 342 GLY A N 1
ATOM 2533 C CA . GLY A 1 342 ? -25.204 15.606 16.948 1.00 96.25 342 GLY A CA 1
ATOM 2534 C C . GLY A 1 342 ? -23.990 16.543 16.951 1.00 96.25 342 GLY A C 1
ATOM 2535 O O . GLY A 1 342 ? -24.149 17.748 17.133 1.00 96.25 342 GLY A O 1
ATOM 2536 N N . LYS A 1 343 ? -22.774 16.011 16.762 1.00 96.69 343 LYS A N 1
ATOM 2537 C CA . LYS A 1 343 ? -21.512 16.760 16.711 1.00 96.69 343 LYS A CA 1
ATOM 2538 C C . LYS A 1 343 ? -20.430 15.991 15.936 1.00 96.69 343 LYS A C 1
ATOM 2540 O O . LYS A 1 343 ? -20.500 14.761 15.882 1.00 96.69 343 LYS A O 1
ATOM 2545 N N . PRO A 1 344 ? -19.414 16.680 15.390 1.00 96.25 344 PRO A N 1
ATOM 2546 C CA . PRO A 1 344 ? -18.228 16.037 14.828 1.00 96.25 344 PRO A CA 1
ATOM 2547 C C . PRO A 1 344 ? -17.513 15.116 15.828 1.00 96.25 344 PRO A C 1
ATOM 2549 O O . PRO A 1 344 ? -17.409 15.438 17.014 1.00 96.25 344 PRO A O 1
ATOM 2552 N N . ASP A 1 345 ? -16.969 14.003 15.331 1.00 95.75 345 ASP A N 1
ATOM 2553 C CA . ASP A 1 345 ? -16.093 13.100 16.084 1.00 95.75 345 ASP A CA 1
ATOM 2554 C C . ASP A 1 345 ? -14.708 13.039 15.408 1.00 95.75 345 ASP A C 1
ATOM 2556 O O . ASP A 1 345 ? -14.615 12.604 14.256 1.00 95.75 345 ASP A O 1
ATOM 2560 N N . PRO A 1 346 ? -13.625 13.464 16.086 1.00 96.25 346 PRO A N 1
ATOM 2561 C CA . PRO A 1 346 ? -12.291 13.492 15.486 1.00 96.25 346 PRO A CA 1
ATOM 2562 C C . PRO A 1 346 ? -11.753 12.118 15.069 1.00 96.25 346 PRO A C 1
ATOM 2564 O O . PRO A 1 346 ? -11.030 12.020 14.080 1.00 96.25 346 PRO A O 1
ATOM 2567 N N . SER A 1 347 ? -12.101 11.049 15.792 1.00 95.88 347 SER A N 1
ATOM 2568 C CA . SER A 1 347 ? -11.653 9.696 15.443 1.00 95.88 347 SER A CA 1
ATOM 2569 C C . SER A 1 347 ? -12.340 9.200 14.173 1.00 95.88 347 SER A C 1
ATOM 2571 O O . SER A 1 347 ? -11.697 8.611 13.308 1.00 95.88 347 SER A O 1
ATOM 2573 N N . MET A 1 348 ? -13.626 9.513 14.008 1.00 97.12 348 MET A N 1
ATOM 2574 C CA . MET A 1 348 ? -14.368 9.187 12.794 1.00 97.12 348 MET A CA 1
ATOM 2575 C C . MET A 1 348 ? -13.951 10.053 11.609 1.00 97.12 348 MET A C 1
ATOM 2577 O O . MET A 1 348 ? -13.880 9.533 10.505 1.00 97.12 348 MET A O 1
ATOM 2581 N N . MET A 1 349 ? -13.589 11.320 11.824 1.00 97.81 349 MET A N 1
ATOM 2582 C CA . MET A 1 349 ? -12.970 12.152 10.785 1.00 97.81 349 MET A CA 1
ATOM 2583 C C . MET A 1 349 ? -11.673 11.519 10.261 1.00 97.81 349 MET A C 1
ATOM 2585 O O . MET A 1 349 ? -11.467 11.457 9.050 1.00 97.81 349 MET A O 1
ATOM 2589 N N . CYS A 1 350 ? -10.827 10.997 11.159 1.00 98.38 350 CYS A N 1
ATOM 2590 C CA . CYS A 1 350 ? -9.617 10.269 10.775 1.00 98.38 350 CYS A CA 1
ATOM 2591 C C . CYS A 1 350 ? -9.944 8.991 9.994 1.00 98.38 350 CYS A C 1
ATOM 2593 O O . CYS A 1 350 ? -9.373 8.758 8.933 1.00 98.38 350 CYS A O 1
ATOM 2595 N N . ASN A 1 351 ? -10.899 8.188 10.477 1.00 97.75 351 ASN A N 1
ATOM 2596 C CA . ASN A 1 351 ? -11.332 6.978 9.775 1.00 97.75 351 ASN A CA 1
ATOM 2597 C C . ASN A 1 351 ? -11.903 7.289 8.385 1.00 97.75 351 ASN A C 1
ATOM 2599 O O . ASN A 1 351 ? -11.578 6.577 7.444 1.00 97.75 351 ASN A O 1
ATOM 2603 N N . GLY A 1 352 ? -12.692 8.357 8.235 1.00 98.62 352 GLY A N 1
ATOM 2604 C CA . GLY A 1 352 ? -13.220 8.796 6.941 1.00 98.62 352 GLY A CA 1
ATOM 2605 C C . GLY A 1 352 ? -12.119 9.226 5.974 1.00 98.62 352 GLY A C 1
ATOM 2606 O O . GLY A 1 352 ? -12.145 8.856 4.803 1.00 98.62 352 GLY A O 1
ATOM 2607 N N . MET A 1 353 ? -11.103 9.943 6.469 1.00 98.81 353 MET A N 1
ATOM 2608 C CA . MET A 1 353 ? -9.920 10.296 5.677 1.00 98.81 353 MET A CA 1
ATOM 2609 C C . MET A 1 353 ? -9.216 9.044 5.137 1.00 98.81 353 MET A C 1
ATOM 2611 O O . MET A 1 353 ? -8.950 8.937 3.939 1.00 98.81 353 MET A O 1
ATOM 2615 N N . LEU A 1 354 ? -8.939 8.081 6.022 1.00 98.62 354 LEU A N 1
ATOM 2616 C CA . LEU A 1 354 ? -8.276 6.829 5.664 1.00 98.62 354 LEU A CA 1
ATOM 2617 C C . LEU A 1 354 ? -9.150 5.960 4.753 1.00 98.62 354 LEU A C 1
ATOM 2619 O O . LEU A 1 354 ? -8.626 5.358 3.824 1.00 98.62 354 LEU A O 1
ATOM 2623 N N . ALA A 1 355 ? -10.468 5.925 4.954 1.00 98.75 355 ALA A N 1
ATOM 2624 C CA . ALA A 1 355 ? -11.389 5.195 4.088 1.00 98.75 355 ALA A CA 1
ATOM 2625 C C . ALA A 1 355 ? -11.388 5.752 2.655 1.00 98.75 355 ALA A C 1
ATOM 2627 O O . ALA A 1 355 ? -11.271 4.977 1.706 1.00 98.75 355 ALA A O 1
ATOM 2628 N N . GLY A 1 356 ? -11.406 7.083 2.503 1.00 98.81 356 GLY A N 1
ATOM 2629 C CA . GLY A 1 356 ? -11.261 7.754 1.208 1.00 98.81 356 GLY A CA 1
ATOM 2630 C C . GLY A 1 356 ? -9.954 7.406 0.501 1.00 98.81 356 GLY A C 1
ATOM 2631 O O . GLY A 1 356 ? -9.954 7.078 -0.687 1.00 98.81 356 GLY A O 1
ATOM 2632 N N . LEU A 1 357 ? -8.845 7.411 1.245 1.00 98.88 357 LEU A N 1
ATOM 2633 C CA . LEU A 1 357 ? -7.528 7.006 0.751 1.00 98.88 357 LEU A CA 1
ATOM 2634 C C . LEU A 1 357 ? -7.496 5.528 0.321 1.00 98.88 357 LEU A C 1
ATOM 2636 O O . LEU A 1 357 ? -7.061 5.214 -0.787 1.00 98.88 357 LEU A O 1
ATOM 2640 N N . VAL A 1 358 ? -8.031 4.620 1.138 1.00 98.75 358 VAL A N 1
ATOM 2641 C CA . VAL A 1 358 ? -8.142 3.190 0.809 1.00 98.75 358 VAL A CA 1
ATOM 2642 C C . VAL A 1 358 ? -8.979 2.974 -0.449 1.00 98.75 358 VAL A C 1
ATOM 2644 O O . VAL A 1 358 ? -8.569 2.223 -1.334 1.00 98.75 358 VAL A O 1
ATOM 2647 N N . ALA A 1 359 ? -10.134 3.628 -0.564 1.00 98.75 359 ALA A N 1
ATOM 2648 C CA . ALA A 1 359 ? -11.069 3.405 -1.661 1.00 98.75 359 ALA A CA 1
ATOM 2649 C C . ALA A 1 359 ? -10.561 3.948 -3.007 1.00 98.75 359 ALA A C 1
ATOM 2651 O O . ALA A 1 359 ? -10.796 3.330 -4.044 1.00 98.75 359 ALA A O 1
ATOM 2652 N N . ILE A 1 360 ? -9.838 5.075 -3.010 1.00 98.88 360 ILE A N 1
ATOM 2653 C CA . ILE A 1 360 ? -9.281 5.657 -4.241 1.00 98.88 360 ILE A CA 1
ATOM 2654 C C . ILE A 1 360 ? -8.011 4.945 -4.719 1.00 98.88 360 ILE A C 1
ATOM 2656 O O . ILE A 1 360 ? -7.625 5.122 -5.867 1.00 98.88 360 ILE A O 1
ATOM 2660 N N . THR A 1 361 ? -7.367 4.134 -3.880 1.00 98.81 361 THR A N 1
ATOM 2661 C CA . THR A 1 361 ? -6.070 3.497 -4.171 1.00 98.81 361 THR A CA 1
ATOM 2662 C C . THR A 1 361 ? -6.081 2.674 -5.476 1.00 98.81 361 THR A C 1
ATOM 2664 O O . THR A 1 361 ? -5.214 2.859 -6.327 1.00 98.81 361 THR A O 1
ATOM 2667 N N . ALA A 1 362 ? -7.093 1.840 -5.721 1.00 98.50 362 ALA A N 1
ATOM 2668 C CA . ALA A 1 362 ? -7.239 1.088 -6.969 1.00 98.50 362 ALA A CA 1
ATOM 2669 C C . ALA A 1 362 ? -7.582 1.976 -8.182 1.00 98.50 362 ALA A C 1
ATOM 2671 O O . ALA A 1 362 ? -6.947 1.813 -9.224 1.00 98.50 362 ALA A O 1
ATOM 2672 N N . PRO A 1 363 ? -8.564 2.899 -8.105 1.00 98.25 363 PRO A N 1
ATOM 2673 C CA . PRO A 1 363 ? -8.983 3.686 -9.265 1.00 98.25 363 PRO A CA 1
ATOM 2674 C C . PRO A 1 363 ? -8.295 5.048 -9.440 1.00 98.25 363 PRO A C 1
ATOM 2676 O O . PRO A 1 363 ? -8.644 5.759 -10.381 1.00 98.25 363 PRO A O 1
ATOM 2679 N N . CYS A 1 364 ? -7.341 5.453 -8.595 1.00 98.25 364 CYS A N 1
ATOM 2680 C CA . CYS A 1 364 ? -6.777 6.815 -8.597 1.00 98.25 364 CYS A CA 1
ATOM 2681 C C . CYS A 1 364 ? -6.170 7.246 -9.943 1.00 98.25 364 CYS A C 1
ATOM 2683 O O . CYS A 1 364 ? -6.191 8.436 -10.259 1.00 98.25 364 CYS A O 1
ATOM 2685 N N . ALA A 1 365 ? -5.691 6.302 -10.757 1.00 97.06 365 ALA A N 1
ATOM 2686 C CA . ALA A 1 365 ? -5.189 6.552 -12.109 1.00 97.06 365 ALA A CA 1
ATOM 2687 C C . ALA A 1 365 ? -6.259 6.455 -13.212 1.00 97.06 365 ALA A C 1
ATOM 2689 O O . ALA A 1 365 ? -5.973 6.747 -14.373 1.00 97.06 365 ALA A O 1
ATOM 2690 N N . PHE A 1 366 ? -7.480 6.026 -12.894 1.00 96.25 366 PHE A N 1
ATOM 2691 C CA . PHE A 1 366 ? -8.517 5.680 -13.873 1.00 96.25 366 PHE A CA 1
ATOM 2692 C C . PHE A 1 366 ? -9.743 6.594 -13.819 1.00 96.25 366 PHE A C 1
ATOM 2694 O O . PHE A 1 366 ? -10.469 6.684 -14.806 1.00 96.25 366 PHE A O 1
ATOM 2701 N N . VAL A 1 367 ? -9.965 7.297 -12.706 1.00 98.12 367 VAL A N 1
ATOM 2702 C CA . VAL A 1 367 ? -11.092 8.228 -12.549 1.00 98.12 367 VAL A CA 1
ATOM 2703 C C . VAL A 1 367 ? -10.667 9.687 -12.692 1.00 98.12 367 VAL A C 1
ATOM 2705 O O . VAL A 1 367 ? -9.497 10.044 -12.558 1.00 98.12 367 VAL A O 1
ATOM 2708 N N . ASN A 1 368 ? -11.639 10.553 -12.963 1.00 98.25 368 ASN A N 1
ATOM 2709 C CA . ASN A 1 368 ? -11.451 11.999 -12.905 1.00 98.25 368 ASN A CA 1
ATOM 2710 C C . ASN A 1 368 ? -11.651 12.528 -11.470 1.00 98.25 368 ASN A C 1
ATOM 2712 O O . ASN A 1 368 ? -12.123 11.811 -10.587 1.00 98.25 368 ASN A O 1
ATOM 2716 N N . ALA A 1 369 ? -11.328 13.805 -11.250 1.00 98.38 369 ALA A N 1
ATOM 2717 C CA . ALA A 1 369 ? -11.419 14.441 -9.935 1.00 98.38 369 ALA A CA 1
ATOM 2718 C C . ALA A 1 369 ? -12.825 14.368 -9.290 1.00 98.38 369 ALA A C 1
ATOM 2720 O O . ALA A 1 369 ? -12.908 13.993 -8.121 1.00 98.38 369 ALA A O 1
ATOM 2721 N N . PRO A 1 370 ? -13.943 14.631 -10.002 1.00 98.69 370 PRO A N 1
ATOM 2722 C CA . PRO A 1 370 ? -15.277 14.420 -9.435 1.00 98.69 370 PRO A CA 1
ATOM 2723 C C . PRO A 1 370 ? -15.550 12.964 -9.033 1.00 98.69 370 PRO A C 1
ATOM 2725 O O . PRO A 1 370 ? -16.153 12.722 -7.990 1.00 98.69 370 PRO A O 1
ATOM 2728 N N . GLY A 1 371 ? -15.080 11.995 -9.826 1.00 98.69 371 GLY A N 1
ATOM 2729 C CA . GLY A 1 371 ? -15.162 10.576 -9.487 1.00 98.69 371 GLY A CA 1
ATOM 2730 C C . GLY A 1 371 ? -14.382 10.241 -8.216 1.00 98.69 371 GLY A C 1
ATOM 2731 O O . GLY A 1 371 ? -14.897 9.531 -7.358 1.00 98.69 371 GLY A O 1
ATOM 2732 N N . ALA A 1 372 ? -13.188 10.815 -8.046 1.00 98.81 372 ALA A N 1
ATOM 2733 C CA . ALA A 1 372 ? -12.405 10.670 -6.822 1.00 98.81 372 ALA A CA 1
ATOM 2734 C C . ALA A 1 372 ? -13.133 11.240 -5.592 1.00 98.81 372 ALA A C 1
ATOM 2736 O O . ALA A 1 372 ? -13.195 10.579 -4.557 1.00 98.81 372 ALA A O 1
ATOM 2737 N N . CYS A 1 373 ? -13.750 12.420 -5.722 1.00 98.88 373 CYS A N 1
ATOM 2738 C CA . CYS A 1 373 ? -14.591 12.997 -4.672 1.00 98.88 373 CYS A CA 1
ATOM 2739 C C . CYS A 1 373 ? -15.773 12.086 -4.312 1.00 98.88 373 CYS A C 1
ATOM 2741 O O . CYS A 1 373 ? -16.051 11.886 -3.136 1.00 98.88 373 CYS A O 1
ATOM 2743 N N . LEU A 1 374 ? -16.468 11.521 -5.305 1.00 98.81 374 LEU A N 1
ATOM 2744 C CA . LEU A 1 374 ? -17.599 10.624 -5.057 1.00 98.81 374 LEU A CA 1
ATOM 2745 C C . LEU A 1 374 ? -17.162 9.342 -4.336 1.00 98.81 374 LEU A C 1
ATOM 2747 O O . LEU A 1 374 ? -17.834 8.909 -3.405 1.00 98.81 374 LEU A O 1
ATOM 2751 N N . ILE A 1 375 ? -16.027 8.763 -4.735 1.00 98.88 375 ILE A N 1
ATOM 2752 C CA . ILE A 1 375 ? -15.439 7.599 -4.060 1.00 98.88 375 ILE A CA 1
ATOM 2753 C C . ILE A 1 375 ? -15.151 7.933 -2.594 1.00 98.88 375 ILE A C 1
ATOM 2755 O O . ILE A 1 375 ? -15.586 7.197 -1.711 1.00 98.88 375 ILE A O 1
ATOM 2759 N N . GLY A 1 376 ? -14.496 9.070 -2.335 1.00 98.75 376 GLY A N 1
ATOM 2760 C CA . GLY A 1 376 ? -14.239 9.548 -0.979 1.00 98.75 376 GLY A CA 1
ATOM 2761 C C . GLY A 1 376 ? -15.524 9.707 -0.166 1.00 98.75 376 GLY A C 1
ATOM 2762 O O . GLY A 1 376 ? -15.635 9.104 0.897 1.00 98.75 376 GLY A O 1
ATOM 2763 N N . LEU A 1 377 ? -16.523 10.415 -0.706 1.00 98.69 377 LEU A N 1
ATOM 2764 C CA . LEU A 1 377 ? -17.822 10.645 -0.057 1.00 98.69 377 LEU A CA 1
ATOM 2765 C C . LEU A 1 377 ? -18.586 9.364 0.305 1.00 98.69 377 LEU A C 1
ATOM 2767 O O . LEU A 1 377 ? -19.313 9.363 1.288 1.00 98.69 377 LEU A O 1
ATOM 2771 N N . VAL A 1 378 ? -18.501 8.315 -0.519 1.00 98.50 378 VAL A N 1
ATOM 2772 C CA . VAL A 1 378 ? -19.207 7.044 -0.269 1.00 98.50 378 VAL A CA 1
ATOM 2773 C C . VAL A 1 378 ? -18.442 6.168 0.721 1.00 98.50 378 VAL A C 1
ATOM 2775 O O . VAL A 1 378 ? -19.050 5.426 1.488 1.00 98.50 378 VAL A O 1
ATOM 2778 N N . SER A 1 379 ? -17.112 6.210 0.662 1.00 98.12 379 SER A N 1
ATOM 2779 C CA . SER A 1 379 ? -16.255 5.367 1.497 1.00 98.12 379 SER A CA 1
ATOM 2780 C C . SER A 1 379 ? -16.096 5.867 2.935 1.00 98.12 379 SER A C 1
ATOM 2782 O O . SER A 1 379 ? -15.954 5.036 3.832 1.00 98.12 379 SER A O 1
ATOM 2784 N N . GLY A 1 380 ? -16.092 7.188 3.150 1.00 95.50 380 GLY A N 1
ATOM 2785 C CA . GLY A 1 380 ? -16.009 7.816 4.475 1.00 95.50 380 GLY A CA 1
ATOM 2786 C C . GLY A 1 380 ? -17.373 8.035 5.100 1.00 95.50 380 GLY A C 1
ATOM 2787 O O . GLY A 1 380 ? -17.472 7.848 6.335 1.00 95.50 380 GLY A O 1
#

Mean predicted aligned error: 6.94 Å

Nearest PDB structures (foldseek):
  6eu6-assembly1_A  TM=9.317E-01  e=3.433E-17  Candidatus Kuenenia stuttgartensis
  8qpf-assembly1_B  TM=9.198E-01  e=3.446E-14  Shewanella denitrificans
  5ah3-assembly1_A  TM=8.817E-01  e=6.283E-12  Candida albicans
  5aex-assembly3_I  TM=8.591E-01  e=3.312E-11  Saccharomyces cerevisiae
  3bhs-assembly1_A  TM=7.819E-01  e=2.458E-05  Nitrosomonas europaea ATCC 19718

pLDDT: mean 91.85, std 13.3, range [38.25, 98.94]

Solvent-accessible surface area (backbone atoms only — not comparable to full-atom values): 18733 Å² total; per-residue (Å²): 128,69,68,66,57,52,56,54,51,58,59,55,69,72,73,76,71,86,65,84,68,73,76,77,80,70,91,56,95,81,44,83,76,62,84,39,74,69,67,51,88,48,98,44,84,72,55,69,49,74,66,51,50,50,50,50,54,51,50,50,52,29,49,42,5,48,52,36,23,47,54,16,27,52,31,30,49,49,22,54,61,7,51,28,27,28,39,22,16,53,33,47,69,95,41,30,72,58,45,34,49,48,48,61,49,39,47,63,32,14,47,52,19,21,46,54,38,5,47,6,28,15,38,2,27,47,33,53,43,69,57,46,75,40,59,47,56,24,64,33,56,47,61,48,78,54,98,95,40,78,33,30,57,32,22,73,28,35,47,61,50,43,75,65,28,65,43,76,45,51,50,47,50,48,54,36,51,47,36,45,45,37,53,22,60,48,54,26,50,58,59,36,53,96,71,68,56,69,69,60,49,55,54,45,23,30,44,36,19,30,46,60,44,16,37,55,33,4,19,53,74,12,62,8,35,45,35,38,37,7,79,75,71,70,54,66,74,40,57,76,57,59,48,23,29,54,60,24,49,44,48,14,47,51,51,19,50,54,49,31,60,75,72,46,79,62,90,75,36,47,49,99,86,62,51,79,44,89,76,67,53,61,30,63,69,45,23,49,53,10,43,51,38,34,60,56,11,42,54,12,43,42,29,26,51,63,40,30,60,78,46,76,60,38,59,53,18,39,51,22,39,51,40,3,19,53,30,0,21,48,34,19,26,50,44,26,25,78,72,73,65,74,40,71,42,74,69,47,22,44,49,5,23,51,31,3,39,44,61,32,26,23,45,25,85,76,52,55,61,70,53,22,31,50,45,2,42,72,54,37

Secondary structure (DSSP, 8-state):
-HHHHHHHHHHHTTSS-------PPPP-TT-TTTTSGGGS--SSTT---HHHHHHHHHHHHHHHHHHHHHHHHHHHHHHHHHHHHHHHHHS-GGGHHHHHHHHHHHHHHHHHHIIIIIHHHHHTT-B--GGGT----B--EEEEEETTEEEEEEESS-GGG-GGG-SHHHHHHHHHHHHHHHHHHHHHHHHHTTTS-HHHHHHHHHHIIIIIHHHHHHHHHSS-TTTTHHHHH--TT-S--SS-IIIIIIHHHHHHHHHHHHH-PPTTSB-TT--B-----S-HHHHHHHHHHHHHHHHHHHHHTT--TT-TTHHHHHHHHHHHHHHHHHHHHHHIIIIIISS--HHHHHHHHHHHHHHHHTTTTTS-HHHHHHHHHHH-